Protein 1VP2 (pdb70)

Nearest PDB structures (foldseek):
  1vp2-assembly1_A  TM=1.005E+00  e=8.867E-43  Thermotoga maritima
  2dvn-assembly1_A  TM=9.072E-01  e=4.853E-18  Pyrococcus horikoshii
  2j4e-assembly4_H  TM=8.806E-01  e=6.185E-16  Homo sapiens
  2j4e-assembly1_A  TM=8.785E-01  e=2.378E-15  Homo sapiens
  4f95-assembly1_A-2  TM=8.253E-01  e=1.943E-15  Homo sapiens

Sequence (378 aa):
KLTVYLATTNPHKVEEIKMIAPEWMEILPSPEKIEVVEDGETFLENSVKKAVVYGKKLKHPVMADDSGLVIYSLGGFPGVMSARFMEEHSYKEKMRTILKMLEGKDRRAAFVCSATFFDPVENTLISVEDRVEGRIANEIRGTGGFGYDPFFIPDGYDKTFGEIPHLKEKISHRSKAFRKLFSVLEKILKLTVYLATTNPHKVEEIKMIAPEWMEILPSPEKIEVVEDGETFLENSVKKAVVYGKKLKHPVMADDSGLVIYSLGGFPGVMSARFMEEHSYKEKMRTILKMLEGKDRRAAFVCSATFFDPVENTLISVEDRVEGRIANEIRGTGGFGYDPFFIPDGYDKTFGEIPHLKEKISHRSKAFRKLFSVLEKIL

Organism: Thermotoga maritima (strain ATCC 43589 / DSM 3109 / JCM 10099 / NBRC 100826 / MSB8) (NCBI:txid243274)

Radius of gyration: 23.72 Å; Cα contacts (8 Å, |Δi|>4): 795; chains: 2; bounding box: 66×65×45 Å

Secondary structure (DSSP, 8-state):
-EEEEES---HHHHHHHHTT--TTEEEEE-SS--------SSHHHHHHHHHHHHHHHH-S-EEEEEEEEEEGGGTTEEGGGTTTTTTTS-HHHHHHHHHHHTTTS--EEEEEEEEEEEETTTTEEEEEEEEEEEEE-SS---S-SSTTGGGEEETT-SS-TTT-GGGHHHHSHHHHHHHHHHHHHHHH-/-EEEEES---HHHHHHHHTT--TTEEEEE-SS--------SSHHHHHHHHHHHHHHHH-S-EEEEEEEEEEGGGTTEEGGGTTTTTTTS-HHHHHHHHHHHTTTS--EEEEEEEEEEEETTTTEEEEEEEEEEEEE-SS-----SSTTGGGEEETT-SS-TTT-GGGHHHHSHHHHHHHHHHHHHHHH-

InterPro domains:
  IPR002637 RdgB/HAM1 [PF01725] (6-184)
  IPR002637 RdgB/HAM1 [PTHR11067] (5-188)
  IPR002637 RdgB/HAM1 [TIGR00042] (5-187)
  IPR002637 RdgB/HAM1 [cd00515] (6-185)
  IPR020922 dITP/XTP pyrophosphatase [MF_01405] (4-189)
  IPR029001 Inosine triphosphate pyrophosphatase-like [G3DSA:3.90.950.10] (1-196)
  IPR029001 Inosine triphosphate pyrophosphatase-like [SSF52972] (5-189)

B-factor: mean 23.87, std 8.42, range [10.35, 65.93]

CATH classification: 3.90.950.10

Solvent-accessible surface area: 17190 Å² total; per-residue (Å²): 183,34,46,0,41,1,1,17,120,51,94,86,26,20,54,21,1,110,106,13,29,24,120,57,12,97,14,61,71,23,102,32,74,45,100,27,96,91,54,16,136,62,19,81,84,5,0,40,69,18,0,43,46,12,0,147,57,45,160,58,19,0,1,2,1,12,23,5,0,19,0,72,23,1,54,19,20,7,9,54,67,11,67,72,10,3,112,165,64,63,77,55,63,3,2,120,0,0,27,35,0,0,92,90,49,102,53,135,0,0,14,1,0,0,0,0,3,14,22,26,108,125,115,45,65,35,32,24,65,37,88,7,55,2,84,2,2,109,86,50,62,37,139,20,38,49,16,10,3,13,0,0,11,0,87,79,80,112,112,0,0,5,65,20,52,130,31,7,56,139,42,1,7,6,3,78,0,0,93,95,0,9,44,44,0,102,157,96,98,225,43,44,0,47,2,6,22,90,51,93,79,25,17,57,14,1,105,88,26,27,28,119,50,14,103,8,64,59,8,104,98,86,27,100,26,90,80,51,13,135,54,18,83,80,4,0,36,63,19,0,39,44,16,0,142,53,38,162,60,17,0,1,2,4,14,23,4,0,20,0,92,21,0,52,21,21,6,8,44,51,11,68,64,9,5,116,158,71,64,73,55,60,3,3,120,3,0,26,64,0,0,99,92,41,97,60,89,0,0,15,2,0,0,0,0,6,15,24,24,109,124,118,51,72,24,32,26,67,40,81,8,64,0,101,1,2,123,94,48,66,34,139,18,25,47,15,6,2,12,0,0,2,0,73,81,88,103,98,0,0,5,59,17,45,127,45,5,77,162,36,0,5,4,2,63,0,0,100,95,0,6,44,46,1,94,158,96,131

Foldseek 3Di:
DAEAEELDPPPLLQVLLCVQDDPPYHYHYDPDNDDFDQPDPAFQSSQVRSQVRSCVVVLGKYKYKRKAKAFVQVVGPPHSCLCVVVVVDALLVVLVVVLVVCVVHFFKMKMKMKMWIANPVVGDIDIFMDIFIFGFANHFAAQPRGRNQRGTDTPPGDHGCRGVVVCCCPGGRSNVRVVVVVVVVVVPD/DEEAEELDPPVLLQVLLVVQDDPPYHYHYQPDNFDFDQPDPAFQVSQVRSQVRSCVVVLAKYKYKQKAKAFVQVVGPPHSCLCVVPVVDALQVVLVVVLVVCVPHFFKMKMKMWMWMANVVVGDIDIFMFIFIFGFANHFAAQPRGRNQRGTDTPPDDGGCRVVVVCCCPGGRSNVRSVVVVVVVVVVD

Structure (mmCIF, N/CA/C/O backbone):
data_1VP2
#
_entry.id   1VP2
#
_cell.length_a   142.851
_cell.length_b   142.851
_cell.length_c   45.082
_cell.angle_alpha   90.00
_cell.angle_beta   90.00
_cell.angle_gamma   90.00
#
_symmetry.space_group_name_H-M   'P 41 21 2'
#
loop_
_entity.id
_entity.type
_entity.pdbx_description
1 polymer 'Putative Xanthosine triphosphate pyrophosphatase/HAM1 protein homolog'
2 non-polymer 'SULFATE ION'
3 water water
#
loop_
_atom_site.group_PDB
_atom_site.id
_atom_site.type_symbol
_atom_site.label_atom_id
_atom_site.label_alt_id
_atom_site.label_comp_id
_atom_site.label_asym_id
_atom_site.label_entity_id
_atom_site.label_seq_id
_atom_site.pdbx_PDB_ins_code
_atom_site.Cartn_x
_atom_site.Cartn_y
_atom_site.Cartn_z
_atom_site.occupancy
_atom_site.B_iso_or_equiv
_atom_site.auth_seq_id
_atom_site.auth_comp_id
_atom_site.auth_asym_id
_atom_site.auth_atom_id
_atom_site.pdbx_PDB_model_num
ATOM 1 N N . LYS A 1 15 ? 53.402 53.481 18.955 1.00 39.75 3 LYS A N 1
ATOM 2 C CA . LYS A 1 15 ? 52.658 54.473 18.129 1.00 38.64 3 LYS A CA 1
ATOM 3 C C . LYS A 1 15 ? 51.487 53.790 17.405 1.00 37.68 3 LYS A C 1
ATOM 4 O O . LYS A 1 15 ? 50.387 54.335 17.380 1.00 38.72 3 LYS A O 1
ATOM 10 N N . LEU A 1 16 ? 51.725 52.612 16.822 1.00 33.84 4 LEU A N 1
ATOM 11 C CA . LEU A 1 16 ? 50.653 51.789 16.289 1.00 33.01 4 LEU A CA 1
ATOM 12 C C . LEU A 1 16 ? 50.601 50.452 17.036 1.00 29.26 4 LEU A C 1
ATOM 13 O O . LEU A 1 16 ? 51.564 49.697 17.044 1.00 29.13 4 LEU A O 1
ATOM 18 N N . THR A 1 17 ? 49.461 50.189 17.663 1.00 26.31 5 THR A N 1
ATOM 19 C CA . THR A 1 17 ? 49.163 48.890 18.227 1.00 23.74 5 THR A CA 1
ATOM 20 C C . THR A 1 17 ? 48.382 48.114 17.189 1.00 22.52 5 THR A C 1
ATOM 21 O O . THR A 1 17 ? 47.436 48.650 16.593 1.00 18.33 5 THR A O 1
ATOM 25 N N . VAL A 1 18 ? 48.811 46.872 16.927 1.00 20.60 6 VAL A N 1
ATOM 26 C CA . VAL A 1 18 ? 48.212 46.039 15.877 1.00 20.42 6 VAL A CA 1
ATOM 27 C C . VAL A 1 18 ? 48.019 44.628 16.444 1.00 22.08 6 VAL A C 1
ATOM 28 O O . VAL A 1 18 ? 48.901 44.091 17.147 1.00 19.55 6 VAL A O 1
ATOM 32 N N . TYR A 1 19 ? 46.850 44.055 16.207 1.00 18.00 7 TYR A N 1
ATOM 33 C CA . TYR A 1 19 ? 46.592 42.671 16.599 1.00 16.74 7 TYR A CA 1
ATOM 34 C C . TYR A 1 19 ? 47.072 41.701 15.528 1.00 20.77 7 TYR A C 1
ATOM 35 O O . TYR A 1 19 ? 46.952 41.989 14.345 1.00 23.98 7 TYR A O 1
ATOM 44 N N . LEU A 1 20 ? 47.577 40.540 15.924 1.00 21.68 8 LEU A N 1
ATOM 45 C CA . LEU A 1 20 ? 47.793 39.466 14.965 1.00 22.39 8 LEU A CA 1
ATOM 46 C C . LEU A 1 20 ? 46.614 38.526 14.924 1.00 22.40 8 LEU A C 1
ATOM 47 O O . LEU A 1 20 ? 46.117 38.152 15.961 1.00 24.92 8 LEU A O 1
ATOM 52 N N . ALA A 1 21 ? 46.264 38.070 13.731 1.00 18.39 9 ALA A N 1
ATOM 53 C CA . ALA A 1 21 ? 45.041 37.282 13.445 1.00 22.53 9 ALA A CA 1
ATOM 54 C C . ALA A 1 21 ? 45.406 35.790 13.371 1.00 26.00 9 ALA A C 1
ATOM 55 O O . ALA A 1 21 ? 45.164 35.128 12.362 1.00 26.63 9 ALA A O 1
ATOM 57 N N . THR A 1 22 ? 46.064 35.328 14.411 1.00 30.35 10 THR A N 1
ATOM 58 C CA . THR A 1 22 ? 46.583 33.961 14.497 1.00 34.59 10 THR A CA 1
ATOM 59 C C . THR A 1 22 ? 46.863 33.732 15.938 1.00 38.39 10 THR A C 1
ATOM 60 O O . THR A 1 22 ? 47.414 34.600 16.608 1.00 41.80 10 THR A O 1
ATOM 64 N N . THR A 1 23 ? 46.520 32.544 16.401 1.00 39.67 11 THR A N 1
ATOM 65 C CA . THR A 1 23 ? 46.837 32.146 17.741 1.00 41.87 11 THR A CA 1
ATOM 66 C C . THR A 1 23 ? 48.032 31.139 17.700 1.00 43.16 11 THR A C 1
ATOM 67 O O . THR A 1 23 ? 48.482 30.636 18.739 1.00 44.09 11 THR A O 1
ATOM 71 N N . ASN A 1 24 ? 48.575 30.898 16.497 1.00 40.55 12 ASN A N 1
ATOM 72 C CA . ASN A 1 24 ? 49.757 30.035 16.340 1.00 38.20 12 ASN A CA 1
ATOM 73 C C . ASN A 1 24 ? 50.968 30.674 17.059 1.00 33.79 12 ASN A C 1
ATOM 74 O O . ASN A 1 24 ? 51.458 31.705 16.615 1.00 30.46 12 ASN A O 1
ATOM 79 N N . PRO A 1 25 ? 51.441 30.080 18.152 1.00 33.17 13 PRO A N 1
ATOM 80 C CA . PRO A 1 25 ? 52.518 30.708 18.963 1.00 34.00 13 PRO A CA 1
ATOM 81 C C . PRO A 1 25 ? 53.834 30.957 18.197 1.00 32.53 13 PRO A C 1
ATOM 82 O O . PRO A 1 25 ? 54.536 31.956 18.443 1.00 28.53 13 PRO A O 1
ATOM 86 N N . HIS A 1 26 ? 54.140 30.065 17.252 1.00 31.77 14 HIS A N 1
ATOM 87 C CA . HIS A 1 26 ? 55.392 30.163 16.490 1.00 31.00 14 HIS A CA 1
ATOM 88 C C . HIS A 1 26 ? 55.359 31.364 15.560 1.00 27.70 14 HIS A C 1
ATOM 89 O O . HIS A 1 26 ? 56.342 32.094 15.469 1.00 25.84 14 HIS A O 1
ATOM 96 N N . LYS A 1 27 ? 54.205 31.568 14.900 1.00 30.54 15 LYS A N 1
ATOM 97 C CA . LYS A 1 27 ? 53.971 32.733 14.060 1.00 27.62 15 LYS A CA 1
ATOM 98 C C . LYS A 1 27 ? 54.007 34.030 14.884 1.00 30.25 15 LYS A C 1
ATOM 99 O O . LYS A 1 27 ? 54.614 35.010 14.471 1.00 29.46 15 LYS A O 1
ATOM 105 N N . VAL A 1 28 ? 53.390 34.045 16.066 1.00 27.63 16 VAL A N 1
ATOM 106 C CA . VAL A 1 28 ? 53.427 35.282 16.881 1.00 25.35 16 VAL A CA 1
ATOM 107 C C . VAL A 1 28 ? 54.847 35.620 17.286 1.00 27.60 16 VAL A C 1
ATOM 108 O O . VAL A 1 28 ? 55.253 36.818 17.280 1.00 27.07 16 VAL A O 1
ATOM 112 N N . GLU A 1 29 ? 55.599 34.584 17.689 1.00 28.84 17 GLU A N 1
ATOM 113 C CA . GLU A 1 29 ? 56.987 34.824 18.111 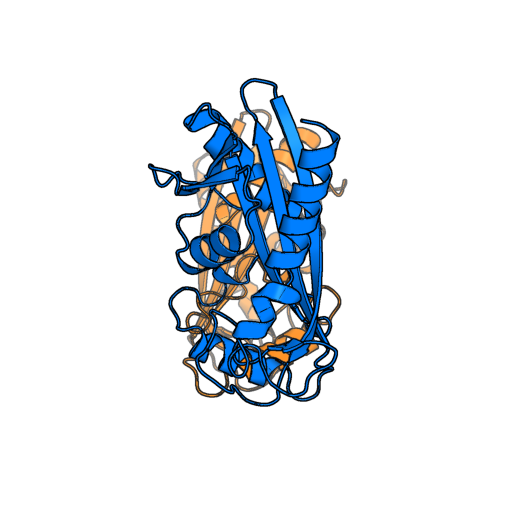1.00 28.80 17 GLU A CA 1
ATOM 114 C C . GLU A 1 29 ? 57.750 35.433 16.963 1.00 26.14 17 GLU A C 1
ATOM 115 O O . GLU A 1 29 ? 58.393 36.474 17.134 1.00 29.30 17 GLU A O 1
ATOM 117 N N . GLU A 1 30 ? 57.658 34.780 15.796 1.00 26.35 18 GLU A N 1
ATOM 118 C CA . GLU A 1 30 ? 58.460 35.134 14.644 1.00 26.90 18 GLU A CA 1
ATOM 119 C C . GLU A 1 30 ? 58.165 36.542 14.170 1.00 26.23 18 GLU A C 1
ATOM 120 O O . GLU A 1 30 ? 59.078 37.232 13.766 1.00 22.34 18 GLU A O 1
ATOM 126 N N . ILE A 1 31 ? 56.897 36.969 14.238 1.00 25.63 19 ILE A N 1
ATOM 127 C CA . ILE A 1 31 ? 56.536 38.315 13.789 1.00 24.10 19 ILE A CA 1
ATOM 128 C C . ILE A 1 31 ? 56.938 39.379 14.809 1.00 25.66 19 ILE A C 1
ATOM 129 O O . ILE A 1 31 ? 57.473 40.435 14.449 1.00 27.03 19 ILE A O 1
ATOM 134 N N . LYS A 1 32 ? 56.656 39.117 16.091 1.00 30.49 20 LYS A N 1
ATOM 135 C CA . LYS A 1 32 ? 57.080 40.027 17.165 1.00 31.22 20 LYS A CA 1
ATOM 136 C C . LYS A 1 32 ? 58.570 40.344 17.077 1.00 30.72 20 LYS A C 1
ATOM 137 O O . LYS A 1 32 ? 58.962 41.493 17.181 1.00 25.91 20 LYS A O 1
ATOM 143 N N . MET A 1 33 ? 59.404 39.339 16.828 1.00 32.23 21 MET A N 1
ATOM 144 C CA . MET A 1 33 ? 60.862 39.590 16.817 1.00 33.00 21 MET A CA 1
ATOM 145 C C . MET A 1 33 ? 61.393 40.424 15.649 1.00 29.66 21 MET A C 1
ATOM 146 O O . MET A 1 33 ? 62.516 40.852 15.699 1.00 28.68 21 MET A O 1
ATOM 151 N N . ILE A 1 34 ? 60.591 40.670 14.615 1.00 26.85 22 ILE A N 1
ATOM 152 C CA . ILE A 1 34 ? 61.017 41.526 13.498 1.00 27.24 22 ILE A CA 1
ATOM 153 C C . ILE A 1 34 ? 60.203 42.820 13.359 1.00 28.78 22 ILE A C 1
ATOM 154 O O . ILE A 1 34 ? 60.427 43.583 12.423 1.00 30.31 22 ILE A O 1
ATOM 159 N N . ALA A 1 35 ? 59.217 43.030 14.234 1.00 31.08 23 ALA A N 1
ATOM 160 C CA . ALA A 1 35 ? 58.368 44.230 14.198 1.00 30.02 23 ALA A CA 1
ATOM 161 C C . ALA A 1 35 ? 59.242 45.469 14.299 1.00 28.92 23 ALA A C 1
ATOM 162 O O . ALA A 1 35 ? 60.240 45.428 15.010 1.00 25.89 23 ALA A O 1
ATOM 164 N N . PRO A 1 36 ? 58.859 46.563 13.640 1.00 25.52 24 PRO A N 1
ATOM 165 C CA . PRO A 1 36 ? 59.558 47.851 13.791 1.00 27.67 24 PRO A CA 1
ATOM 166 C C . PRO A 1 36 ? 59.311 48.491 15.156 1.00 27.37 24 PRO A C 1
ATOM 167 O O . PRO A 1 36 ? 58.318 48.182 15.804 1.00 25.54 24 PRO A O 1
ATOM 171 N N . GLU A 1 37 ? 60.207 49.385 15.572 1.00 27.91 25 GLU A N 1
ATOM 172 C CA . GLU A 1 37 ? 60.155 49.969 16.910 1.00 28.58 25 GLU A CA 1
ATOM 173 C C . GLU A 1 37 ? 58.847 50.728 17.124 1.00 28.59 25 GLU A C 1
ATOM 174 O O . GLU A 1 37 ? 58.392 50.851 18.263 1.00 28.80 25 GLU A O 1
ATOM 176 N N . TRP A 1 38 ? 58.231 51.197 16.036 1.00 27.58 26 TRP A N 1
ATOM 177 C CA . TRP A 1 38 ? 56.982 51.968 16.114 1.00 26.89 26 TRP A CA 1
ATOM 178 C C . TRP A 1 38 ? 55.691 51.140 16.192 1.00 27.31 26 TRP A C 1
ATOM 179 O O . TRP A 1 38 ? 54.598 51.703 16.315 1.00 27.65 26 TRP A O 1
ATOM 190 N N . MET A 1 39 ? 55.812 49.819 16.094 1.00 25.21 27 MET A N 1
ATOM 191 C CA . MET A 1 39 ? 54.651 48.941 16.111 1.00 25.61 27 MET A CA 1
ATOM 192 C C . MET A 1 39 ? 54.609 48.113 17.365 1.00 23.49 27 MET A C 1
ATOM 193 O O . MET A 1 39 ? 55.585 47.466 17.688 1.00 23.12 27 MET A O 1
ATOM 198 N N . GLU A 1 40 ? 53.496 48.162 18.099 1.00 22.81 28 GLU A N 1
ATOM 199 C CA . GLU A 1 40 ? 53.298 47.250 19.210 1.00 23.91 28 GLU A CA 1
ATOM 200 C C . GLU A 1 40 ? 52.393 46.170 18.685 1.00 23.15 28 GLU A C 1
ATOM 201 O O . GLU A 1 40 ? 51.240 46.436 18.335 1.00 24.49 28 GLU A O 1
ATOM 207 N N . ILE A 1 41 ? 52.909 44.950 18.621 1.00 25.30 29 ILE A N 1
ATOM 208 C CA . ILE A 1 41 ? 52.160 43.823 18.085 1.00 24.60 29 ILE A CA 1
ATOM 209 C C . ILE A 1 41 ? 51.618 43.042 19.258 1.00 27.25 29 ILE A C 1
ATOM 210 O O . ILE A 1 41 ? 52.387 42.641 20.126 1.00 31.13 29 ILE A O 1
ATOM 215 N N . LEU A 1 42 ? 50.287 42.921 19.353 1.00 23.40 30 LEU A N 1
ATOM 216 C CA . LEU A 1 42 ? 49.641 42.073 20.369 1.00 24.60 30 LEU A CA 1
ATOM 217 C C . LEU A 1 42 ? 48.929 40.886 19.732 1.00 23.69 30 LEU A C 1
ATOM 218 O O . LEU A 1 42 ? 48.449 40.997 18.621 1.00 24.64 30 LEU A O 1
ATOM 223 N N . PRO A 1 43 ? 48.830 39.766 20.436 1.00 26.91 31 PRO A N 1
ATOM 224 C CA . PRO A 1 43 ? 48.004 38.652 19.972 1.00 28.51 31 PRO A CA 1
ATOM 225 C C . PRO A 1 43 ? 46.549 39.007 20.150 1.00 30.33 31 PRO A C 1
ATOM 226 O O . PRO A 1 43 ? 46.196 39.739 21.121 1.00 23.67 31 PRO A O 1
ATOM 230 N N . SER A 1 44 ? 45.715 38.487 19.247 1.00 30.92 32 SER A N 1
ATOM 231 C CA . SER A 1 44 ? 44.281 38.706 19.344 1.00 34.87 32 SER A CA 1
ATOM 232 C C . SER A 1 44 ? 43.773 38.172 20.680 1.00 36.65 32 SER A C 1
ATOM 233 O O . SER A 1 44 ? 44.073 37.062 21.065 1.00 34.80 32 SER A O 1
ATOM 236 N N . PRO A 1 45 ? 43.035 38.988 21.416 1.00 43.98 33 PRO A N 1
ATOM 237 C CA . PRO A 1 45 ? 42.449 38.546 22.678 1.00 45.50 33 PRO A CA 1
ATOM 238 C C . PRO A 1 45 ? 41.196 37.691 22.550 1.00 46.61 33 PRO A C 1
ATOM 239 O O . PRO A 1 45 ? 40.558 37.426 23.572 1.00 47.04 33 PRO A O 1
ATOM 243 N N . GLU A 1 46 ? 40.844 37.286 21.327 1.00 45.32 34 GLU A N 1
ATOM 244 C CA . GLU A 1 46 ? 39.821 36.266 21.100 1.00 44.62 34 GLU A CA 1
ATOM 245 C C . GLU A 1 46 ? 40.218 35.399 19.893 1.00 44.17 34 GLU A C 1
ATOM 246 O O . GLU A 1 46 ? 40.662 35.929 18.871 1.00 43.49 34 GLU A O 1
ATOM 247 N N . LYS A 1 47 ? 40.074 34.077 20.034 1.00 43.96 35 LYS A N 1
ATOM 248 C CA . LYS A 1 47 ? 40.245 33.133 18.928 1.00 41.92 35 LYS A CA 1
ATOM 249 C C . LYS A 1 47 ? 38.980 33.195 18.072 1.00 40.89 35 LYS A C 1
ATOM 250 O O . LYS A 1 47 ? 37.887 32.872 18.528 1.00 43.33 35 LYS A O 1
ATOM 251 N N . ILE A 1 48 ? 39.121 33.646 16.835 1.00 36.59 36 ILE A N 1
ATOM 252 C CA . ILE A 1 48 ? 37.971 33.877 15.994 1.00 30.60 36 ILE A CA 1
ATOM 253 C C . ILE A 1 48 ? 37.996 32.781 14.957 1.00 28.93 36 ILE A C 1
ATOM 254 O O . ILE A 1 48 ? 39.034 32.491 14.425 1.00 28.03 36 ILE A O 1
ATOM 259 N N . GLU A 1 49 ? 36.847 32.159 14.702 1.00 27.74 37 GLU A N 1
ATOM 260 C CA . GLU A 1 49 ? 36.708 31.115 13.657 1.00 31.18 37 GLU A CA 1
ATOM 261 C C . GLU A 1 49 ? 36.743 31.731 12.239 1.00 28.31 37 GLU A C 1
ATOM 262 O O . GLU A 1 49 ? 36.024 32.710 11.945 1.00 30.35 37 GLU A O 1
ATOM 264 N N . VAL A 1 50 ? 37.624 31.188 11.399 1.00 27.94 38 VAL A N 1
ATOM 265 C CA . VAL A 1 50 ? 37.709 31.572 10.009 1.00 25.90 38 VAL A CA 1
ATOM 266 C C . VAL A 1 50 ? 37.726 30.297 9.179 1.00 25.38 38 VAL A C 1
ATOM 267 O O . VAL A 1 50 ? 38.618 29.492 9.311 1.00 28.78 38 VAL A O 1
ATOM 271 N N . VAL A 1 51 ? 36.745 30.151 8.294 1.00 28.82 39 VAL A N 1
ATOM 272 C CA . VAL A 1 51 ? 36.811 29.130 7.223 1.00 29.66 39 VAL A CA 1
ATOM 273 C C . VAL A 1 51 ? 37.892 29.542 6.214 1.00 24.40 39 VAL A C 1
ATOM 274 O O . VAL A 1 51 ? 37.694 30.480 5.449 1.00 27.24 39 VAL A O 1
ATOM 278 N N . GLU A 1 52 ? 39.036 28.859 6.226 1.00 27.73 40 GLU A N 1
ATOM 279 C CA . GLU A 1 52 ? 40.107 29.178 5.281 1.00 28.88 40 GLU A CA 1
ATOM 280 C C . GLU A 1 52 ? 39.949 28.373 3.980 1.00 24.20 40 GLU A C 1
ATOM 281 O O . GLU A 1 52 ? 40.667 27.430 3.725 1.00 25.15 40 GLU A O 1
ATOM 287 N N . ASP A 1 53 ? 39.046 28.829 3.136 1.00 23.08 41 ASP A N 1
ATOM 288 C CA . ASP A 1 53 ? 38.674 28.099 1.930 1.00 19.30 41 ASP A CA 1
ATOM 289 C C . ASP A 1 53 ? 39.190 28.791 0.646 1.00 23.93 41 ASP A C 1
ATOM 290 O O . ASP A 1 53 ? 38.656 28.551 -0.458 1.00 22.49 41 ASP A O 1
ATOM 295 N N . GLY A 1 54 ? 40.243 29.607 0.783 1.00 20.42 42 GLY A N 1
ATOM 296 C CA . GLY A 1 54 ? 40.865 30.243 -0.376 1.00 23.90 42 GLY A CA 1
ATOM 297 C C . GLY A 1 54 ? 41.702 29.263 -1.152 1.00 25.14 42 GLY A C 1
ATOM 298 O O . GLY A 1 54 ? 42.265 28.310 -0.576 1.00 25.05 42 GLY A O 1
ATOM 299 N N . GLU A 1 55 ? 41.770 29.461 -2.464 1.00 18.24 43 GLU A N 1
ATOM 300 C CA . GLU A 1 55 ? 42.583 28.662 -3.301 1.00 25.29 43 GLU A CA 1
ATOM 301 C C . GLU A 1 55 ? 44.043 29.037 -3.155 1.00 22.83 43 GLU A C 1
ATOM 302 O O . GLU A 1 55 ? 44.905 28.291 -3.564 1.00 24.10 43 GLU A O 1
ATOM 308 N N . THR A 1 56 ? 44.341 30.230 -2.610 1.00 19.88 44 THR A N 1
ATOM 309 C CA . THR A 1 56 ? 45.717 30.724 -2.567 1.00 20.44 44 THR A CA 1
ATOM 310 C C . THR A 1 56 ? 45.986 31.317 -1.169 1.00 17.22 44 THR A C 1
ATOM 311 O O . THR A 1 56 ? 45.060 31.604 -0.414 1.00 16.78 44 THR A O 1
ATOM 315 N N . PHE A 1 57 ? 47.266 31.517 -0.875 1.00 17.24 45 PHE A N 1
ATOM 316 C CA . PHE A 1 57 ? 47.682 32.074 0.389 1.00 13.19 45 PHE A CA 1
ATOM 317 C C . PHE A 1 57 ? 47.110 33.449 0.526 1.00 16.46 45 PHE A C 1
ATOM 318 O O . PHE A 1 57 ? 46.620 33.805 1.593 1.00 16.50 45 PHE A O 1
ATOM 326 N N . LEU A 1 58 ? 47.168 34.238 -0.566 1.00 19.01 46 LEU A N 1
ATOM 327 C CA . LEU A 1 58 ? 46.645 35.611 -0.534 1.00 16.93 46 LEU A CA 1
ATOM 328 C C . LEU A 1 58 ? 45.170 35.632 -0.111 1.00 17.34 46 LEU A C 1
ATOM 329 O O . LEU A 1 58 ? 44.772 36.414 0.737 1.00 19.14 46 LEU A O 1
ATOM 334 N N . GLU A 1 59 ? 44.355 34.757 -0.671 1.00 19.04 47 GLU A N 1
ATOM 335 C CA . GLU A 1 59 ? 42.946 34.748 -0.367 1.00 19.04 47 GLU A CA 1
ATOM 336 C C . GLU A 1 59 ? 42.689 34.422 1.097 1.00 17.13 47 GLU A C 1
ATOM 337 O O . GLU A 1 59 ? 41.821 35.003 1.727 1.00 14.80 47 GLU A O 1
ATOM 343 N N . ASN A 1 60 ? 43.463 33.486 1.646 1.00 14.51 48 ASN A N 1
ATOM 344 C CA . ASN A 1 60 ? 43.291 33.119 3.060 1.00 15.02 48 ASN A CA 1
ATOM 345 C C . ASN A 1 60 ? 43.804 34.200 3.999 1.00 15.37 48 ASN A C 1
ATOM 346 O O . ASN A 1 60 ? 43.206 34.453 5.039 1.00 14.19 48 ASN A O 1
ATOM 351 N N . SER A 1 61 ? 44.909 34.861 3.626 1.00 15.29 49 SER A N 1
ATOM 352 C CA . SER A 1 61 ? 45.467 35.927 4.436 1.00 17.59 49 SER A CA 1
ATOM 353 C C . SER A 1 61 ? 44.488 37.098 4.499 1.00 16.91 49 SER A C 1
ATOM 354 O O . SER A 1 61 ? 44.213 37.640 5.573 1.00 14.47 49 SER A O 1
ATOM 357 N N . VAL A 1 62 ? 43.915 37.450 3.341 1.00 14.82 50 VAL A N 1
ATOM 358 C CA . VAL A 1 62 ? 42.903 38.496 3.297 1.00 16.00 50 VAL A CA 1
ATOM 359 C C . VAL A 1 62 ? 41.654 38.133 4.095 1.00 15.38 50 VAL A C 1
ATOM 360 O O . VAL A 1 62 ? 41.188 38.922 4.901 1.00 14.49 50 VAL A O 1
ATOM 364 N N . LYS A 1 63 ? 41.162 36.904 3.958 1.00 18.10 51 LYS A N 1
ATOM 365 C CA . LYS A 1 63 ? 39.966 36.519 4.675 1.00 16.82 51 LYS A CA 1
ATOM 366 C C . LYS A 1 63 ? 40.143 36.624 6.177 1.00 17.36 51 LYS A C 1
ATOM 367 O O . LYS A 1 63 ? 39.299 37.192 6.855 1.00 18.23 51 LYS A O 1
ATOM 373 N N . LYS A 1 64 ? 41.252 36.081 6.685 1.00 13.97 52 LYS A N 1
ATOM 374 C CA . LYS A 1 64 ? 41.515 36.135 8.105 1.00 17.29 52 LYS A CA 1
ATOM 375 C C . LYS A 1 64 ? 41.620 37.575 8.559 1.00 13.49 52 LYS A C 1
ATOM 376 O O . LYS A 1 64 ? 41.087 37.925 9.612 1.00 14.39 52 LYS A O 1
ATOM 382 N N . ALA A 1 65 ? 42.345 38.403 7.809 1.00 16.49 53 ALA A N 1
ATOM 383 C CA . ALA A 1 65 ? 42.529 39.809 8.209 1.00 16.17 53 ALA A CA 1
ATOM 384 C C . ALA A 1 65 ? 41.181 40.520 8.315 1.00 16.60 53 ALA A C 1
ATOM 385 O O . ALA A 1 65 ? 40.909 41.189 9.302 1.00 15.61 53 ALA A O 1
ATOM 387 N N . VAL A 1 66 ? 40.307 40.275 7.336 1.00 15.54 54 VAL A N 1
ATOM 388 C CA . VAL A 1 66 ? 39.011 40.923 7.293 1.00 15.08 54 VAL A CA 1
ATOM 389 C C . VAL A 1 66 ? 38.073 40.446 8.417 1.00 14.82 54 VAL A C 1
ATOM 390 O O . VAL A 1 66 ? 37.440 41.219 9.096 1.00 15.18 54 VAL A O 1
ATOM 394 N N . VAL A 1 67 ? 38.023 39.147 8.630 1.00 14.10 55 VAL A N 1
ATOM 395 C CA . VAL A 1 67 ? 37.186 38.601 9.673 1.00 15.68 55 VAL A CA 1
ATOM 396 C C . VAL A 1 67 ? 37.624 39.128 11.057 1.00 15.19 55 VAL A C 1
ATOM 397 O O . VAL A 1 67 ? 36.800 39.587 11.829 1.00 14.41 55 VAL A O 1
ATOM 401 N N . TYR A 1 68 ? 38.919 39.088 11.366 1.00 13.72 56 TYR A N 1
ATOM 402 C CA . TYR A 1 68 ? 39.369 39.569 12.664 1.00 13.64 56 TYR A CA 1
ATOM 403 C C . TYR A 1 68 ? 39.163 41.086 12.805 1.00 12.88 56 TYR A C 1
ATOM 404 O O . TYR A 1 68 ? 38.797 41.585 13.868 1.00 16.76 56 TYR A O 1
ATOM 413 N N . GLY A 1 69 ? 39.488 41.819 11.743 1.00 15.32 57 GLY A N 1
ATOM 414 C CA . GLY A 1 69 ? 39.356 43.272 11.770 1.00 14.64 57 GLY A CA 1
ATOM 415 C C . GLY A 1 69 ? 37.932 43.703 12.004 1.00 13.82 57 GLY A C 1
ATOM 416 O O . GLY A 1 69 ? 37.679 44.614 12.785 1.00 14.12 57 GLY A O 1
ATOM 417 N N . LYS A 1 70 ? 36.976 43.074 11.322 1.00 17.25 58 LYS A N 1
ATOM 418 C CA . LYS A 1 70 ? 35.561 43.426 11.531 1.00 18.51 58 LYS A CA 1
ATOM 419 C C . LYS A 1 70 ? 35.125 43.115 12.973 1.00 19.54 58 LYS A C 1
ATOM 420 O O . LYS A 1 70 ? 34.385 43.892 13.567 1.00 20.34 58 LYS A O 1
ATOM 426 N N . LYS A 1 71 ? 35.645 42.038 13.565 1.00 15.55 59 LYS A N 1
ATOM 427 C CA . LYS A 1 71 ? 35.305 41.690 14.947 1.00 17.46 59 LYS A CA 1
ATOM 428 C C . LYS A 1 71 ? 35.950 42.595 15.985 1.00 18.25 59 LYS A C 1
ATOM 429 O O . LYS A 1 71 ? 35.304 42.970 16.964 1.00 17.91 59 LYS A O 1
ATOM 431 N N . LEU A 1 72 ? 37.243 42.871 15.823 1.00 15.98 60 LEU A N 1
ATOM 432 C CA . LEU A 1 72 ? 38.027 43.600 16.844 1.00 16.30 60 LEU A CA 1
ATOM 433 C C . LEU A 1 72 ? 37.863 45.118 16.716 1.00 17.63 60 LEU A C 1
ATOM 434 O O . LEU A 1 72 ? 38.099 45.857 17.672 1.00 14.02 60 LEU A O 1
ATOM 439 N N . LYS A 1 73 ? 37.455 45.579 15.525 1.00 17.34 61 LYS A N 1
ATOM 440 C CA . LYS A 1 73 ? 37.303 47.002 15.217 1.00 20.16 61 LYS A CA 1
ATOM 441 C C . LYS A 1 73 ? 38.601 47.744 15.521 1.00 19.41 61 LYS A C 1
ATOM 442 O O . LYS A 1 73 ? 38.598 48.818 16.108 1.00 18.36 61 LYS A O 1
ATOM 448 N N . HIS A 1 74 ? 39.724 47.135 15.150 1.00 15.60 62 HIS A N 1
ATOM 449 C CA . HIS A 1 74 ? 41.040 47.681 15.453 1.00 17.33 62 HIS A CA 1
ATOM 450 C C . HIS A 1 74 ? 41.988 47.123 14.373 1.00 13.54 62 HIS A C 1
ATOM 451 O O . HIS A 1 74 ? 41.697 46.027 13.858 1.00 15.57 62 HIS A O 1
ATOM 458 N N . PRO A 1 75 ? 43.054 47.857 13.962 1.00 12.76 63 PRO A N 1
ATOM 459 C CA . PRO A 1 75 ? 44.018 47.310 12.970 1.00 14.85 63 PRO A CA 1
ATOM 460 C C . PRO A 1 75 ? 44.585 45.930 13.332 1.00 15.07 63 PRO A C 1
ATOM 461 O O . PRO A 1 75 ? 44.911 45.652 14.495 1.00 15.39 63 PRO A O 1
ATOM 465 N N . VAL A 1 76 ? 44.650 45.093 12.322 1.00 14.94 64 VAL A N 1
ATOM 466 C CA . VAL A 1 76 ? 45.094 43.708 12.472 1.00 17.19 64 VAL A CA 1
ATOM 467 C C . VAL A 1 76 ? 46.034 43.367 11.340 1.00 16.67 64 VAL A C 1
ATOM 468 O O . VAL A 1 76 ? 45.971 43.972 10.262 1.00 18.40 64 VAL A O 1
ATOM 472 N N . MET A 1 77 ? 46.887 42.385 11.565 1.00 15.96 65 MET A N 1
ATOM 473 C CA . MET A 1 77 ? 47.623 41.731 10.460 1.00 14.51 65 MET A CA 1
ATOM 474 C C . MET A 1 77 ? 47.400 40.232 10.500 1.00 14.81 65 MET A C 1
ATOM 475 O O . MET A 1 77 ? 47.261 39.620 11.570 1.00 16.49 65 MET A O 1
ATOM 480 N N . ALA A 1 78 ? 47.377 39.619 9.323 1.00 11.74 66 ALA A N 1
ATOM 481 C CA . ALA A 1 78 ? 47.250 38.165 9.185 1.00 15.25 66 ALA A CA 1
ATOM 482 C C . ALA A 1 78 ? 48.378 37.609 8.312 1.00 14.07 66 ALA A C 1
ATOM 483 O O . ALA A 1 78 ? 49.029 38.320 7.540 1.00 15.46 66 ALA A O 1
ATOM 485 N N . ASP A 1 79 ? 48.550 36.295 8.430 1.00 14.37 67 ASP A N 1
ATOM 486 C CA . ASP A 1 79 ? 49.571 35.520 7.727 1.00 18.86 67 ASP A CA 1
ATOM 487 C C . ASP A 1 79 ? 48.913 34.263 7.214 1.00 18.67 67 ASP A C 1
ATOM 488 O O . ASP A 1 79 ? 48.296 33.553 8.015 1.00 18.91 67 ASP A O 1
ATOM 493 N N . ASP A 1 80 ? 49.012 33.983 5.898 1.00 17.09 68 ASP A N 1
ATOM 494 C CA . ASP A 1 80 ? 48.768 32.633 5.438 1.00 18.32 68 ASP A CA 1
ATOM 495 C C . ASP A 1 80 ? 49.999 32.175 4.674 1.00 18.25 68 ASP A C 1
ATOM 496 O O . ASP A 1 80 ? 50.549 32.922 3.852 1.00 16.78 68 ASP A O 1
ATOM 501 N N . SER A 1 81 ? 50.483 30.999 5.026 1.00 18.23 69 SER A N 1
ATOM 502 C CA . SER A 1 81 ? 51.799 30.572 4.567 1.00 18.86 69 SER A CA 1
ATOM 503 C C . SER A 1 81 ? 51.826 29.074 4.346 1.00 17.60 69 SER A C 1
ATOM 504 O O . SER A 1 81 ? 50.943 28.329 4.839 1.00 19.22 69 SER A O 1
ATOM 509 N N . GLY A 1 82 ? 52.837 28.629 3.595 1.00 18.66 70 GLY A N 1
ATOM 510 C CA . GLY A 1 82 ? 52.899 27.221 3.220 1.00 17.68 70 GLY A CA 1
ATOM 511 C C . GLY A 1 82 ? 54.171 26.807 2.483 1.00 18.38 70 GLY A C 1
ATOM 512 O O . GLY A 1 82 ? 54.905 27.632 2.004 1.00 17.82 70 GLY A O 1
ATOM 513 N N . LEU A 1 83 ? 54.361 25.499 2.406 1.00 16.13 71 LEU A N 1
ATOM 514 C CA . LEU A 1 83 ? 55.448 24.831 1.724 1.00 18.99 71 LEU A CA 1
ATOM 515 C C . LEU A 1 83 ? 54.921 24.412 0.374 1.00 18.18 71 LEU A C 1
ATOM 516 O O . LEU A 1 83 ? 53.871 23.765 0.267 1.00 18.23 71 LEU A O 1
ATOM 521 N N . VAL A 1 84 ? 55.663 24.778 -0.656 1.00 18.30 72 VAL A N 1
ATOM 522 C CA . VAL A 1 84 ? 55.325 24.494 -2.058 1.00 18.40 72 VAL A CA 1
ATOM 523 C C . VAL A 1 84 ? 56.451 23.674 -2.717 1.00 18.56 72 VAL A C 1
ATOM 524 O O . VAL A 1 84 ? 57.541 24.193 -2.920 1.00 17.05 72 VAL A O 1
ATOM 528 N N . ILE A 1 85 ? 56.181 22.418 -3.057 1.00 18.42 73 ILE A N 1
ATOM 529 C CA . ILE A 1 85 ? 57.151 21.531 -3.687 1.00 16.93 73 ILE A CA 1
ATOM 530 C C . ILE A 1 85 ? 56.785 21.404 -5.171 1.00 16.61 73 ILE A C 1
ATOM 531 O O . ILE A 1 85 ? 55.717 20.833 -5.547 1.00 15.71 73 ILE A O 1
ATOM 536 N N . TYR A 1 86 ? 57.694 21.897 -6.022 1.00 18.10 74 TYR A N 1
ATOM 537 C CA . TYR A 1 86 ? 57.381 22.110 -7.440 1.00 17.69 74 TYR A CA 1
ATOM 538 C C . TYR A 1 86 ? 57.072 20.814 -8.173 1.00 16.77 74 TYR A C 1
ATOM 539 O O . TYR A 1 86 ? 56.152 20.768 -9.025 1.00 17.96 74 TYR A O 1
ATOM 548 N N . SER A 1 87 ? 57.824 19.758 -7.856 1.00 16.88 75 SER A N 1
ATOM 549 C CA . SER A 1 87 ? 57.664 18.464 -8.515 1.00 19.29 75 SER A CA 1
ATOM 550 C C . SER A 1 87 ? 56.366 17.701 -8.163 1.00 19.87 75 SER A C 1
ATOM 551 O O . SER A 1 87 ? 56.030 16.691 -8.842 1.00 17.27 75 SER A O 1
ATOM 554 N N . LEU A 1 88 ? 55.695 18.157 -7.101 1.00 18.94 76 LEU A N 1
ATOM 555 C CA . LEU A 1 88 ? 54.437 17.600 -6.552 1.00 18.01 76 LEU A CA 1
ATOM 556 C C . LEU A 1 88 ? 53.261 18.541 -6.813 1.00 17.21 76 LEU A C 1
ATOM 557 O O . LEU A 1 88 ? 52.241 18.593 -6.110 1.00 16.48 76 LEU A O 1
ATOM 562 N N . GLY A 1 89 ? 53.381 19.259 -7.904 1.00 17.13 77 GLY A N 1
ATOM 563 C CA . GLY A 1 89 ? 52.368 20.229 -8.283 1.00 18.80 77 GLY A CA 1
ATOM 564 C C . GLY A 1 89 ? 52.133 21.346 -7.307 1.00 18.14 77 GLY A C 1
ATOM 565 O O . GLY A 1 89 ? 51.023 21.927 -7.291 1.00 18.63 77 GLY A O 1
ATOM 566 N N . GLY A 1 90 ? 53.118 21.656 -6.477 1.00 18.33 78 GLY A N 1
ATOM 567 C CA . GLY A 1 90 ? 52.953 22.712 -5.480 1.00 20.84 78 GLY A CA 1
ATOM 568 C C . GLY A 1 90 ? 52.429 22.288 -4.113 1.00 21.47 78 GLY A C 1
ATOM 569 O O . GLY A 1 90 ? 52.235 23.111 -3.240 1.00 19.58 78 GLY A O 1
ATOM 570 N N . PHE A 1 91 ? 52.216 20.984 -3.942 1.00 19.40 79 PHE A N 1
ATOM 571 C CA . PHE A 1 91 ? 51.820 20.359 -2.687 1.00 17.67 79 PHE A CA 1
ATOM 572 C C . PHE A 1 91 ? 52.913 20.547 -1.640 1.00 15.87 79 PHE A C 1
ATOM 573 O O . PHE A 1 91 ? 54.106 20.609 -1.966 1.00 17.25 79 PHE A O 1
ATOM 581 N N . PRO A 1 92 ? 52.549 20.673 -0.358 1.00 17.92 80 PRO A N 1
ATOM 582 C CA . PRO A 1 92 ? 51.148 20.735 0.121 1.00 18.21 80 PRO A CA 1
ATOM 583 C C . PRO A 1 92 ? 50.445 22.124 -0.026 1.00 17.87 80 PRO A C 1
ATOM 584 O O . PRO A 1 92 ? 49.183 22.173 -0.005 1.00 17.75 80 PRO A O 1
ATOM 588 N N . GLY A 1 93 ? 51.209 23.212 -0.146 1.00 16.79 81 GLY A N 1
ATOM 589 C CA . GLY A 1 93 ? 50.617 24.529 -0.491 1.00 18.30 81 GLY A CA 1
ATOM 590 C C . GLY A 1 93 ? 49.677 25.002 0.600 1.00 16.87 81 GLY A C 1
ATOM 591 O O . GLY A 1 93 ? 50.025 24.934 1.771 1.00 17.81 81 GLY A O 1
ATOM 592 N N . VAL A 1 94 ? 48.462 25.410 0.225 1.00 20.44 82 VAL A N 1
ATOM 593 C CA . VAL A 1 94 ? 47.447 25.847 1.217 1.00 21.21 82 VAL A CA 1
ATOM 594 C C . VAL A 1 94 ? 46.939 24.736 2.149 1.00 20.55 82 VAL A C 1
ATOM 595 O O . VAL A 1 94 ? 46.293 25.000 3.156 1.00 20.13 82 VAL A O 1
ATOM 599 N N . MET A 1 95 ? 47.230 23.478 1.818 1.00 19.23 83 MET A N 1
ATOM 600 C CA . MET A 1 95 ? 47.003 22.358 2.737 1.00 19.39 83 MET A CA 1
ATOM 601 C C . MET A 1 95 ? 48.189 22.013 3.619 1.00 19.35 83 MET A C 1
ATOM 602 O O . MET A 1 95 ? 48.239 20.912 4.185 1.00 17.52 83 MET A O 1
ATOM 607 N N . SER A 1 96 ? 49.146 22.932 3.791 1.00 17.96 84 SER A N 1
ATOM 608 C CA . SER A 1 96 ? 50.346 22.681 4.586 1.00 20.18 84 SER A CA 1
ATOM 609 C C . SER A 1 96 ? 50.032 22.219 6.011 1.00 22.74 84 SER A C 1
ATOM 610 O O . SER A 1 96 ? 50.574 21.222 6.481 1.00 22.49 84 SER A O 1
ATOM 613 N N . ALA A 1 97 ? 49.111 22.912 6.676 1.00 22.97 85 ALA A N 1
ATOM 614 C CA . ALA A 1 97 ? 48.697 22.509 8.028 1.00 23.29 85 ALA A CA 1
ATOM 615 C C . ALA A 1 97 ? 47.650 21.397 8.017 1.00 22.69 85 ALA A C 1
ATOM 616 O O . ALA A 1 97 ? 47.732 20.470 8.844 1.00 24.27 85 ALA A O 1
ATOM 618 N N . ARG A 1 98 ? 46.675 21.489 7.108 1.00 20.05 86 ARG A N 1
ATOM 619 C CA . ARG A 1 98 ? 45.533 20.574 7.087 1.00 22.42 86 ARG A CA 1
ATOM 620 C C . ARG A 1 98 ? 45.994 19.133 6.687 1.00 21.81 86 ARG A C 1
ATOM 621 O O . ARG A 1 98 ? 45.433 18.146 7.174 1.00 19.80 86 ARG A O 1
ATOM 624 N N . PHE A 1 99 ? 47.049 19.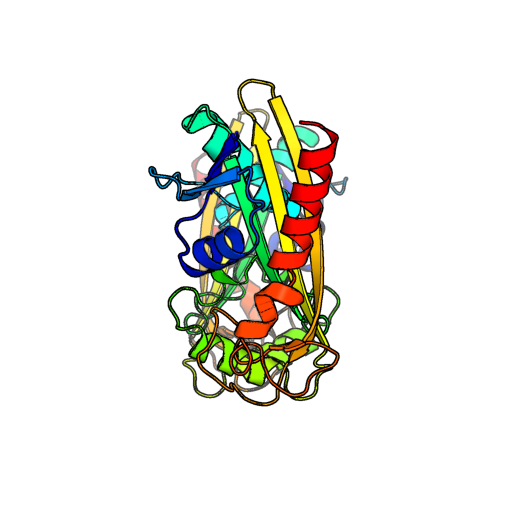025 5.896 1.00 19.05 87 PHE A N 1
ATOM 625 C CA . PHE A 1 99 ? 47.570 17.701 5.513 1.00 17.94 87 PHE A CA 1
ATOM 626 C C . PHE A 1 99 ? 47.969 16.907 6.744 1.00 16.78 87 PHE A C 1
ATOM 627 O O . PHE A 1 99 ? 48.856 17.323 7.514 1.00 15.46 87 PHE A O 1
ATOM 635 N N . MET A 1 100 ? 47.355 15.735 6.935 1.00 13.32 88 MET A N 1
ATOM 636 C CA . MET A 1 100 ? 47.702 14.830 8.039 1.00 14.12 88 MET A CA 1
ATOM 637 C C . MET A 1 100 ? 47.710 15.603 9.387 1.00 20.17 88 MET A C 1
ATOM 638 O O . MET A 1 100 ? 48.603 15.440 10.224 1.00 19.45 88 MET A O 1
ATOM 643 N N . GLU A 1 101 ? 46.728 16.468 9.568 1.00 20.83 89 GLU A N 1
ATOM 644 C CA . GLU A 1 101 ? 46.802 17.464 10.670 1.00 24.62 89 GLU A CA 1
ATOM 645 C C . GLU A 1 101 ? 46.823 16.834 12.078 1.00 22.59 89 GLU A C 1
ATOM 646 O O . GLU A 1 101 ? 47.322 17.430 13.019 1.00 24.60 89 GLU A O 1
ATOM 652 N N . GLU A 1 102 ? 46.349 15.607 12.212 1.00 18.90 90 GLU A N 1
ATOM 653 C CA . GLU A 1 102 ? 46.374 14.934 13.505 1.00 19.90 90 GLU A CA 1
ATOM 654 C C . GLU A 1 102 ? 47.687 14.198 13.773 1.00 20.64 90 GLU A C 1
ATOM 655 O O . GLU A 1 102 ? 47.831 13.521 14.809 1.00 23.44 90 GLU A O 1
ATOM 661 N N . HIS A 1 103 ? 48.601 14.245 12.815 1.00 19.09 91 HIS A N 1
ATOM 662 C CA . HIS A 1 103 ? 49.894 13.607 12.921 1.00 18.89 91 HIS A CA 1
ATOM 663 C C . HIS A 1 103 ? 50.955 14.631 13.281 1.00 17.38 91 HIS A C 1
ATOM 664 O O . HIS A 1 103 ? 50.763 15.798 13.101 1.00 21.93 91 HIS A O 1
ATOM 671 N N . SER A 1 104 ? 52.098 14.171 13.752 1.00 19.84 92 SER A N 1
ATOM 672 C CA . SER A 1 104 ? 53.195 15.087 13.995 1.00 20.92 92 SER A CA 1
ATOM 673 C C . SER A 1 104 ? 53.838 15.538 12.689 1.00 22.37 92 SER A C 1
ATOM 674 O O . SER A 1 104 ? 53.756 14.856 11.686 1.00 19.97 92 SER A O 1
ATOM 677 N N . TYR A 1 105 ? 54.465 16.699 12.711 1.00 21.10 93 TYR A N 1
ATOM 678 C CA . TYR A 1 105 ? 55.267 17.136 11.564 1.00 21.62 93 TYR A CA 1
ATOM 679 C C . TYR A 1 105 ? 56.358 16.143 11.196 1.00 21.56 93 TYR A C 1
ATOM 680 O O . TYR A 1 105 ? 56.695 16.021 9.997 1.00 19.86 93 TYR A O 1
ATOM 689 N N . LYS A 1 106 ? 56.903 15.418 12.168 1.00 20.74 94 LYS A N 1
ATOM 690 C CA . LYS A 1 106 ? 57.890 14.404 11.853 1.00 19.60 94 LYS A CA 1
ATOM 691 C C . LYS A 1 106 ? 57.249 13.356 10.941 1.00 19.69 94 LYS A C 1
ATOM 692 O O . LYS A 1 106 ? 57.851 12.934 9.941 1.00 20.45 94 LYS A O 1
ATOM 695 N N . GLU A 1 107 ? 56.018 12.935 11.270 1.00 19.64 95 GLU A N 1
ATOM 696 C CA . GLU A 1 107 ? 55.314 11.953 10.439 1.00 18.43 95 GLU A CA 1
ATOM 697 C C . GLU A 1 107 ? 54.996 12.508 9.034 1.00 16.40 95 GLU A C 1
ATOM 698 O O . GLU A 1 107 ? 55.157 11.801 8.033 1.00 18.29 95 GLU A O 1
ATOM 704 N N . LYS A 1 108 ? 54.561 13.760 8.974 1.00 17.53 96 LYS A N 1
ATOM 705 C CA . LYS A 1 108 ? 54.309 14.465 7.682 1.00 16.86 96 LYS A CA 1
ATOM 706 C C . LYS A 1 108 ? 55.556 14.521 6.793 1.00 16.95 96 LYS A C 1
ATOM 707 O O . LYS A 1 108 ? 55.496 14.220 5.601 1.00 16.57 96 LYS A O 1
ATOM 713 N N . MET A 1 109 ? 56.696 14.909 7.384 1.00 16.62 97 MET A N 1
ATOM 714 C CA . MET A 1 109 ? 57.964 14.945 6.657 1.00 16.54 97 MET A CA 1
ATOM 715 C C . MET A 1 109 ? 58.427 13.559 6.185 1.00 16.55 97 MET A C 1
ATOM 716 O O . MET A 1 109 ? 58.881 13.437 5.042 1.00 19.28 97 MET A O 1
ATOM 721 N N . ARG A 1 110 ? 58.329 12.533 7.039 1.00 17.03 98 ARG A N 1
ATOM 722 C CA . ARG A 1 110 ? 58.689 11.197 6.605 1.00 19.43 98 ARG A CA 1
ATOM 723 C C . ARG A 1 110 ? 57.836 10.758 5.407 1.00 15.90 98 ARG A C 1
ATOM 724 O O . ARG A 1 110 ? 58.351 10.172 4.486 1.00 16.67 98 ARG A O 1
ATOM 732 N N . THR A 1 111 ? 56.538 11.062 5.438 1.00 16.48 99 THR A N 1
ATOM 733 C CA . THR A 1 111 ? 55.642 10.747 4.321 1.00 16.02 99 THR A CA 1
ATOM 734 C C . THR A 1 111 ? 55.986 11.502 3.008 1.00 15.71 99 THR A C 1
ATOM 735 O O . THR A 1 111 ? 56.037 10.914 1.933 1.00 15.75 99 THR A O 1
ATOM 739 N N . ILE A 1 112 ? 56.277 12.795 3.125 1.00 15.33 100 ILE A N 1
ATOM 740 C CA . ILE A 1 112 ? 56.624 13.605 1.997 1.00 15.82 100 ILE A CA 1
ATOM 741 C C . ILE A 1 112 ? 57.990 13.196 1.438 1.00 16.90 100 ILE A C 1
ATOM 742 O O . ILE A 1 112 ? 58.176 13.187 0.224 1.00 20.24 100 ILE A O 1
ATOM 747 N N . LEU A 1 113 ? 58.934 12.799 2.297 1.00 19.31 101 LEU A N 1
ATOM 748 C CA . LEU A 1 113 ? 60.205 12.280 1.802 1.00 17.55 101 LEU A CA 1
ATOM 749 C C . LEU A 1 113 ? 60.000 11.034 0.872 1.00 18.97 101 LEU A C 1
ATOM 750 O O . LEU A 1 113 ? 60.641 10.882 -0.184 1.00 17.61 101 LEU A O 1
ATOM 755 N N . LYS A 1 114 ? 59.065 10.166 1.241 1.00 18.66 102 LYS A N 1
ATOM 756 C CA . LYS A 1 114 ? 58.757 9.013 0.387 1.00 19.55 102 LYS A CA 1
ATOM 757 C C . LYS A 1 114 ? 58.202 9.476 -0.985 1.00 19.46 102 LYS A C 1
ATOM 758 O O . LYS A 1 114 ? 58.532 8.905 -2.018 1.00 17.15 102 LYS A O 1
ATOM 764 N N . MET A 1 115 ? 57.368 10.517 -0.986 1.00 16.62 103 MET A N 1
ATOM 765 C CA . MET A 1 115 ? 56.764 11.082 -2.230 1.00 18.15 103 MET A CA 1
ATOM 766 C C . MET A 1 115 ? 57.800 11.558 -3.205 1.00 18.86 103 MET A C 1
ATOM 767 O O . MET A 1 115 ? 57.589 11.530 -4.427 1.00 19.16 103 MET A O 1
ATOM 772 N N . LEU A 1 116 ? 58.912 12.049 -2.671 1.00 18.51 104 LEU A N 1
ATOM 773 C CA . LEU A 1 116 ? 59.923 12.691 -3.465 1.00 20.68 104 LEU A CA 1
ATOM 774 C C . LEU A 1 116 ? 61.017 11.769 -3.968 1.00 22.35 104 LEU A C 1
ATOM 775 O O . LEU A 1 116 ? 61.965 12.249 -4.587 1.00 20.86 104 LEU A O 1
ATOM 780 N N . GLU A 1 117 ? 60.926 10.465 -3.702 1.00 23.32 105 GLU A N 1
ATOM 781 C CA . GLU A 1 117 ? 61.966 9.572 -4.159 1.00 24.04 105 GLU A CA 1
ATOM 782 C C . GLU A 1 117 ? 61.942 9.636 -5.670 1.00 23.57 105 GLU A C 1
ATOM 783 O O . GLU A 1 117 ? 60.916 9.446 -6.290 1.00 18.75 105 GLU A O 1
ATOM 789 N N . GLY A 1 118 ? 63.082 9.965 -6.278 1.00 24.31 106 GLY A N 1
ATOM 790 C CA . GLY A 1 118 ? 63.159 10.044 -7.719 1.00 20.72 106 GLY A CA 1
ATOM 791 C C . GLY A 1 118 ? 62.617 11.307 -8.334 1.00 24.13 106 GLY A C 1
ATOM 792 O O . GLY A 1 118 ? 62.394 11.362 -9.553 1.00 21.59 106 GLY A O 1
ATOM 793 N N . LYS A 1 119 ? 62.369 12.323 -7.506 1.00 20.13 107 LYS A N 1
ATOM 794 C CA . LYS A 1 119 ? 61.842 13.557 -8.027 1.00 20.34 107 LYS A CA 1
ATOM 795 C C . LYS A 1 119 ? 62.765 14.731 -7.728 1.00 17.09 107 LYS A C 1
ATOM 796 O O . LYS A 1 119 ? 63.499 14.728 -6.764 1.00 19.45 107 LYS A O 1
ATOM 802 N N . ASP A 1 120 ? 62.613 15.794 -8.519 1.00 18.51 108 ASP A N 1
ATOM 803 C CA . ASP A 1 120 ? 63.286 17.052 -8.266 1.00 18.16 108 ASP A CA 1
ATOM 804 C C . ASP A 1 120 ? 62.875 17.586 -6.899 1.00 18.38 108 ASP A C 1
ATOM 805 O O . ASP A 1 120 ? 61.684 17.608 -6.594 1.00 18.64 108 ASP A O 1
ATOM 810 N N . ARG A 1 121 ? 63.839 18.028 -6.106 1.00 16.15 109 ARG A N 1
ATOM 811 C CA . ARG A 1 121 ? 63.609 18.412 -4.691 1.00 17.52 109 ARG A CA 1
ATOM 812 C C . ARG A 1 121 ? 63.392 19.929 -4.481 1.00 16.94 109 ARG A C 1
ATOM 813 O O . ARG A 1 121 ? 63.200 20.371 -3.354 1.00 17.52 109 ARG A O 1
ATOM 821 N N . ARG A 1 122 ? 63.401 20.723 -5.542 1.00 16.06 110 ARG A N 1
ATOM 822 C CA . ARG A 1 122 ? 63.223 22.178 -5.413 1.00 17.85 110 ARG A CA 1
ATOM 823 C C . ARG A 1 122 ? 61.859 22.531 -4.777 1.00 18.16 110 ARG A C 1
ATOM 824 O O . ARG A 1 122 ? 60.825 21.914 -5.056 1.00 17.96 110 ARG A O 1
ATOM 832 N N . ALA A 1 123 ? 61.895 23.514 -3.876 1.00 19.08 111 ALA A N 1
ATOM 833 C CA . ALA A 1 123 ? 60.705 23.910 -3.128 1.00 15.77 111 ALA A CA 1
ATOM 834 C C . ALA A 1 123 ? 60.819 25.355 -2.657 1.00 17.62 111 ALA A C 1
ATOM 835 O O . ALA A 1 123 ? 61.858 25.987 -2.796 1.00 15.94 111 ALA A O 1
ATOM 837 N N . ALA A 1 124 ? 59.748 25.887 -2.076 1.00 18.77 112 ALA A N 1
ATOM 838 C CA . ALA A 1 124 ? 59.758 27.203 -1.463 1.00 16.04 112 ALA A CA 1
ATOM 839 C C . ALA A 1 124 ? 58.785 27.203 -0.291 1.00 19.51 112 ALA A C 1
ATOM 840 O O . ALA A 1 124 ? 57.755 26.509 -0.361 1.00 18.1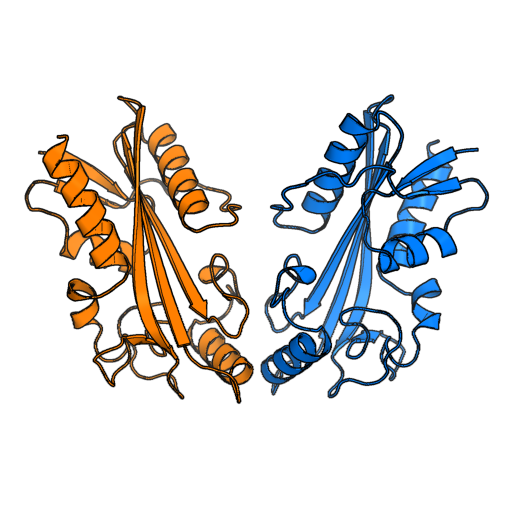9 112 ALA A O 1
ATOM 842 N N . PHE A 1 125 ? 59.068 28.032 0.724 1.00 17.65 113 PHE A N 1
ATOM 843 C CA . PHE A 1 125 ? 58.059 28.482 1.653 1.00 18.27 113 PHE A CA 1
ATOM 844 C C . PHE A 1 125 ? 57.558 29.840 1.157 1.00 17.46 113 PHE A C 1
ATOM 845 O O . PHE A 1 125 ? 58.339 30.634 0.701 1.00 16.91 113 PHE A O 1
ATOM 853 N N . VAL A 1 126 ? 56.246 30.052 1.215 1.00 17.95 114 VAL A N 1
ATOM 854 C CA . VAL A 1 126 ? 55.570 31.256 0.708 1.00 17.73 114 VAL A CA 1
ATOM 855 C C . VAL A 1 126 ? 54.712 31.838 1.837 1.00 17.82 114 VAL A C 1
ATOM 856 O O . VAL A 1 126 ? 54.074 31.088 2.599 1.00 15.78 114 VAL A O 1
ATOM 860 N N . CYS A 1 127 ? 54.790 33.177 2.012 1.00 18.27 115 CYS A N 1
ATOM 861 C CA . CYS A 1 127 ? 53.984 33.895 2.994 1.00 17.79 115 CYS A CA 1
ATOM 862 C C . CYS A 1 127 ? 53.267 35.083 2.360 1.00 18.88 115 CYS A C 1
ATOM 863 O O . CYS A 1 127 ? 53.921 35.909 1.705 1.00 15.55 115 CYS A O 1
ATOM 866 N N . SER A 1 128 ? 51.936 35.153 2.566 1.00 17.93 116 SER A N 1
ATOM 867 C CA . SER A 1 128 ? 51.143 36.345 2.276 1.00 16.75 116 SER A CA 1
ATOM 868 C C . SER A 1 128 ? 50.783 37.046 3.607 1.00 15.39 116 SER A C 1
ATOM 869 O O . SER A 1 128 ? 50.061 36.488 4.465 1.00 16.13 116 SER A O 1
ATOM 874 N N . ALA A 1 129 ? 51.285 38.253 3.729 1.00 17.03 117 ALA A N 1
ATOM 875 C CA . ALA A 1 129 ? 51.148 39.103 4.959 1.00 16.90 117 ALA A CA 1
ATOM 876 C C . ALA A 1 129 ? 50.176 40.213 4.643 1.00 16.98 117 ALA A C 1
ATOM 877 O O . ALA A 1 129 ? 50.357 40.934 3.660 1.00 16.31 117 ALA A O 1
ATOM 879 N N . THR A 1 130 ? 49.162 40.359 5.473 1.00 15.90 118 THR A N 1
ATOM 880 C CA . THR A 1 130 ? 48.073 41.292 5.201 1.00 14.39 118 THR A CA 1
ATOM 881 C C . THR A 1 130 ? 47.836 42.197 6.422 1.00 18.20 118 THR A C 1
ATOM 882 O O . THR A 1 130 ? 47.754 41.723 7.562 1.00 18.46 118 THR A O 1
ATOM 886 N N . PHE A 1 131 ? 47.782 43.511 6.183 1.00 15.67 119 PHE A N 1
ATOM 887 C CA . PHE A 1 131 ? 47.324 44.541 7.129 1.00 14.17 119 PHE A CA 1
ATOM 888 C C . PHE A 1 131 ? 45.928 45.049 6.754 1.00 16.83 119 PHE A C 1
ATOM 889 O O . PHE A 1 131 ? 45.688 45.363 5.594 1.00 15.26 119 PHE A O 1
ATOM 897 N N . PHE A 1 132 ? 45.030 45.103 7.737 1.00 15.09 120 PHE A N 1
ATOM 898 C CA . PHE A 1 132 ? 43.678 45.690 7.561 1.00 14.97 120 PHE A CA 1
ATOM 899 C C . PHE A 1 132 ? 43.397 46.644 8.709 1.00 16.91 120 PHE A C 1
ATOM 900 O O . PHE A 1 132 ? 43.460 46.267 9.897 1.00 16.24 120 PHE A O 1
ATOM 908 N N . ASP A 1 133 ? 43.104 47.890 8.366 1.00 15.29 121 ASP A N 1
ATOM 909 C CA . ASP A 1 133 ? 42.515 48.844 9.267 1.00 14.49 121 ASP A CA 1
ATOM 910 C C . ASP A 1 133 ? 40.996 48.967 8.962 1.00 17.65 121 ASP A C 1
ATOM 911 O O . ASP A 1 133 ? 40.602 49.599 7.957 1.00 18.26 121 ASP A O 1
ATOM 916 N N . PRO A 1 134 ? 40.156 48.405 9.836 1.00 12.92 122 PRO A N 1
ATOM 917 C CA . PRO A 1 134 ? 38.712 48.341 9.590 1.00 13.66 122 PRO A CA 1
ATOM 918 C C . PRO A 1 134 ? 38.009 49.674 9.864 1.00 15.81 122 PRO A C 1
ATOM 919 O O . PRO A 1 134 ? 36.816 49.795 9.644 1.00 21.64 122 PRO A O 1
ATOM 923 N N . VAL A 1 135 ? 38.720 50.658 10.374 1.00 17.90 123 VAL A N 1
ATOM 924 C CA . VAL A 1 135 ? 38.114 51.977 10.620 1.00 18.69 123 VAL A CA 1
ATOM 925 C C . VAL A 1 135 ? 38.200 52.801 9.321 1.00 19.10 123 VAL A C 1
ATOM 926 O O . VAL A 1 135 ? 37.188 53.293 8.831 1.00 19.03 123 VAL A O 1
ATOM 930 N N . GLU A 1 136 ? 39.401 52.858 8.751 1.00 15.78 124 GLU A N 1
ATOM 931 C CA . GLU A 1 136 ? 39.656 53.514 7.480 1.00 17.15 124 GLU A CA 1
ATOM 932 C C . GLU A 1 136 ? 39.266 52.667 6.260 1.00 15.34 124 GLU A C 1
ATOM 933 O O . GLU A 1 136 ? 39.103 53.226 5.170 1.00 14.30 124 GLU A O 1
ATOM 939 N N . ASN A 1 137 ? 39.135 51.335 6.446 1.00 12.98 125 ASN A N 1
ATOM 940 C CA . ASN A 1 137 ? 38.963 50.355 5.349 1.00 12.95 125 ASN A CA 1
ATOM 941 C C . ASN A 1 137 ? 40.119 50.410 4.386 1.00 14.90 125 ASN A C 1
ATOM 942 O O . ASN A 1 137 ? 39.937 50.528 3.182 1.00 10.67 125 ASN A O 1
ATOM 947 N N . THR A 1 138 ? 41.338 50.318 4.941 1.00 15.31 126 THR A N 1
ATOM 948 C CA . THR A 1 138 ? 42.549 50.192 4.161 1.00 14.10 126 THR A CA 1
ATOM 949 C C . THR A 1 138 ? 43.015 48.767 4.315 1.00 16.47 126 THR A C 1
ATOM 950 O O . THR A 1 138 ? 43.142 48.287 5.454 1.00 15.42 126 THR A O 1
ATOM 954 N N . LEU A 1 139 ? 43.224 48.101 3.197 1.00 14.54 127 LEU A N 1
ATOM 955 C CA . LEU A 1 139 ? 43.825 46.747 3.196 1.00 15.23 127 LEU A CA 1
ATOM 956 C C . LEU A 1 139 ? 45.055 46.662 2.296 1.00 16.85 127 LEU A C 1
ATOM 957 O O . LEU A 1 139 ? 45.049 47.099 1.157 1.00 14.94 127 LEU A O 1
ATOM 962 N N . ILE A 1 140 ? 46.128 46.098 2.822 1.00 16.81 128 ILE A N 1
ATOM 963 C CA . ILE A 1 140 ? 47.402 45.967 2.123 1.00 14.03 128 ILE A CA 1
ATOM 964 C C . ILE A 1 140 ? 47.843 44.526 2.292 1.00 16.57 128 ILE A C 1
ATOM 965 O O . ILE A 1 140 ? 47.991 44.050 3.436 1.00 16.81 128 ILE A O 1
ATOM 970 N N . SER A 1 141 ? 48.025 43.856 1.172 1.00 15.30 129 SER A N 1
ATOM 971 C CA . SER A 1 141 ? 48.557 42.489 1.188 1.00 16.79 129 SER A CA 1
ATOM 972 C C . SER A 1 141 ? 49.735 42.336 0.250 1.00 17.42 129 SER A C 1
ATOM 973 O O . SER A 1 141 ? 49.683 42.742 -0.920 1.00 16.39 129 SER A O 1
ATOM 976 N N . VAL A 1 142 ? 50.790 41.720 0.763 1.00 16.79 130 VAL A N 1
ATOM 977 C CA . VAL A 1 142 ? 52.003 41.469 0.008 1.00 13.96 130 VAL A CA 1
ATOM 978 C C . VAL A 1 142 ? 52.560 40.044 0.284 1.00 16.13 130 VAL A C 1
ATOM 979 O O . VAL A 1 142 ? 52.320 39.502 1.355 1.00 15.51 130 VAL A O 1
ATOM 983 N N . GLU A 1 143 ? 53.216 39.472 -0.709 1.00 18.05 131 GLU A N 1
ATOM 984 C CA . GLU A 1 143 ? 53.735 38.133 -0.644 1.00 18.45 131 GLU A CA 1
ATOM 985 C C . GLU A 1 143 ? 55.268 38.103 -0.781 1.00 19.82 131 GLU A C 1
ATOM 986 O O . GLU A 1 143 ? 55.904 38.898 -1.505 1.00 16.20 131 GLU A O 1
ATOM 992 N N . ASP A 1 144 ? 55.883 37.138 -0.136 1.00 18.16 132 ASP A N 1
ATOM 993 C CA . ASP A 1 144 ? 57.286 36.882 -0.427 1.00 18.30 132 ASP A CA 1
ATOM 994 C C . ASP A 1 144 ? 57.540 35.416 -0.130 1.00 19.88 132 ASP A C 1
ATOM 995 O O . ASP A 1 144 ? 56.628 34.689 0.315 1.00 16.86 132 ASP A O 1
ATOM 1000 N N . ARG A 1 145 ? 58.761 34.988 -0.446 1.00 20.65 133 ARG A N 1
ATOM 1001 C CA . ARG A 1 145 ? 59.121 33.576 -0.417 1.00 23.55 133 ARG A CA 1
ATOM 1002 C C . ARG A 1 145 ? 60.595 33.351 -0.136 1.00 20.17 133 ARG A C 1
ATOM 1003 O O . ARG A 1 145 ? 61.432 34.234 -0.310 1.00 19.99 133 ARG A O 1
ATOM 1011 N N . VAL A 1 146 ? 60.889 32.142 0.339 1.00 17.64 134 VAL A N 1
ATOM 1012 C CA . VAL A 1 146 ? 62.238 31.681 0.503 1.00 15.47 134 VAL A CA 1
ATOM 1013 C C . VAL A 1 146 ? 62.338 30.399 -0.341 1.00 17.47 134 VAL A C 1
ATOM 1014 O O . VAL A 1 146 ? 61.624 29.429 -0.126 1.00 16.13 134 VAL A O 1
ATOM 1018 N N . GLU A 1 147 ? 63.170 30.472 -1.368 1.00 15.60 135 GLU A N 1
ATOM 1019 C CA . GLU A 1 147 ? 63.363 29.343 -2.268 1.00 17.54 135 GLU A CA 1
ATOM 1020 C C . GLU A 1 147 ? 64.396 28.450 -1.622 1.00 16.62 135 GLU A C 1
ATOM 1021 O O . GLU A 1 147 ? 65.289 28.941 -0.930 1.00 17.68 135 GLU A O 1
ATOM 1027 N N . GLY A 1 148 ? 64.264 27.153 -1.868 1.00 15.57 136 GLY A N 1
ATOM 1028 C CA . GLY A 1 148 ? 65.187 26.159 -1.403 1.00 16.49 136 GLY A CA 1
ATOM 1029 C C . GLY A 1 148 ? 65.016 24.786 -2.002 1.00 17.07 136 GLY A C 1
ATOM 1030 O O . GLY A 1 148 ? 64.653 24.639 -3.176 1.00 18.45 136 GLY A O 1
ATOM 1031 N N . ARG A 1 149 ? 65.303 23.778 -1.197 1.00 16.21 137 ARG A N 1
ATOM 1032 C CA . ARG A 1 149 ? 65.163 22.389 -1.612 1.00 17.08 137 ARG A CA 1
ATOM 1033 C C . ARG A 1 149 ? 64.845 21.500 -0.402 1.00 18.02 137 ARG A C 1
ATOM 1034 O O . ARG A 1 149 ? 65.158 21.851 0.737 1.00 21.67 137 ARG A O 1
ATOM 1042 N N . ILE A 1 150 ? 64.202 20.363 -0.636 1.00 16.77 138 ILE A N 1
ATOM 1043 C CA . ILE A 1 150 ? 63.933 19.402 0.428 1.00 16.78 138 ILE A CA 1
ATOM 1044 C C . ILE A 1 150 ? 65.154 18.525 0.646 1.00 16.45 138 ILE A C 1
ATOM 1045 O O . ILE A 1 150 ? 65.773 18.006 -0.308 1.00 17.68 138 ILE A O 1
ATOM 1050 N N . ALA A 1 151 ? 65.532 18.427 1.911 1.00 16.35 139 ALA A N 1
ATOM 1051 C CA . ALA A 1 151 ? 66.663 17.617 2.339 1.00 16.28 139 ALA A CA 1
ATOM 1052 C C . ALA A 1 151 ? 66.329 16.157 2.116 1.00 17.72 139 ALA A C 1
ATOM 1053 O O . ALA A 1 151 ? 65.174 15.783 1.896 1.00 17.54 139 ALA A O 1
ATOM 1055 N N . ASN A 1 152 ? 67.332 15.302 2.185 1.00 20.66 140 ASN A N 1
ATOM 1056 C CA . ASN A 1 152 ? 67.120 13.882 1.938 1.00 21.62 140 ASN A CA 1
ATOM 1057 C C . ASN A 1 152 ? 66.710 13.111 3.186 1.00 22.78 140 ASN A C 1
ATOM 1058 O O . ASN A 1 152 ? 66.227 11.994 3.088 1.00 21.42 140 ASN A O 1
ATOM 1063 N N . GLU A 1 153 ? 66.874 13.744 4.343 1.00 20.76 141 GLU A N 1
ATOM 1064 C CA . GLU A 1 153 ? 66.429 13.227 5.633 1.00 21.84 141 GLU A CA 1
ATOM 1065 C C . GLU A 1 153 ? 66.059 14.421 6.536 1.00 21.91 141 GLU A C 1
ATOM 1066 O O . GLU A 1 153 ? 66.397 15.578 6.215 1.00 21.29 141 GLU A O 1
ATOM 1072 N N . ILE A 1 154 ? 65.281 14.173 7.588 1.00 20.42 142 ILE A N 1
ATOM 1073 C CA . ILE A 1 154 ? 64.974 15.191 8.613 1.00 22.50 142 ILE A CA 1
ATOM 1074 C C . ILE A 1 154 ? 66.234 15.469 9.443 1.00 24.34 142 ILE A C 1
ATOM 1075 O O . ILE A 1 154 ? 66.915 14.529 9.858 1.00 20.17 142 ILE A O 1
ATOM 1080 N N . ARG A 1 155 ? 66.554 16.745 9.655 1.00 20.99 143 ARG A N 1
ATOM 1081 C CA . ARG A 1 155 ? 67.744 17.162 10.415 1.00 21.50 143 ARG A CA 1
ATOM 1082 C C . ARG A 1 155 ? 67.380 18.328 11.310 1.00 20.40 143 ARG A C 1
ATOM 1083 O O . ARG A 1 155 ? 66.828 19.345 10.851 1.00 20.31 143 ARG A O 1
ATOM 1091 N N . GLY A 1 156 ? 67.691 18.177 12.593 1.00 21.48 144 GLY A N 1
ATOM 1092 C CA . GLY A 1 156 ? 67.430 19.197 13.594 1.00 22.31 144 GLY A CA 1
ATOM 1093 C C . GLY A 1 156 ? 66.029 19.206 14.152 1.00 24.60 144 GLY A C 1
ATOM 1094 O O . GLY A 1 156 ? 65.103 18.615 13.566 1.00 23.55 144 GLY A O 1
ATOM 1095 N N . THR A 1 157 ? 65.863 19.894 15.279 1.00 22.38 145 THR A N 1
ATOM 1096 C CA . THR A 1 157 ? 64.562 20.083 15.904 1.00 26.60 145 THR A CA 1
ATOM 1097 C C . THR A 1 157 ? 64.250 21.547 16.088 1.00 27.81 145 THR A C 1
ATOM 1098 O O . THR A 1 157 ? 63.268 21.883 16.743 1.00 28.84 145 THR A O 1
ATOM 1102 N N . GLY A 1 158 ? 65.035 22.440 15.491 1.00 25.60 146 GLY A N 1
ATOM 1103 C CA . GLY A 1 158 ? 64.684 23.860 15.555 1.00 24.01 146 GLY A CA 1
ATOM 1104 C C . GLY A 1 158 ? 63.507 24.272 14.690 1.00 23.72 146 GLY A C 1
ATOM 1105 O O . GLY A 1 158 ? 63.049 23.521 13.841 1.00 22.86 146 GLY A O 1
ATOM 1106 N N . GLY A 1 159 ? 63.019 25.488 14.904 1.00 21.24 147 GLY A N 1
ATOM 1107 C CA . GLY A 1 159 ? 61.949 26.032 14.102 1.00 23.67 147 GLY A CA 1
ATOM 1108 C C . GLY A 1 159 ? 60.597 25.411 14.426 1.00 23.55 147 GLY A C 1
ATOM 1109 O O . GLY A 1 159 ? 60.308 25.043 15.578 1.00 20.70 147 GLY A O 1
ATOM 1110 N N . PHE A 1 160 ? 59.761 25.276 13.400 1.00 23.39 148 PHE A N 1
ATOM 1111 C CA . PHE A 1 160 ? 58.548 24.509 13.537 1.00 23.97 148 PHE A CA 1
ATOM 1112 C C . PHE A 1 160 ? 58.079 23.926 12.212 1.00 24.31 148 PHE A C 1
ATOM 1113 O O . PHE A 1 160 ? 58.648 24.226 11.160 1.00 24.19 148 PHE A O 1
ATOM 1121 N N . GLY A 1 161 ? 57.048 23.076 12.269 1.00 22.54 149 GLY A N 1
ATOM 1122 C CA . GLY A 1 161 ? 56.487 22.499 11.065 1.00 23.34 149 GLY A CA 1
ATOM 1123 C C . GLY A 1 161 ? 57.503 21.787 10.196 1.00 20.24 149 GLY A C 1
ATOM 1124 O O . GLY A 1 161 ? 58.193 20.878 10.659 1.00 20.38 149 GLY A O 1
ATOM 1125 N N . TYR A 1 162 ? 57.578 22.190 8.921 1.00 21.20 150 TYR A N 1
ATOM 1126 C CA . TYR A 1 162 ? 58.433 21.516 7.943 1.00 20.02 150 TYR A CA 1
ATOM 1127 C C . TYR A 1 162 ? 59.873 21.993 7.979 1.00 18.08 150 TYR A C 1
ATOM 1128 O O . TYR A 1 162 ? 60.735 21.521 7.202 1.00 19.81 150 TYR A O 1
ATOM 1137 N N . ASP A 1 163 ? 60.159 22.963 8.835 1.00 19.12 151 ASP A N 1
ATOM 1138 C CA . ASP A 1 163 ? 61.569 23.430 8.964 1.00 18.69 151 ASP A CA 1
ATOM 1139 C C . ASP A 1 163 ? 62.681 22.358 8.936 1.00 19.48 151 ASP A C 1
ATOM 1140 O O . ASP A 1 163 ? 63.729 22.563 8.231 1.00 18.47 151 ASP A O 1
ATOM 1145 N N . PRO A 1 164 ? 62.540 21.259 9.698 1.00 15.96 152 PRO A N 1
ATOM 1146 C CA . PRO A 1 164 ? 63.601 20.267 9.736 1.00 19.07 152 PRO A CA 1
ATOM 1147 C C . PRO A 1 164 ? 63.930 19.523 8.426 1.00 19.16 152 PRO A C 1
ATOM 1148 O O . PRO A 1 164 ? 64.886 18.757 8.388 1.00 20.43 152 PRO A O 1
ATOM 1152 N N . PHE A 1 165 ? 63.130 19.680 7.365 1.00 16.63 153 PHE A N 1
ATOM 1153 C CA . PHE A 1 165 ? 63.576 19.151 6.081 1.00 15.93 153 PHE A CA 1
ATOM 1154 C C . PHE A 1 165 ? 63.660 20.165 4.957 1.00 19.77 153 PHE A C 1
ATOM 1155 O O . PHE A 1 165 ? 63.781 19.785 3.818 1.00 17.89 153 PHE A O 1
ATOM 1163 N N . PHE A 1 166 ? 63.666 21.460 5.288 1.00 18.42 154 PHE A N 1
ATOM 1164 C CA . PHE A 1 166 ? 63.787 22.511 4.268 1.00 18.70 154 PHE A CA 1
ATOM 1165 C C . PHE A 1 166 ? 65.145 23.186 4.336 1.00 19.13 154 PHE A C 1
ATOM 1166 O O . PHE A 1 166 ? 65.521 23.709 5.401 1.00 18.61 154 PHE A O 1
ATOM 1174 N N . ILE A 1 167 ? 65.882 23.125 3.220 1.00 20.83 155 ILE A N 1
ATOM 1175 C CA . ILE A 1 167 ? 67.181 23.782 3.104 1.00 17.31 155 ILE A CA 1
ATOM 1176 C C . ILE A 1 167 ? 67.016 25.027 2.242 1.00 17.89 155 ILE A C 1
ATOM 1177 O O . ILE A 1 167 ? 66.738 24.913 1.048 1.00 16.79 155 ILE A O 1
ATOM 1182 N N . PRO A 1 168 ? 67.257 26.225 2.792 1.00 17.75 156 PRO A N 1
ATOM 1183 C CA . PRO A 1 168 ? 67.165 27.429 1.982 1.00 17.23 156 PRO A CA 1
ATOM 1184 C C . PRO A 1 168 ? 68.301 27.572 0.972 1.00 17.23 156 PRO A C 1
ATOM 1185 O O . PRO A 1 168 ? 69.418 27.105 1.207 1.00 18.47 156 PRO A O 1
ATOM 1189 N N . ASP A 1 169 ? 67.994 28.267 -0.135 1.00 20.87 157 ASP A N 1
ATOM 1190 C CA . ASP A 1 169 ? 68.992 28.649 -1.134 1.00 15.45 157 ASP A CA 1
ATOM 1191 C C . ASP A 1 169 ? 70.130 29.310 -0.404 1.00 17.22 157 ASP A C 1
ATOM 1192 O O . ASP A 1 169 ? 69.878 30.134 0.475 1.00 17.59 157 ASP A O 1
ATOM 1197 N N . GLY A 1 170 ? 71.364 28.921 -0.748 1.00 17.50 158 GLY A N 1
ATOM 1198 C CA . GLY A 1 170 ? 72.574 29.477 -0.162 1.00 17.49 158 GLY A CA 1
ATOM 1199 C C . GLY A 1 170 ? 73.176 28.683 0.983 1.00 17.21 158 GLY A C 1
ATOM 1200 O O . GLY A 1 170 ? 74.277 29.014 1.455 1.00 19.20 158 GLY A O 1
ATOM 1201 N N . TYR A 1 171 ? 72.493 27.618 1.414 1.00 16.26 159 TYR A N 1
ATOM 1202 C CA . TYR A 1 171 ? 72.862 26.859 2.647 1.00 16.47 159 TYR A CA 1
ATOM 1203 C C . TYR A 1 171 ? 72.783 25.381 2.364 1.00 18.53 159 TYR A C 1
ATOM 1204 O O . TYR A 1 171 ? 72.190 24.996 1.370 1.00 17.91 159 TYR A O 1
ATOM 1213 N N . ASP A 1 172 ? 73.449 24.577 3.197 1.00 17.77 160 ASP A N 1
ATOM 1214 C CA . ASP A 1 172 ? 73.364 23.123 3.147 1.00 22.58 160 ASP A CA 1
ATOM 1215 C C . ASP A 1 172 ? 72.697 22.539 4.390 1.00 22.57 160 ASP A C 1
ATOM 1216 O O . ASP A 1 172 ? 72.572 21.309 4.498 1.00 24.98 160 ASP A O 1
ATOM 1221 N N . LYS A 1 173 ? 72.293 23.400 5.323 1.00 20.19 161 LYS A N 1
ATOM 1222 C CA . LYS A 1 173 ? 71.611 22.944 6.533 1.00 20.37 161 LYS A CA 1
ATOM 1223 C C . LYS A 1 173 ? 70.138 23.293 6.455 1.00 18.14 161 LYS A C 1
ATOM 1224 O O . LYS A 1 173 ? 69.750 24.293 5.838 1.00 20.25 161 LYS A O 1
ATOM 1230 N N . THR A 1 174 ? 69.319 22.480 7.103 1.00 18.16 162 THR A N 1
ATOM 1231 C CA . THR A 1 174 ? 67.905 22.791 7.209 1.00 17.26 162 THR A CA 1
ATOM 1232 C C . THR A 1 174 ? 67.587 23.934 8.188 1.00 15.78 162 THR A C 1
ATOM 1233 O O . THR A 1 174 ? 68.386 24.247 9.091 1.00 17.46 162 THR A O 1
ATOM 1237 N N . PHE A 1 175 ? 66.382 24.491 8.063 1.00 18.03 163 PHE A N 1
ATOM 1238 C CA . PHE A 1 175 ? 65.916 25.414 9.071 1.00 18.15 163 PHE A CA 1
ATOM 1239 C C . PHE A 1 175 ? 65.793 24.742 10.473 1.00 18.37 163 PHE A C 1
ATOM 1240 O O . PHE A 1 175 ? 65.896 25.445 11.482 1.00 20.46 163 PHE A O 1
ATOM 1248 N N . GLY A 1 176 ? 65.658 23.409 10.541 1.00 16.60 164 GLY A N 1
ATOM 1249 C CA . GLY A 1 176 ? 65.720 22.718 11.831 1.00 19.06 164 GLY A CA 1
ATOM 1250 C C . GLY A 1 176 ? 67.115 22.759 12.453 1.00 17.86 164 GLY A C 1
ATOM 1251 O O . GLY A 1 176 ? 67.269 22.749 13.689 1.00 20.70 164 GLY A O 1
ATOM 1252 N N . GLU A 1 177 ? 68.138 22.764 11.585 1.00 19.11 165 GLU A N 1
ATOM 1253 C CA . GLU A 1 177 ? 69.544 22.881 11.978 1.00 20.31 165 GLU A CA 1
ATOM 1254 C C . GLU A 1 177 ? 70.015 24.294 12.275 1.00 21.92 165 GLU A C 1
ATOM 1255 O O . GLU A 1 177 ? 70.853 24.476 13.191 1.00 23.34 165 GLU A O 1
ATOM 1261 N N . ILE A 1 178 ? 69.538 25.265 11.497 1.00 19.59 166 ILE A N 1
ATOM 1262 C CA . ILE A 1 178 ? 69.908 26.698 11.665 1.00 23.75 166 ILE A CA 1
ATOM 1263 C C . ILE A 1 178 ? 68.703 27.613 11.750 1.00 20.08 166 ILE A C 1
ATOM 1264 O O . ILE A 1 178 ? 68.495 28.513 10.888 1.00 18.20 166 ILE A O 1
ATOM 1269 N N . PRO A 1 179 ? 67.873 27.410 12.765 1.00 18.20 167 PRO A N 1
ATOM 1270 C CA . PRO A 1 179 ? 66.644 28.165 12.850 1.00 18.03 167 PRO A CA 1
ATOM 1271 C C . PRO A 1 179 ? 66.869 29.671 12.999 1.00 17.42 167 PRO A C 1
ATOM 1272 O O . PRO A 1 179 ? 65.960 30.427 12.667 1.00 21.18 167 PRO A O 1
ATOM 1276 N N . HIS A 1 180 ? 68.029 30.096 13.531 1.00 16.45 168 HIS A N 1
ATOM 1277 C CA . HIS A 1 180 ? 68.313 31.520 13.714 1.00 16.83 168 HIS A CA 1
ATOM 1278 C C . HIS A 1 180 ? 68.270 32.265 12.362 1.00 18.31 168 HIS A C 1
ATOM 1279 O O . HIS A 1 180 ? 68.042 33.457 12.340 1.00 17.91 168 HIS A O 1
ATOM 1286 N N . LEU A 1 181 ? 68.498 31.572 11.247 1.00 17.84 169 LEU A N 1
ATOM 1287 C CA . LEU A 1 181 ? 68.527 32.299 9.956 1.00 20.17 169 LEU A CA 1
ATOM 1288 C C . LEU A 1 181 ? 67.111 32.701 9.470 1.00 19.08 169 LEU A C 1
ATOM 1289 O O . LEU A 1 181 ? 66.969 33.602 8.634 1.00 16.80 169 LEU A O 1
ATOM 1294 N N . LYS A 1 182 ? 66.067 32.157 10.091 1.00 16.53 170 LYS A N 1
ATOM 1295 C CA . LYS A 1 182 ? 64.705 32.500 9.648 1.00 16.50 170 LYS A CA 1
ATOM 1296 C C . LYS A 1 182 ? 64.451 33.988 9.803 1.00 17.48 170 LYS A C 1
ATOM 1297 O O . LYS A 1 182 ? 63.759 34.607 8.992 1.00 18.30 170 LYS A O 1
ATOM 1303 N N . GLU A 1 183 ? 65.051 34.573 10.839 1.00 18.19 171 GLU A N 1
ATOM 1304 C CA . GLU A 1 183 ? 64.884 35.991 11.142 1.00 19.98 171 GLU A CA 1
ATOM 1305 C C . GLU A 1 183 ? 65.335 36.874 9.978 1.00 22.13 171 GLU A C 1
ATOM 1306 O O . GLU A 1 183 ? 64.751 37.948 9.759 1.00 24.37 171 GLU A O 1
ATOM 1312 N N . LYS A 1 184 ? 66.372 36.430 9.249 1.00 22.13 172 LYS A N 1
ATOM 1313 C CA . LYS A 1 184 ? 66.897 37.190 8.110 1.00 22.44 172 LYS A CA 1
ATOM 1314 C C . LYS A 1 184 ? 66.241 36.795 6.797 1.00 19.42 172 LYS A C 1
ATOM 1315 O O . LYS A 1 184 ? 65.885 37.675 6.000 1.00 21.10 172 LYS A O 1
ATOM 1321 N N . ILE A 1 185 ? 66.105 35.491 6.541 1.00 17.37 173 ILE A N 1
ATOM 1322 C CA . ILE A 1 185 ? 65.741 35.059 5.177 1.00 21.63 173 ILE A CA 1
ATOM 1323 C C . ILE A 1 185 ? 64.422 34.327 4.972 1.00 21.82 173 ILE A C 1
ATOM 1324 O O . ILE A 1 185 ? 64.123 33.954 3.818 1.00 18.81 173 ILE A O 1
ATOM 1329 N N . SER A 1 186 ? 63.635 34.070 6.033 1.00 19.15 174 SER A N 1
ATOM 1330 C CA . SER A 1 186 ? 62.415 33.313 5.812 1.00 18.20 174 SER A CA 1
ATOM 1331 C C . SER A 1 186 ? 61.380 34.095 4.979 1.00 17.95 174 SER A C 1
ATOM 1332 O O . SER A 1 186 ? 61.406 35.312 4.869 1.00 18.66 174 SER A O 1
ATOM 1335 N N . HIS A 1 187 ? 60.480 33.338 4.364 1.00 21.77 175 HIS A N 1
ATOM 1336 C CA . HIS A 1 187 ? 59.272 33.871 3.751 1.00 17.79 175 HIS A CA 1
ATOM 1337 C C . HIS A 1 187 ? 58.518 34.883 4.646 1.00 17.80 175 HIS A C 1
ATOM 1338 O O . HIS A 1 187 ? 58.088 35.942 4.192 1.00 19.52 175 HIS A O 1
ATOM 1345 N N . ARG A 1 188 ? 58.389 34.548 5.903 1.00 18.63 176 ARG A N 1
ATOM 1346 C CA . ARG A 1 188 ? 57.644 35.363 6.844 1.00 20.82 176 ARG A CA 1
ATOM 1347 C C . ARG A 1 188 ? 58.354 36.638 7.167 1.00 17.75 176 ARG A C 1
ATOM 1348 O O . ARG A 1 188 ? 57.725 37.688 7.199 1.00 18.07 176 ARG A O 1
ATOM 1356 N N . SER A 1 189 ? 59.671 36.575 7.411 1.00 18.81 177 SER A N 1
ATOM 1357 C CA . SER A 1 189 ? 60.425 37.771 7.705 1.00 18.57 177 SER A CA 1
ATOM 1358 C C . SER A 1 189 ? 60.435 38.682 6.517 1.00 19.78 177 SER A C 1
ATOM 1359 O O . SER A 1 189 ? 60.257 39.894 6.623 1.00 18.68 177 SER A O 1
ATOM 1362 N N . LYS A 1 190 ? 60.614 38.100 5.338 1.00 19.35 178 LYS A N 1
ATOM 1363 C CA . LYS A 1 190 ? 60.643 38.918 4.135 1.00 18.15 178 LYS A CA 1
ATOM 1364 C C . LYS A 1 190 ? 59.274 39.524 3.803 1.00 15.59 178 LYS A C 1
ATOM 1365 O O . LYS A 1 190 ? 59.192 40.699 3.465 1.00 17.35 178 LYS A O 1
ATOM 1371 N N . ALA A 1 191 ? 58.213 38.735 3.899 1.00 17.91 179 ALA A N 1
ATOM 1372 C CA . ALA A 1 191 ? 56.864 39.257 3.579 1.00 15.11 179 ALA A CA 1
ATOM 1373 C C . ALA A 1 191 ? 56.441 40.352 4.554 1.00 18.92 179 ALA A C 1
ATOM 1374 O O . ALA A 1 191 ? 55.894 41.392 4.156 1.00 16.90 179 ALA A O 1
ATOM 1376 N N . PHE A 1 192 ? 56.678 40.115 5.844 1.00 15.83 180 PHE A N 1
ATOM 1377 C CA . PHE A 1 192 ? 56.294 41.127 6.836 1.00 18.61 180 PHE A CA 1
ATOM 1378 C C . PHE A 1 192 ? 57.162 42.402 6.744 1.00 17.50 180 PHE A C 1
ATOM 1379 O O . PHE A 1 192 ? 56.652 43.513 6.870 1.00 15.93 180 PHE A O 1
ATOM 1387 N N . ARG A 1 193 ? 58.465 42.260 6.494 1.00 18.52 181 ARG A N 1
ATOM 1388 C CA . ARG A 1 193 ? 59.280 43.451 6.237 1.00 19.82 181 ARG A CA 1
ATOM 1389 C C . ARG A 1 193 ? 58.809 44.219 5.016 1.00 18.33 181 ARG A C 1
ATOM 1390 O O . ARG A 1 193 ? 58.812 45.453 5.022 1.00 16.01 181 ARG A O 1
ATOM 1398 N N . LYS A 1 194 ? 58.415 43.507 3.971 1.00 18.21 182 LYS A N 1
ATOM 1399 C CA . LYS A 1 194 ? 57.825 44.128 2.773 1.00 17.07 182 LYS A CA 1
ATOM 1400 C C . LYS A 1 194 ? 56.537 44.878 3.145 1.00 18.48 182 LYS A C 1
ATOM 1401 O O . LYS A 1 194 ? 56.347 46.017 2.730 1.00 18.76 182 LYS A O 1
ATOM 1407 N N . LEU A 1 195 ? 55.691 44.255 3.973 1.00 19.07 183 LEU A N 1
ATOM 1408 C CA . LEU A 1 195 ? 54.491 44.943 4.492 1.00 18.79 183 LEU A CA 1
ATOM 1409 C C . LEU A 1 195 ? 54.860 46.173 5.320 1.00 18.28 183 LEU A C 1
ATOM 1410 O O . LEU A 1 195 ? 54.288 47.266 5.109 1.00 16.88 183 LEU A O 1
ATOM 1415 N N . PHE A 1 196 ? 55.822 46.031 6.240 1.00 19.14 184 PHE A N 1
ATOM 1416 C CA . PHE A 1 196 ? 56.179 47.147 7.111 1.00 18.17 184 PHE A CA 1
ATOM 1417 C C . PHE A 1 196 ? 56.698 48.325 6.281 1.00 20.55 184 PHE A C 1
ATOM 1418 O O . PHE A 1 196 ? 56.426 49.476 6.585 1.00 19.18 184 PHE A O 1
ATOM 1426 N N . SER A 1 197 ? 57.467 48.018 5.244 1.00 21.55 185 SER A N 1
ATOM 1427 C CA . SER A 1 197 ? 57.991 49.045 4.356 1.00 22.80 185 SER A CA 1
ATOM 1428 C C . SER A 1 197 ? 56.868 49.837 3.723 1.00 21.06 185 SER A C 1
ATOM 1429 O O . SER A 1 197 ? 56.902 51.076 3.723 1.00 22.94 185 SER A O 1
ATOM 1432 N N . VAL A 1 198 ? 55.844 49.148 3.224 1.00 20.34 186 VAL A N 1
ATOM 1433 C CA . VAL A 1 198 ? 54.708 49.852 2.668 1.00 18.29 186 VAL A CA 1
ATOM 1434 C C . VAL A 1 198 ? 54.042 50.735 3.753 1.00 20.54 186 VAL A C 1
ATOM 1435 O O . VAL A 1 198 ? 53.755 51.924 3.552 1.00 21.08 186 VAL A O 1
ATOM 1439 N N . LEU A 1 199 ? 53.793 50.160 4.915 1.00 20.25 187 LEU A N 1
ATOM 1440 C CA . LEU A 1 199 ? 53.111 50.903 5.974 1.00 19.81 187 LEU A CA 1
ATOM 1441 C C . LEU A 1 199 ? 53.879 52.161 6.379 1.00 23.07 187 LEU A C 1
ATOM 1442 O O . LEU A 1 199 ? 53.277 53.175 6.661 1.00 19.64 187 LEU A O 1
ATOM 1447 N N . GLU A 1 200 ? 55.215 52.090 6.388 1.00 23.29 188 GLU A N 1
ATOM 1448 C CA . GLU A 1 200 ? 56.041 53.267 6.667 1.00 23.24 188 GLU A CA 1
ATOM 1449 C C . GLU A 1 200 ? 55.863 54.373 5.650 1.00 25.18 188 GLU A C 1
ATOM 1450 O O . GLU A 1 200 ? 55.947 55.558 5.978 1.00 22.25 188 GLU A O 1
ATOM 1456 N N . LYS A 1 201 ? 55.621 53.999 4.407 1.00 28.68 189 LYS A N 1
ATOM 1457 C CA . LYS A 1 201 ? 55.401 54.991 3.377 1.00 30.61 189 LYS A CA 1
ATOM 1458 C C . LYS A 1 201 ? 54.034 55.657 3.534 1.00 32.39 189 LYS A C 1
ATOM 1459 O O . LYS A 1 201 ? 53.952 56.885 3.541 1.00 34.03 189 LYS A O 1
ATOM 1465 N N . ILE A 1 202 ? 52.972 54.869 3.716 1.00 33.23 190 ILE A N 1
ATOM 1466 C CA . ILE A 1 202 ? 51.593 55.390 3.581 1.00 35.09 190 ILE A CA 1
ATOM 1467 C C . ILE A 1 202 ? 50.869 55.837 4.844 1.00 36.97 190 ILE A C 1
ATOM 1468 O O . ILE A 1 202 ? 49.890 56.563 4.733 1.00 36.52 190 ILE A O 1
ATOM 1473 N N . LEU A 1 203 ? 51.318 55.397 6.023 1.00 38.37 191 LEU A N 1
ATOM 1474 C CA . LEU A 1 203 ? 50.673 55.774 7.293 1.00 38.12 191 LEU A CA 1
ATOM 1475 C C . LEU A 1 203 ? 51.291 57.043 7.893 1.00 38.00 191 LEU A C 1
ATOM 1476 O O . LEU A 1 203 ? 52.382 57.468 7.496 1.00 38.26 191 LEU A O 1
ATOM 1481 N N . LYS B 1 15 ? 9.622 10.733 -18.368 1.00 45.90 3 LYS B N 1
ATOM 1482 C CA . LYS B 1 15 ? 8.856 11.567 -17.388 1.00 45.85 3 LYS B CA 1
ATOM 1483 C C . LYS B 1 15 ? 9.699 12.753 -16.906 1.00 43.69 3 LYS B C 1
ATOM 1484 O O . LYS B 1 15 ? 9.225 13.885 -16.917 1.00 43.86 3 LYS B O 1
ATOM 1490 N N . LEU B 1 16 ? 10.943 12.499 -16.492 1.00 40.91 4 LEU B N 1
ATOM 1491 C CA . LEU B 1 16 ? 11.832 13.586 -16.053 1.00 38.97 4 LEU B CA 1
ATOM 1492 C C . LEU B 1 16 ? 13.217 13.599 -16.731 1.00 36.17 4 LEU B C 1
ATOM 1493 O O . LEU B 1 16 ? 14.014 12.674 -16.578 1.00 36.20 4 LEU B O 1
ATOM 1498 N N . THR B 1 17 ? 13.485 14.675 -17.464 1.00 32.83 5 THR B N 1
ATOM 1499 C CA . THR B 1 17 ? 14.797 14.928 -18.030 1.00 30.00 5 THR B CA 1
ATOM 1500 C C . THR B 1 17 ? 15.621 15.767 -17.049 1.00 26.48 5 THR B C 1
ATOM 1501 O O . THR B 1 17 ? 15.174 16.814 -16.613 1.00 21.80 5 THR B O 1
ATOM 1505 N N . VAL B 1 18 ? 16.845 15.323 -16.768 1.00 23.14 6 VAL B N 1
ATOM 1506 C CA . VAL B 1 18 ? 17.711 15.953 -15.806 1.00 23.58 6 VAL B CA 1
ATOM 1507 C C . VAL B 1 18 ? 19.098 16.163 -16.420 1.00 20.47 6 VAL B C 1
ATOM 1508 O O . VAL B 1 18 ? 19.654 15.255 -17.050 1.00 20.92 6 VAL B O 1
ATOM 1512 N N . TYR B 1 19 ? 19.654 17.352 -16.250 1.00 15.31 7 TYR B N 1
ATOM 1513 C CA . TYR B 1 19 ? 21.034 17.602 -16.676 1.00 16.33 7 TYR B CA 1
ATOM 1514 C C . TYR B 1 19 ? 22.002 17.165 -15.614 1.00 19.75 7 TYR B C 1
ATOM 1515 O O . TYR B 1 19 ? 21.710 17.312 -14.430 1.00 22.57 7 TYR B O 1
ATOM 1524 N N . LEU B 1 20 ? 23.187 16.701 -16.014 1.00 17.44 8 LEU B N 1
ATOM 1525 C CA . LEU B 1 20 ? 24.239 16.410 -15.078 1.00 19.54 8 LEU B CA 1
ATOM 1526 C C . LEU B 1 20 ? 25.279 17.485 -15.126 1.00 21.14 8 LEU B C 1
ATOM 1527 O O . LEU B 1 20 ? 25.779 17.835 -16.183 1.00 21.87 8 LEU B O 1
ATOM 1532 N N . ALA B 1 21 ? 25.680 17.915 -13.945 1.00 20.01 9 ALA B N 1
ATOM 1533 C CA . ALA B 1 21 ? 26.598 19.016 -13.779 1.00 25.69 9 ALA B CA 1
ATOM 1534 C C . ALA B 1 21 ? 28.067 18.538 -13.879 1.00 24.97 9 ALA B C 1
ATOM 1535 O O . ALA B 1 21 ? 28.871 18.872 -13.035 1.00 26.52 9 ALA B O 1
ATOM 1537 N N . THR B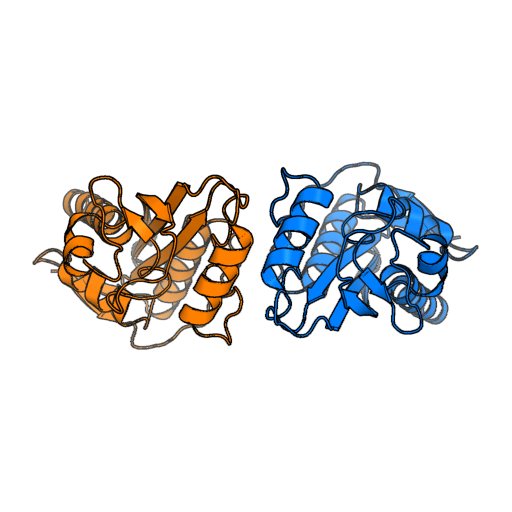 1 22 ? 28.385 17.790 -14.932 1.00 28.69 10 THR B N 1
ATOM 1538 C CA . THR B 1 22 ? 29.747 17.317 -15.200 1.00 30.64 10 THR B CA 1
ATOM 1539 C C . THR B 1 22 ? 29.862 16.949 -16.685 1.00 34.22 10 THR B C 1
ATOM 1540 O O . THR B 1 22 ? 28.881 16.480 -17.302 1.00 36.01 10 THR B O 1
ATOM 1544 N N . THR B 1 23 ? 31.045 17.141 -17.256 1.00 35.80 11 THR B N 1
ATOM 1545 C CA . THR B 1 23 ? 31.353 16.554 -18.575 1.00 37.90 11 THR B CA 1
ATOM 1546 C C . THR B 1 23 ? 32.292 15.369 -18.458 1.00 37.83 11 THR B C 1
ATOM 1547 O O . THR B 1 23 ? 32.646 14.780 -19.486 1.00 36.93 11 THR B O 1
ATOM 1551 N N . ASN B 1 24 ? 32.651 14.994 -17.218 1.00 34.20 12 ASN B N 1
ATOM 1552 C CA . ASN B 1 24 ? 33.422 13.770 -16.985 1.00 32.22 12 ASN B CA 1
ATOM 1553 C C . ASN B 1 24 ? 32.657 12.600 -17.589 1.00 31.38 12 ASN B C 1
ATOM 1554 O O . ASN B 1 24 ? 31.590 12.218 -17.100 1.00 26.64 12 ASN B O 1
ATOM 1559 N N . PRO B 1 25 ? 33.177 12.038 -18.676 1.00 29.83 13 PRO B N 1
ATOM 1560 C CA . PRO B 1 25 ? 32.467 11.002 -19.379 1.00 29.75 13 PRO B CA 1
ATOM 1561 C C . PRO B 1 25 ? 32.263 9.725 -18.599 1.00 28.62 13 PRO B C 1
ATOM 1562 O O . PRO B 1 25 ? 31.269 9.011 -18.826 1.00 27.11 13 PRO B O 1
ATOM 1566 N N . HIS B 1 26 ? 33.204 9.409 -17.713 1.00 27.97 14 HIS B N 1
ATOM 1567 C CA . HIS B 1 26 ? 33.054 8.221 -16.853 1.00 27.07 14 HIS B CA 1
ATOM 1568 C C . HIS B 1 26 ? 31.907 8.396 -15.855 1.00 23.08 14 HIS B C 1
ATOM 1569 O O . HIS B 1 26 ? 31.094 7.481 -15.699 1.00 26.21 14 HIS B O 1
ATOM 1576 N N . LYS B 1 27 ? 31.806 9.579 -15.229 1.00 25.45 15 LYS B N 1
ATOM 1577 C CA . LYS B 1 27 ? 30.689 9.867 -14.318 1.00 23.05 15 LYS B CA 1
ATOM 1578 C C . LYS B 1 27 ? 29.378 9.807 -15.111 1.00 23.35 15 LYS B C 1
ATOM 1579 O O . LYS B 1 27 ? 28.415 9.233 -14.651 1.00 24.14 15 LYS B O 1
ATOM 1585 N N . VAL B 1 28 ? 29.354 10.383 -16.314 1.00 24.77 16 VAL B N 1
ATOM 1586 C CA . VAL B 1 28 ? 28.154 10.384 -17.127 1.00 24.32 16 VAL B CA 1
ATOM 1587 C C . VAL B 1 28 ? 27.701 8.960 -17.427 1.00 25.25 16 VAL B C 1
ATOM 1588 O O . VAL B 1 28 ? 26.520 8.594 -17.195 1.00 22.67 16 VAL B O 1
ATOM 1592 N N . GLU B 1 29 ? 28.633 8.158 -17.948 1.00 25.76 17 GLU B N 1
ATOM 1593 C CA . GLU B 1 29 ? 28.336 6.763 -18.262 1.00 27.69 17 GLU B CA 1
ATOM 1594 C C . GLU B 1 29 ? 27.855 6.018 -17.019 1.00 25.86 17 GLU B C 1
ATOM 1595 O O . GLU B 1 29 ? 26.864 5.271 -17.104 1.00 23.32 17 GLU B O 1
ATOM 1597 N N . GLU B 1 30 ? 28.577 6.210 -15.896 1.00 24.68 18 GLU B N 1
ATOM 1598 C CA . GLU B 1 30 ? 28.318 5.456 -14.661 1.00 22.48 18 GLU B CA 1
ATOM 1599 C C . GLU B 1 30 ? 26.953 5.779 -14.115 1.00 21.93 18 GLU B C 1
ATOM 1600 O O . GLU B 1 30 ? 26.233 4.892 -13.641 1.00 20.77 18 GLU B O 1
ATOM 1606 N N . ILE B 1 31 ? 26.569 7.054 -14.218 1.00 19.85 19 ILE B N 1
ATOM 1607 C CA . ILE B 1 31 ? 25.272 7.479 -13.732 1.00 20.02 19 ILE B CA 1
ATOM 1608 C C . ILE B 1 31 ? 24.146 7.043 -14.684 1.00 23.14 19 ILE B C 1
ATOM 1609 O O . ILE B 1 31 ? 23.108 6.542 -14.247 1.00 24.08 19 ILE B O 1
ATOM 1614 N N . LYS B 1 32 ? 24.349 7.242 -15.982 1.00 23.88 20 LYS B N 1
ATOM 1615 C CA . LYS B 1 32 ? 23.363 6.793 -16.967 1.00 27.94 20 LYS B CA 1
ATOM 1616 C C . LYS B 1 32 ? 23.083 5.305 -16.839 1.00 28.20 20 LYS B C 1
ATOM 1617 O O . LYS B 1 32 ? 21.940 4.890 -16.955 1.00 23.04 20 LYS B O 1
ATOM 1623 N N . MET B 1 33 ? 24.102 4.501 -16.525 1.00 26.82 21 MET B N 1
ATOM 1624 C CA . MET B 1 33 ? 23.887 3.049 -16.482 1.00 32.24 21 MET B CA 1
ATOM 1625 C C . MET B 1 33 ? 23.044 2.539 -15.308 1.00 31.24 21 MET B C 1
ATOM 1626 O O . MET B 1 33 ? 22.544 1.423 -15.351 1.00 31.09 21 MET B O 1
ATOM 1631 N N . ILE B 1 34 ? 22.820 3.371 -14.300 1.00 29.49 22 ILE B N 1
ATOM 1632 C CA . ILE B 1 34 ? 21.921 3.001 -13.199 1.00 30.56 22 ILE B CA 1
ATOM 1633 C C . ILE B 1 34 ? 20.687 3.886 -13.063 1.00 28.70 22 ILE B C 1
ATOM 1634 O O . ILE B 1 34 ? 19.886 3.728 -12.143 1.00 31.81 22 ILE B O 1
ATOM 1639 N N . ALA B 1 35 ? 20.506 4.806 -13.990 1.00 29.18 23 ALA B N 1
ATOM 1640 C CA . ALA B 1 35 ? 19.349 5.682 -13.945 1.00 28.33 23 ALA B CA 1
ATOM 1641 C C . ALA B 1 35 ? 18.055 4.861 -14.132 1.00 26.64 23 ALA B C 1
ATOM 1642 O O . ALA B 1 35 ? 18.054 3.890 -14.883 1.00 26.73 23 ALA B O 1
ATOM 1644 N N . PRO B 1 36 ? 16.974 5.235 -13.452 1.00 24.79 24 PRO B N 1
ATOM 1645 C CA . PRO B 1 36 ? 15.705 4.530 -13.605 1.00 27.80 24 PRO B CA 1
ATOM 1646 C C . PRO B 1 36 ? 15.066 4.854 -14.961 1.00 27.02 24 PRO B C 1
ATOM 1647 O O . PRO B 1 36 ? 15.409 5.882 -15.570 1.00 24.20 24 PRO B O 1
ATOM 1651 N N . GLU B 1 37 ? 14.142 3.986 -15.408 1.00 26.78 25 GLU B N 1
ATOM 1652 C CA . GLU B 1 37 ? 13.568 4.044 -16.762 1.00 27.20 25 GLU B CA 1
ATOM 1653 C C . GLU B 1 37 ? 12.802 5.326 -16.982 1.00 26.89 25 GLU B C 1
ATOM 1654 O O . GLU B 1 37 ? 12.676 5.750 -18.121 1.00 27.33 25 GLU B O 1
ATOM 1656 N N . TRP B 1 38 ? 12.339 5.946 -15.890 1.00 28.22 26 TRP B N 1
ATOM 1657 C CA . TRP B 1 38 ? 11.575 7.201 -15.922 1.00 28.77 26 TRP B CA 1
ATOM 1658 C C . TRP B 1 38 ? 12.400 8.491 -16.000 1.00 30.34 26 TRP B C 1
ATOM 1659 O O . TRP B 1 38 ? 11.827 9.582 -16.000 1.00 28.64 26 TRP B O 1
ATOM 1670 N N . MET B 1 39 ? 13.720 8.378 -16.047 1.00 29.79 27 MET B N 1
ATOM 1671 C CA . MET B 1 39 ? 14.570 9.560 -16.029 1.00 31.34 27 MET B CA 1
ATOM 1672 C C . MET B 1 39 ? 15.501 9.562 -17.217 1.00 29.70 27 MET B C 1
ATOM 1673 O O . MET B 1 39 ? 16.191 8.574 -17.467 1.00 29.47 27 MET B O 1
ATOM 1678 N N . GLU B 1 40 ? 15.503 10.679 -17.951 1.00 29.16 28 GLU B N 1
ATOM 1679 C CA . GLU B 1 40 ? 16.469 10.907 -19.027 1.00 28.84 28 GLU B CA 1
ATOM 1680 C C . GLU B 1 40 ? 17.575 11.818 -18.507 1.00 23.60 28 GLU B C 1
ATOM 1681 O O . GLU B 1 40 ? 17.324 12.954 -18.142 1.00 27.58 28 GLU B O 1
ATOM 1687 N N . ILE B 1 41 ? 18.793 11.322 -18.540 1.00 24.92 29 ILE B N 1
ATOM 1688 C CA . ILE B 1 41 ? 19.976 12.055 -18.110 1.00 27.91 29 ILE B CA 1
ATOM 1689 C C . ILE B 1 41 ? 20.755 12.619 -19.306 1.00 29.83 29 ILE B C 1
ATOM 1690 O O . ILE B 1 41 ? 21.035 11.910 -20.263 1.00 28.00 29 ILE B O 1
ATOM 1695 N N . LEU B 1 42 ? 21.079 13.913 -19.246 1.00 27.63 30 LEU B N 1
ATOM 1696 C CA . LEU B 1 42 ? 21.804 14.615 -20.311 1.00 27.33 30 LEU B CA 1
ATOM 1697 C C . LEU B 1 42 ? 23.016 15.287 -19.711 1.00 24.91 30 LEU B C 1
ATOM 1698 O O . LEU B 1 42 ? 22.865 15.972 -18.730 1.00 25.91 30 LEU B O 1
ATOM 1703 N N . PRO B 1 43 ? 24.210 15.158 -20.284 1.00 23.96 31 PRO B N 1
ATOM 1704 C CA . PRO B 1 43 ? 25.337 15.950 -19.772 1.00 24.88 31 PRO B CA 1
ATOM 1705 C C . PRO B 1 43 ? 25.040 17.431 -20.034 1.00 22.64 31 PRO B C 1
ATOM 1706 O O . PRO B 1 43 ? 24.261 17.753 -20.940 1.00 21.98 31 PRO B O 1
ATOM 1710 N N . SER B 1 44 ? 25.575 18.307 -19.192 1.00 28.93 32 SER B N 1
ATOM 1711 C CA . SER B 1 44 ? 25.239 19.707 -19.283 1.00 32.12 32 SER B CA 1
ATOM 1712 C C . SER B 1 44 ? 25.813 20.201 -20.583 1.00 35.16 32 SER B C 1
ATOM 1713 O O . SER B 1 44 ? 26.973 19.960 -20.866 1.00 35.97 32 SER B O 1
ATOM 1716 N N . PRO B 1 45 ? 24.992 20.856 -21.392 1.00 42.84 33 PRO B N 1
ATOM 1717 C CA . PRO B 1 45 ? 25.448 21.407 -22.660 1.00 45.62 33 PRO B CA 1
ATOM 1718 C C . PRO B 1 45 ? 26.266 22.674 -22.510 1.00 46.52 33 PRO B C 1
ATOM 1719 O O . PRO B 1 45 ? 26.873 23.106 -23.487 1.00 46.17 33 PRO B O 1
ATOM 1723 N N . GLU B 1 46 ? 26.257 23.269 -21.318 1.00 45.88 34 GLU B N 1
ATOM 1724 C CA . GLU B 1 46 ? 27.128 24.399 -21.015 1.00 46.09 34 GLU B CA 1
ATOM 1725 C C . GLU B 1 46 ? 28.036 24.004 -19.851 1.00 44.87 34 GLU B C 1
ATOM 1726 O O . GLU B 1 46 ? 27.519 23.593 -18.804 1.00 44.20 34 GLU B O 1
ATOM 1732 N N . LYS B 1 47 ? 29.363 24.104 -20.041 1.00 44.25 35 LYS B N 1
ATOM 1733 C CA . LYS B 1 47 ? 30.340 23.915 -18.950 1.00 44.06 35 LYS B CA 1
ATOM 1734 C C . LYS B 1 47 ? 30.431 25.189 -18.088 1.00 43.55 35 LYS B C 1
ATOM 1735 O O . LYS B 1 47 ? 30.980 26.212 -18.499 1.00 44.16 35 LYS B O 1
ATOM 1737 N N . ILE B 1 48 ? 29.901 25.102 -16.880 1.00 39.03 36 ILE B N 1
ATOM 1738 C CA . ILE B 1 48 ? 29.694 26.267 -16.043 1.00 36.11 36 ILE B CA 1
ATOM 1739 C C . ILE B 1 48 ? 30.806 26.260 -15.019 1.00 35.53 36 ILE B C 1
ATOM 1740 O O . ILE B 1 48 ? 31.139 25.197 -14.468 1.00 36.18 36 ILE B O 1
ATOM 1745 N N . GLU B 1 49 ? 31.414 27.421 -14.796 1.00 33.21 37 GLU B N 1
ATOM 1746 C CA . GLU B 1 49 ? 32.539 27.536 -13.852 1.00 36.04 37 GLU B CA 1
ATOM 1747 C C . GLU B 1 49 ? 31.990 27.547 -12.420 1.00 33.69 37 GLU B C 1
ATOM 1748 O O . GLU B 1 49 ? 31.039 28.291 -12.098 1.00 34.58 37 GLU B O 1
ATOM 1750 N N . VAL B 1 50 ? 32.549 26.674 -11.593 1.00 34.43 38 VAL B N 1
ATOM 1751 C CA . VAL B 1 50 ? 32.215 26.645 -10.172 1.00 31.46 38 VAL B CA 1
ATOM 1752 C C . VAL B 1 50 ? 33.517 26.611 -9.402 1.00 28.90 38 VAL B C 1
ATOM 1753 O O . VAL B 1 50 ? 34.350 25.757 -9.624 1.00 31.04 38 VAL B O 1
ATOM 1757 N N . VAL B 1 51 ? 33.671 27.531 -8.469 1.00 33.57 39 VAL B N 1
ATOM 1758 C CA . VAL B 1 51 ? 34.786 27.440 -7.513 1.00 32.06 39 VAL B CA 1
ATOM 1759 C C . VAL B 1 51 ? 34.394 26.416 -6.415 1.00 29.04 39 VAL B C 1
ATOM 1760 O O . VAL B 1 51 ? 33.518 26.643 -5.569 1.00 30.27 39 VAL B O 1
ATOM 1764 N N . GLU B 1 52 ? 35.034 25.278 -6.493 1.00 27.61 40 GLU B N 1
ATOM 1765 C CA . GLU B 1 52 ? 34.736 24.158 -5.617 1.00 30.47 40 GLU B CA 1
ATOM 1766 C C . GLU B 1 52 ? 35.604 24.224 -4.351 1.00 28.92 40 GLU B C 1
ATOM 1767 O O . GLU B 1 52 ? 36.545 23.431 -4.159 1.00 28.04 40 GLU B O 1
ATOM 1773 N N . ASP B 1 53 ? 35.236 25.172 -3.493 1.00 26.34 41 ASP B N 1
ATOM 1774 C CA . ASP B 1 53 ? 35.960 25.472 -2.266 1.00 26.06 41 ASP B CA 1
ATOM 1775 C C . ASP B 1 53 ? 35.300 24.889 -0.987 1.00 25.77 41 ASP B C 1
ATOM 1776 O O . ASP B 1 53 ? 35.534 25.387 0.131 1.00 24.52 41 ASP B O 1
ATOM 1781 N N . GLY B 1 54 ? 34.449 23.877 -1.140 1.00 21.09 42 GLY B N 1
ATOM 1782 C CA . GLY B 1 54 ? 33.836 23.245 0.013 1.00 24.05 42 GLY B CA 1
ATOM 1783 C C . GLY B 1 54 ? 34.856 22.414 0.749 1.00 24.77 42 GLY B C 1
ATOM 1784 O O . GLY B 1 54 ? 35.757 21.824 0.146 1.00 24.52 42 GLY B O 1
ATOM 1785 N N . GLU B 1 55 ? 34.707 22.321 2.058 1.00 24.20 43 GLU B N 1
ATOM 1786 C CA . GLU B 1 55 ? 35.590 21.488 2.847 1.00 25.36 43 GLU B CA 1
ATOM 1787 C C . GLU B 1 55 ? 35.158 20.031 2.771 1.00 21.97 43 GLU B C 1
ATOM 1788 O O . GLU B 1 55 ? 35.920 19.183 3.121 1.00 20.82 43 GLU B O 1
ATOM 1794 N N . THR B 1 56 ? 33.927 19.745 2.338 1.00 20.67 44 THR B N 1
ATOM 1795 C CA . THR B 1 56 ? 33.369 18.387 2.246 1.00 19.73 44 THR B CA 1
ATOM 1796 C C . THR B 1 56 ? 32.833 18.109 0.811 1.00 18.18 44 THR B C 1
ATOM 1797 O O . THR B 1 56 ? 32.527 19.026 0.068 1.00 17.87 44 THR B O 1
ATOM 1801 N N . PHE B 1 57 ? 32.672 16.844 0.491 1.00 19.07 45 PHE B N 1
ATOM 1802 C CA . PHE B 1 57 ? 32.034 16.402 -0.755 1.00 15.52 45 PHE B CA 1
ATOM 1803 C C . PHE B 1 57 ? 30.593 16.992 -0.861 1.00 20.17 45 PHE B C 1
ATOM 1804 O O . PHE B 1 57 ? 30.231 17.555 -1.894 1.00 18.23 45 PHE B O 1
ATOM 1812 N N . LEU B 1 58 ? 29.831 16.951 0.238 1.00 18.48 46 LEU B N 1
ATOM 1813 C CA . LEU B 1 58 ? 28.424 17.457 0.237 1.00 15.43 46 LEU B CA 1
ATOM 1814 C C . LEU B 1 58 ? 28.433 18.928 -0.148 1.00 17.29 46 LEU B C 1
ATOM 1815 O O . LEU B 1 58 ? 27.612 19.359 -0.971 1.00 15.96 46 LEU B O 1
ATOM 1820 N N . GLU B 1 59 ? 29.337 19.728 0.410 1.00 17.92 47 GLU B N 1
ATOM 1821 C CA . GLU B 1 59 ? 29.305 21.167 0.122 1.00 18.04 47 GLU B CA 1
ATOM 1822 C C . GLU B 1 59 ? 29.632 21.455 -1.361 1.00 19.42 47 GLU B C 1
ATOM 1823 O O . GLU B 1 59 ? 29.021 22.296 -1.993 1.00 17.68 47 GLU B O 1
ATOM 1829 N N . ASN B 1 60 ? 30.590 20.698 -1.914 1.00 16.44 48 ASN B N 1
ATOM 1830 C CA . ASN B 1 60 ? 30.959 20.856 -3.325 1.00 14.46 48 ASN B CA 1
ATOM 1831 C C . ASN B 1 60 ? 29.864 20.368 -4.283 1.00 16.90 48 ASN B C 1
ATOM 1832 O O . ASN B 1 60 ? 29.576 21.008 -5.297 1.00 15.08 48 ASN B O 1
ATOM 1837 N N . SER B 1 61 ? 29.240 19.256 -3.925 1.00 17.77 49 SER B N 1
ATOM 1838 C CA . SER B 1 61 ? 28.098 18.717 -4.680 1.00 16.58 49 SER B CA 1
ATOM 1839 C C . SER B 1 61 ? 26.926 19.679 -4.696 1.00 18.00 49 SER B C 1
ATOM 1840 O O . SER B 1 61 ? 26.355 19.958 -5.756 1.00 17.11 49 SER B O 1
ATOM 1843 N N . VAL B 1 62 ? 26.595 20.231 -3.539 1.00 17.64 50 VAL B N 1
ATOM 1844 C CA . VAL B 1 62 ? 25.511 21.235 -3.455 1.00 17.16 50 VAL B CA 1
ATOM 1845 C C . VAL B 1 62 ? 25.827 22.484 -4.243 1.00 17.19 50 VAL B C 1
ATOM 1846 O O . VAL B 1 62 ? 24.976 22.998 -4.977 1.00 17.16 50 VAL B O 1
ATOM 1850 N N . LYS B 1 63 ? 27.034 22.996 -4.069 1.00 17.22 51 LYS B N 1
ATOM 1851 C CA . LYS B 1 63 ? 27.457 24.196 -4.793 1.00 20.41 51 LYS B CA 1
ATOM 1852 C C . LYS B 1 63 ? 27.319 24.016 -6.332 1.00 16.48 51 LYS B C 1
ATOM 1853 O O . LYS B 1 63 ? 26.746 24.831 -7.019 1.00 15.93 51 LYS B O 1
ATOM 1859 N N . LYS B 1 64 ? 27.820 22.916 -6.846 1.00 14.60 52 LYS B N 1
ATOM 1860 C CA . LYS B 1 64 ? 27.716 22.634 -8.259 1.00 17.45 52 LYS B CA 1
ATOM 1861 C C . LYS B 1 64 ? 26.257 22.540 -8.726 1.00 18.19 52 LYS B C 1
ATOM 1862 O O . LYS B 1 64 ? 25.897 23.119 -9.740 1.00 17.36 52 LYS B O 1
ATOM 1868 N N . ALA B 1 65 ? 25.429 21.792 -7.978 1.00 16.37 53 ALA B N 1
ATOM 1869 C CA . ALA B 1 65 ? 24.019 21.650 -8.310 1.00 17.81 53 ALA B CA 1
ATOM 1870 C C . ALA B 1 65 ? 23.344 23.035 -8.385 1.00 18.78 53 ALA B C 1
ATOM 1871 O O . ALA B 1 65 ? 22.594 23.317 -9.324 1.00 15.47 53 ALA B O 1
ATOM 1873 N N . VAL B 1 66 ? 23.634 23.908 -7.413 1.00 17.86 54 VAL B N 1
ATOM 1874 C CA . VAL B 1 66 ? 22.955 25.186 -7.332 1.00 16.00 54 VAL B CA 1
ATOM 1875 C C . VAL B 1 66 ? 23.372 26.171 -8.435 1.00 13.73 54 VAL B C 1
ATOM 1876 O O . VAL B 1 66 ? 22.540 26.826 -9.035 1.00 18.48 54 VAL B O 1
ATOM 1880 N N . VAL B 1 67 ? 24.661 26.230 -8.707 1.00 16.89 55 VAL B N 1
ATOM 1881 C CA . VAL B 1 67 ? 25.177 27.083 -9.737 1.00 17.74 55 VAL B CA 1
ATOM 1882 C C . VAL B 1 67 ? 24.691 26.661 -11.120 1.00 16.21 55 VAL B C 1
ATOM 1883 O O . VAL B 1 67 ? 24.272 27.509 -11.983 1.00 16.55 55 VAL B O 1
ATOM 1887 N N . TYR B 1 68 ? 24.785 25.362 -11.380 1.00 17.12 56 TYR B N 1
ATOM 1888 C CA . TYR B 1 68 ? 24.326 24.837 -12.669 1.00 14.21 56 TYR B CA 1
ATOM 1889 C C . TYR B 1 68 ? 22.808 24.992 -12.860 1.00 15.32 56 TYR B C 1
ATOM 1890 O O . TYR B 1 68 ? 22.345 25.405 -13.926 1.00 20.01 56 TYR B O 1
ATOM 1899 N N . GLY B 1 69 ? 22.040 24.662 -11.828 1.00 17.87 57 GLY B N 1
ATOM 1900 C CA . GLY B 1 69 ? 20.600 24.806 -11.891 1.00 17.84 57 GLY B CA 1
ATOM 1901 C C . GLY B 1 69 ? 20.168 26.249 -12.077 1.00 16.04 57 GLY B C 1
ATOM 1902 O O . GLY B 1 69 ? 19.235 26.535 -12.855 1.00 16.09 57 GLY B O 1
ATOM 1903 N N . LYS B 1 70 ? 20.795 27.176 -11.349 1.00 17.90 58 LYS B N 1
ATOM 1904 C CA . LYS B 1 70 ? 20.459 28.597 -11.520 1.00 22.07 58 LYS B CA 1
ATOM 1905 C C . LYS B 1 70 ? 20.681 29.063 -12.965 1.00 22.02 58 LYS B C 1
ATOM 1906 O O . LYS B 1 70 ? 19.915 29.892 -13.504 1.00 21.95 58 LYS B O 1
ATOM 1912 N N . LYS B 1 71 ? 21.710 28.527 -13.611 1.00 19.53 59 LYS B N 1
ATOM 1913 C CA . LYS B 1 71 ? 22.042 28.943 -14.969 1.00 20.76 59 LYS B CA 1
ATOM 1914 C C . LYS B 1 71 ? 21.157 28.269 -15.999 1.00 19.81 59 LYS B C 1
ATOM 1915 O O . LYS B 1 71 ? 20.633 28.938 -16.933 1.00 19.65 59 LYS B O 1
ATOM 1917 N N . LEU B 1 72 ? 20.979 26.960 -15.829 1.00 16.59 60 LEU B N 1
ATOM 1918 C CA . LEU B 1 72 ? 20.200 26.152 -16.785 1.00 19.60 60 LEU B CA 1
ATOM 1919 C C . LEU B 1 72 ? 18.661 26.304 -16.657 1.00 19.42 60 LEU B C 1
ATOM 1920 O O . LEU B 1 72 ? 17.924 26.032 -17.614 1.00 14.55 60 LEU B O 1
ATOM 1925 N N . LYS B 1 73 ? 18.194 26.720 -15.475 1.00 17.55 61 LYS B N 1
ATOM 1926 C CA . LYS B 1 73 ? 16.787 26.923 -15.189 1.00 19.15 61 LYS B CA 1
A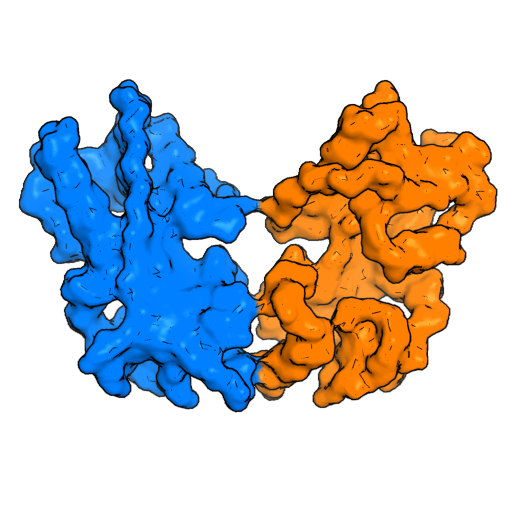TOM 1927 C C . LYS B 1 73 ? 15.976 25.648 -15.488 1.00 21.87 61 LYS B C 1
ATOM 1928 O O . LYS B 1 73 ? 14.836 25.699 -15.973 1.00 21.59 61 LYS B O 1
ATOM 1934 N N . HIS B 1 74 ? 16.584 24.521 -15.143 1.00 18.11 62 HIS B N 1
ATOM 1935 C CA . HIS B 1 74 ? 16.056 23.171 -15.387 1.00 19.14 62 HIS B CA 1
ATOM 1936 C C . HIS B 1 74 ? 16.636 22.250 -14.297 1.00 15.59 62 HIS B C 1
ATOM 1937 O O . HIS B 1 74 ? 17.750 22.487 -13.812 1.00 14.06 62 HIS B O 1
ATOM 1944 N N . PRO B 1 75 ? 15.936 21.183 -13.876 1.00 16.27 63 PRO B N 1
ATOM 1945 C CA . PRO B 1 75 ? 16.556 20.248 -12.925 1.00 17.81 63 PRO B CA 1
ATOM 1946 C C . PRO B 1 75 ? 17.906 19.666 -13.348 1.00 18.38 63 PRO B C 1
ATOM 1947 O O . PRO B 1 75 ? 18.110 19.298 -14.497 1.00 17.84 63 PRO B O 1
ATOM 1951 N N . VAL B 1 76 ? 18.798 19.596 -12.374 1.00 16.75 64 VAL B N 1
ATOM 1952 C CA . VAL B 1 76 ? 20.156 19.118 -12.540 1.00 17.72 64 VAL B CA 1
ATOM 1953 C C . VAL B 1 76 ? 20.483 18.149 -11.411 1.00 17.41 64 VAL B C 1
ATOM 1954 O O . VAL B 1 76 ? 19.907 18.197 -10.310 1.00 16.75 64 VAL B O 1
ATOM 1961 N N . MET B 1 77 ? 21.442 17.281 -11.654 1.00 15.23 65 MET B N 1
ATOM 1962 C CA . MET B 1 77 ? 22.133 16.574 -10.555 1.00 16.69 65 MET B CA 1
ATOM 1963 C C . MET B 1 77 ? 23.631 16.821 -10.606 1.00 16.07 65 MET B C 1
ATOM 1964 O O . MET B 1 77 ? 24.203 17.057 -11.681 1.00 20.27 65 MET B O 1
ATOM 1969 N N . ALA B 1 78 ? 24.267 16.790 -9.443 1.00 14.89 66 ALA B N 1
ATOM 1970 C CA . ALA B 1 78 ? 25.700 16.982 -9.308 1.00 17.13 66 ALA B CA 1
ATOM 1971 C C . ALA B 1 78 ? 26.307 15.827 -8.506 1.00 18.75 66 ALA B C 1
ATOM 1972 O O . ALA B 1 78 ? 25.605 15.123 -7.790 1.00 18.26 66 ALA B O 1
ATOM 1974 N N . ASP B 1 79 ? 27.612 15.601 -8.719 1.00 16.98 67 ASP B N 1
ATOM 1975 C CA . ASP B 1 79 ? 28.376 14.526 -8.067 1.00 17.20 67 ASP B CA 1
ATOM 1976 C C . ASP B 1 79 ? 29.657 15.177 -7.578 1.00 18.72 67 ASP B C 1
ATOM 1977 O O . ASP B 1 79 ? 30.336 15.806 -8.381 1.00 19.59 67 ASP B O 1
ATOM 1982 N N . ASP B 1 80 ? 29.961 15.095 -6.280 1.00 17.89 68 ASP B N 1
ATOM 1983 C CA . ASP B 1 80 ? 31.333 15.367 -5.843 1.00 17.44 68 ASP B CA 1
ATOM 1984 C C . ASP B 1 80 ? 31.798 14.141 -5.096 1.00 15.82 68 ASP B C 1
ATOM 1985 O O . ASP B 1 80 ? 31.084 13.565 -4.195 1.00 17.92 68 ASP B O 1
ATOM 1990 N N . SER B 1 81 ? 32.924 13.620 -5.566 1.00 17.45 69 SER B N 1
ATOM 1991 C CA . SER B 1 81 ? 33.410 12.316 -5.094 1.00 16.60 69 SER B CA 1
ATOM 1992 C C . SER B 1 81 ? 34.912 12.347 -4.868 1.00 19.95 69 SER B C 1
ATOM 1993 O O . SER B 1 81 ? 35.614 13.183 -5.469 1.00 17.80 69 SER B O 1
ATOM 1996 N N . GLY B 1 82 ? 35.413 11.357 -4.116 1.00 18.62 70 GLY B N 1
ATOM 1997 C CA . GLY B 1 82 ? 36.842 11.285 -3.848 1.00 18.14 70 GLY B CA 1
ATOM 1998 C C . GLY B 1 82 ? 37.291 10.044 -3.134 1.00 17.64 70 GLY B C 1
ATOM 1999 O O . GLY B 1 82 ? 36.484 9.315 -2.628 1.00 16.63 70 GLY B O 1
ATOM 2000 N N . LEU B 1 83 ? 38.603 9.857 -3.118 1.00 18.14 71 LEU B N 1
ATOM 2001 C CA . LEU B 1 83 ? 39.271 8.805 -2.383 1.00 17.82 71 LEU B CA 1
ATOM 2002 C C . LEU B 1 83 ? 39.769 9.332 -1.045 1.00 18.45 71 LEU B C 1
ATOM 2003 O O . LEU B 1 83 ? 40.468 10.351 -0.982 1.00 19.22 71 LEU B O 1
ATOM 2008 N N . VAL B 1 84 ? 39.419 8.609 0.009 1.00 16.52 72 VAL B N 1
ATOM 2009 C CA . VAL B 1 84 ? 39.766 8.950 1.379 1.00 18.84 72 VAL B CA 1
ATOM 2010 C C . VAL B 1 84 ? 40.622 7.827 1.974 1.00 18.46 72 VAL B C 1
ATOM 2011 O O . VAL B 1 84 ? 40.116 6.737 2.228 1.00 18.27 72 VAL B O 1
ATOM 2015 N N . ILE B 1 85 ? 41.898 8.111 2.235 1.00 19.04 73 ILE B N 1
ATOM 2016 C CA . ILE B 1 85 ? 42.814 7.144 2.791 1.00 15.26 73 ILE B CA 1
ATOM 2017 C C . ILE B 1 85 ? 43.026 7.538 4.238 1.00 14.23 73 ILE B C 1
ATOM 2018 O O . ILE B 1 85 ? 43.598 8.598 4.563 1.00 16.21 73 ILE B O 1
ATOM 2023 N N . TYR B 1 86 ? 42.568 6.684 5.133 1.00 17.06 74 TYR B N 1
ATOM 2024 C CA . TYR B 1 86 ? 42.426 7.060 6.552 1.00 18.14 74 TYR B CA 1
ATOM 2025 C C . TYR B 1 86 ? 43.769 7.359 7.225 1.00 16.73 74 TYR B C 1
ATOM 2026 O O . TYR B 1 86 ? 43.890 8.307 8.019 1.00 21.16 74 TYR B O 1
ATOM 2035 N N . SER B 1 87 ? 44.776 6.571 6.888 1.00 18.84 75 SER B N 1
ATOM 2036 C CA . SER B 1 87 ? 46.106 6.728 7.517 1.00 17.57 75 SER B CA 1
ATOM 2037 C C . SER B 1 87 ? 46.843 7.979 7.042 1.00 16.71 75 SER B C 1
ATOM 2038 O O . SER B 1 87 ? 47.905 8.341 7.634 1.00 17.93 75 SER B O 1
ATOM 2041 N N . LEU B 1 88 ? 46.327 8.590 5.961 1.00 18.21 76 LEU B N 1
ATOM 2042 C CA . LEU B 1 88 ? 46.847 9.874 5.436 1.00 16.45 76 LEU B CA 1
ATOM 2043 C C . LEU B 1 88 ? 45.924 11.046 5.797 1.00 16.08 76 LEU B C 1
ATOM 2044 O O . LEU B 1 88 ? 45.885 12.073 5.096 1.00 15.70 76 LEU B O 1
ATOM 2049 N N . GLY B 1 89 ? 45.224 10.915 6.936 1.00 19.07 77 GLY B N 1
ATOM 2050 C CA . GLY B 1 89 ? 44.296 11.921 7.424 1.00 18.93 77 GLY B CA 1
ATOM 2051 C C . GLY B 1 89 ? 43.125 12.171 6.491 1.00 16.29 77 GLY B C 1
ATOM 2052 O O . GLY B 1 89 ? 42.536 13.276 6.471 1.00 19.68 77 GLY B O 1
ATOM 2053 N N . GLY B 1 90 ? 42.775 11.201 5.661 1.00 17.54 78 GLY B N 1
ATOM 2054 C CA . GLY B 1 90 ? 41.638 11.386 4.736 1.00 18.79 78 GLY B CA 1
ATOM 2055 C C . GLY B 1 90 ? 42.019 11.901 3.332 1.00 19.76 78 GLY B C 1
ATOM 2056 O O . GLY B 1 90 ? 41.159 12.137 2.461 1.00 19.09 78 GLY B O 1
ATOM 2057 N N . PHE B 1 91 ? 43.314 12.076 3.111 1.00 20.84 79 PHE B N 1
ATOM 2058 C CA . PHE B 1 91 ? 43.871 12.495 1.824 1.00 18.85 79 PHE B CA 1
ATOM 2059 C C . PHE B 1 91 ? 43.655 11.377 0.789 1.00 17.86 79 PHE B C 1
ATOM 2060 O O . PHE B 1 91 ? 43.663 10.176 1.120 1.00 18.57 79 PHE B O 1
ATOM 2068 N N . PRO B 1 92 ? 43.506 11.725 -0.492 1.00 15.73 80 PRO B N 1
ATOM 2069 C CA . PRO B 1 92 ? 43.406 13.131 -1.005 1.00 16.39 80 PRO B CA 1
ATOM 2070 C C . PRO B 1 92 ? 42.049 13.797 -0.804 1.00 17.70 80 PRO B C 1
ATOM 2071 O O . PRO B 1 92 ? 41.958 15.061 -0.823 1.00 17.12 80 PRO B O 1
ATOM 2075 N N . GLY B 1 93 ? 41.009 13.002 -0.610 1.00 18.20 81 GLY B N 1
ATOM 2076 C CA . GLY B 1 93 ? 39.688 13.582 -0.225 1.00 21.19 81 GLY B CA 1
ATOM 2077 C C . GLY B 1 93 ? 39.117 14.538 -1.272 1.00 18.56 81 GLY B C 1
ATOM 2078 O O . GLY B 1 93 ? 39.055 14.194 -2.467 1.00 18.41 81 GLY B O 1
ATOM 2079 N N . VAL B 1 94 ? 38.740 15.758 -0.863 1.00 19.64 82 VAL B N 1
ATOM 2080 C CA . VAL B 1 94 ? 38.193 16.762 -1.816 1.00 21.17 82 VAL B CA 1
ATOM 2081 C C . VAL B 1 94 ? 39.279 17.283 -2.806 1.00 21.38 82 VAL B C 1
ATOM 2082 O O . VAL B 1 94 ? 38.966 17.977 -3.785 1.00 21.12 82 VAL B O 1
ATOM 2086 N N . MET B 1 95 ? 40.544 17.017 -2.491 1.00 17.94 83 MET B N 1
ATOM 2087 C CA . MET B 1 95 ? 41.642 17.288 -3.400 1.00 18.72 83 MET B CA 1
ATOM 2088 C C . MET B 1 95 ? 41.960 16.106 -4.322 1.00 16.94 83 MET B C 1
ATOM 2089 O O . MET B 1 95 ? 43.070 16.052 -4.885 1.00 20.62 83 MET B O 1
ATOM 2094 N N . SER B 1 96 ? 41.053 15.140 -4.509 1.00 17.40 84 SER B N 1
ATOM 2095 C CA . SER B 1 96 ? 41.369 13.941 -5.294 1.00 19.41 84 SER B CA 1
ATOM 2096 C C . SER B 1 96 ? 41.785 14.272 -6.730 1.00 19.77 84 SER B C 1
ATOM 2097 O O . SER B 1 96 ? 42.716 13.694 -7.255 1.00 20.09 84 SER B O 1
ATOM 2100 N N . ALA B 1 97 ? 41.087 15.211 -7.345 1.00 21.29 85 ALA B N 1
ATOM 2101 C CA . ALA B 1 97 ? 41.436 15.661 -8.712 1.00 19.47 85 ALA B CA 1
ATOM 2102 C C . ALA B 1 97 ? 42.565 16.687 -8.758 1.00 20.60 85 ALA B C 1
ATOM 2103 O O . ALA B 1 97 ? 43.431 16.644 -9.649 1.00 21.84 85 ALA B O 1
ATOM 2105 N N . ARG B 1 98 ? 42.523 17.630 -7.836 1.00 19.99 86 ARG B N 1
ATOM 2106 C CA . ARG B 1 98 ? 43.424 18.785 -7.801 1.00 22.26 86 ARG B CA 1
ATOM 2107 C C . ARG B 1 98 ? 44.850 18.390 -7.440 1.00 20.89 86 ARG B C 1
ATOM 2108 O O . ARG B 1 98 ? 45.791 19.005 -7.905 1.00 16.05 86 ARG B O 1
ATOM 2111 N N . PHE B 1 99 ? 44.985 17.337 -6.645 1.00 20.14 87 PHE B N 1
ATOM 2112 C CA . PHE B 1 99 ? 46.315 16.779 -6.292 1.00 16.75 87 PHE B CA 1
ATOM 2113 C C . PHE B 1 99 ? 47.090 16.407 -7.547 1.00 15.94 87 PHE B C 1
ATOM 2114 O O . PHE B 1 99 ? 46.603 15.652 -8.360 1.00 17.57 87 PHE B O 1
ATOM 2122 N N . MET B 1 100 ? 48.310 16.931 -7.699 1.00 15.98 88 MET B N 1
ATOM 2123 C CA . MET B 1 100 ? 49.129 16.730 -8.900 1.00 12.58 88 MET B CA 1
ATOM 2124 C C . MET B 1 100 ? 48.289 16.710 -10.194 1.00 17.95 88 MET B C 1
ATOM 2125 O O . MET B 1 100 ? 48.426 15.807 -11.043 1.00 17.50 88 MET B O 1
ATOM 2130 N N . GLU B 1 101 ? 47.429 17.717 -10.339 1.00 21.45 89 GLU B N 1
ATOM 2131 C CA . GLU B 1 101 ? 46.427 17.735 -11.427 1.00 20.54 89 GLU B CA 1
ATOM 2132 C C . GLU B 1 101 ? 47.008 17.731 -12.812 1.00 21.75 89 GLU B C 1
ATOM 2133 O O . GLU B 1 101 ? 46.320 17.317 -13.748 1.00 22.71 89 GLU B O 1
ATOM 2139 N N . GLU B 1 102 ? 48.257 18.163 -12.971 1.00 17.83 90 GLU B N 1
ATOM 2140 C CA . GLU B 1 102 ? 48.917 18.127 -14.284 1.00 17.92 90 GLU B CA 1
ATOM 2141 C C . GLU B 1 102 ? 49.573 16.804 -14.593 1.00 21.01 90 GLU B C 1
ATOM 2142 O O . GLU B 1 102 ? 50.211 16.677 -15.652 1.00 19.26 90 GLU B O 1
ATOM 2148 N N . HIS B 1 103 ? 49.478 15.845 -13.670 1.00 16.69 91 HIS B N 1
ATOM 2149 C CA . HIS B 1 103 ? 50.074 14.505 -13.846 1.00 19.57 91 HIS B CA 1
ATOM 2150 C C . HIS B 1 103 ? 48.992 13.482 -14.140 1.00 15.80 91 HIS B C 1
ATOM 2151 O O . HIS B 1 103 ? 47.827 13.711 -13.891 1.00 18.18 91 HIS B O 1
ATOM 2158 N N . SER B 1 104 ? 49.384 12.340 -14.667 1.00 19.52 92 SER B N 1
ATOM 2159 C CA . SER B 1 104 ? 48.431 11.283 -14.905 1.00 21.13 92 SER B CA 1
ATOM 2160 C C . SER B 1 104 ? 48.060 10.639 -13.597 1.00 21.54 92 SER B C 1
ATOM 2161 O O . SER B 1 104 ? 48.794 10.743 -12.611 1.00 17.20 92 SER B O 1
ATOM 2164 N N . TYR B 1 105 ? 46.881 10.031 -13.553 1.00 20.84 93 TYR B N 1
ATOM 2165 C CA . TYR B 1 105 ? 46.519 9.262 -12.366 1.00 20.19 93 TYR B CA 1
ATOM 2166 C C . TYR B 1 105 ? 47.537 8.150 -12.070 1.00 21.47 93 TYR B C 1
ATOM 2167 O O . TYR B 1 105 ? 47.706 7.783 -10.896 1.00 19.69 93 TYR B O 1
ATOM 2176 N N . LYS B 1 106 ? 48.194 7.612 -13.102 1.00 22.88 94 LYS B N 1
ATOM 2177 C CA . LYS B 1 106 ? 49.231 6.612 -12.898 1.00 19.88 94 LYS B CA 1
ATOM 2178 C C . LYS B 1 106 ? 50.350 7.167 -12.029 1.00 17.69 94 LYS B C 1
ATOM 2179 O O . LYS B 1 106 ? 50.760 6.536 -11.064 1.00 17.05 94 LYS B O 1
ATOM 2182 N N . GLU B 1 107 ? 50.822 8.358 -12.342 1.00 17.90 95 GLU B N 1
ATOM 2183 C CA . GLU B 1 107 ? 51.831 9.011 -11.523 1.00 18.54 95 GLU B CA 1
ATOM 2184 C C . GLU B 1 107 ? 51.322 9.370 -10.101 1.00 15.09 95 GLU B C 1
ATOM 2185 O O . GLU B 1 107 ? 52.080 9.260 -9.102 1.00 14.21 95 GLU B O 1
ATOM 2191 N N . LYS B 1 108 ? 50.062 9.795 -10.012 1.00 16.56 96 LYS B N 1
ATOM 2192 C CA . LYS B 1 108 ? 49.445 10.091 -8.711 1.00 18.98 96 LYS B CA 1
ATOM 2193 C C . LYS B 1 108 ? 49.391 8.818 -7.856 1.00 18.59 96 LYS B C 1
ATOM 2194 O O . LYS B 1 108 ? 49.727 8.852 -6.697 1.00 17.85 96 LYS B O 1
ATOM 2200 N N . MET B 1 109 ? 48.984 7.692 -8.445 1.00 17.11 97 MET B N 1
ATOM 2201 C CA . MET B 1 109 ? 48.979 6.408 -7.738 1.00 15.27 97 MET B CA 1
ATOM 2202 C C . MET B 1 109 ? 50.386 5.969 -7.329 1.00 16.20 97 MET B C 1
ATOM 2203 O O . MET B 1 109 ? 50.600 5.559 -6.179 1.00 17.01 97 MET B O 1
ATOM 2208 N N . ARG B 1 110 ? 51.360 6.048 -8.232 1.00 17.51 98 ARG B N 1
ATOM 2209 C CA . ARG B 1 110 ? 52.732 5.705 -7.850 1.00 16.59 98 ARG B CA 1
ATOM 2210 C C . ARG B 1 110 ? 53.199 6.505 -6.625 1.00 16.01 98 ARG B C 1
ATOM 2211 O O . ARG B 1 110 ? 53.836 5.979 -5.736 1.00 19.04 98 ARG B O 1
ATOM 2219 N N . THR B 1 111 ? 52.884 7.791 -6.622 1.00 16.62 99 THR B N 1
ATOM 2220 C CA . THR B 1 111 ? 53.303 8.683 -5.543 1.00 16.70 99 THR B CA 1
ATOM 2221 C C . THR B 1 111 ? 52.599 8.314 -4.225 1.00 14.76 99 THR B C 1
ATOM 2222 O O . THR B 1 111 ? 53.252 8.295 -3.169 1.00 16.27 99 THR B O 1
ATOM 2226 N N . ILE B 1 112 ? 51.281 8.108 -4.294 1.00 15.30 100 ILE B N 1
ATOM 2227 C CA . ILE B 1 112 ? 50.512 7.668 -3.148 1.00 15.17 100 ILE B CA 1
ATOM 2228 C C . ILE B 1 112 ? 50.994 6.325 -2.609 1.00 17.09 100 ILE B C 1
ATOM 2229 O O . ILE B 1 112 ? 51.036 6.124 -1.383 1.00 18.71 100 ILE B O 1
ATOM 2234 N N . LEU B 1 113 ? 51.356 5.392 -3.505 1.00 16.38 101 LEU B N 1
ATOM 2235 C CA . LEU B 1 113 ? 51.889 4.120 -3.042 1.00 18.13 101 LEU B CA 1
ATOM 2236 C C . LEU B 1 113 ? 53.139 4.320 -2.172 1.00 17.66 101 LEU B C 1
ATOM 2237 O O . LEU B 1 113 ? 53.318 3.623 -1.177 1.00 16.02 101 LEU B O 1
ATOM 2242 N N . LYS B 1 114 ? 53.994 5.248 -2.580 1.00 16.50 102 LYS B N 1
ATOM 2243 C CA . LYS B 1 114 ? 55.228 5.551 -1.825 1.00 17.95 102 LYS B CA 1
ATOM 2244 C C . LYS B 1 114 ? 54.839 6.156 -0.436 1.00 18.99 102 LYS B C 1
ATOM 2245 O O . LYS B 1 114 ? 55.389 5.762 0.612 1.00 17.81 102 LYS B O 1
ATOM 2251 N N . MET B 1 115 ? 53.883 7.088 -0.415 1.00 18.01 103 MET B N 1
ATOM 2252 C CA . MET B 1 115 ? 53.374 7.662 0.843 1.00 18.02 103 MET B CA 1
ATOM 2253 C C . MET B 1 115 ? 52.881 6.597 1.812 1.00 18.11 103 MET B C 1
ATOM 2254 O O . MET B 1 115 ? 52.904 6.789 3.027 1.00 17.78 103 MET B O 1
ATOM 2259 N N . LEU B 1 116 ? 52.333 5.517 1.289 1.00 19.21 104 LEU B N 1
ATOM 2260 C CA . LEU B 1 116 ? 51.660 4.531 2.134 1.00 20.79 104 LEU B CA 1
ATOM 2261 C C . LEU B 1 116 ? 52.575 3.449 2.631 1.00 21.78 104 LEU B C 1
ATOM 2262 O O . LEU B 1 116 ? 52.156 2.601 3.418 1.00 21.73 104 LEU B O 1
ATOM 2267 N N . GLU B 1 117 ? 53.823 3.435 2.182 1.00 20.05 105 GLU B N 1
ATOM 2268 C CA . GLU B 1 117 ? 54.723 2.355 2.614 1.00 24.37 105 GLU B CA 1
ATOM 2269 C C . GLU B 1 117 ? 54.753 2.310 4.146 1.00 21.75 105 GLU B C 1
ATOM 2270 O O . GLU B 1 117 ? 54.988 3.314 4.811 1.00 18.82 105 GLU B O 1
ATOM 2276 N N . GLY B 1 118 ? 54.475 1.136 4.702 1.00 24.38 106 GLY B N 1
ATOM 2277 C CA . GLY B 1 118 ? 54.501 0.973 6.143 1.00 23.61 106 GLY B CA 1
ATOM 2278 C C . GLY B 1 118 ? 53.268 1.440 6.905 1.00 23.93 106 GLY B C 1
ATOM 2279 O O . GLY B 1 118 ? 53.258 1.367 8.158 1.00 24.79 106 GLY B O 1
ATOM 2280 N N . LYS B 1 119 ? 52.226 1.915 6.203 1.00 17.15 107 LYS B N 1
ATOM 2281 C CA . LYS B 1 119 ? 51.032 2.447 6.867 1.00 19.88 107 LYS B CA 1
ATOM 2282 C C . LYS B 1 119 ? 49.834 1.507 6.690 1.00 19.84 107 LYS B C 1
ATOM 2283 O O . LYS B 1 119 ? 49.834 0.626 5.860 1.00 14.95 107 LYS B O 1
ATOM 2289 N N . ASP B 1 120 ? 48.827 1.731 7.523 1.00 19.59 108 ASP B N 1
ATOM 2290 C CA . ASP B 1 120 ? 47.518 1.143 7.375 1.00 19.63 108 ASP B CA 1
ATOM 2291 C C . ASP B 1 120 ? 47.037 1.500 5.958 1.00 21.75 108 ASP B C 1
ATOM 2292 O O . ASP B 1 120 ? 47.199 2.632 5.521 1.00 16.86 108 ASP B O 1
ATOM 2301 N N . ARG B 1 121 ? 46.458 0.547 5.241 1.00 16.28 109 ARG B N 1
ATOM 2302 C CA . ARG B 1 121 ? 46.091 0.778 3.829 1.00 18.15 109 ARG B CA 1
ATOM 2303 C C . ARG B 1 121 ? 44.565 0.869 3.590 1.00 18.24 109 ARG B C 1
ATOM 2304 O O . ARG B 1 121 ? 44.098 0.862 2.462 1.00 16.79 109 ARG B O 1
ATOM 2312 N N . ARG B 1 122 ? 43.790 1.030 4.638 1.00 16.82 110 ARG B N 1
ATOM 2313 C CA . ARG B 1 122 ? 42.333 1.169 4.482 1.00 16.63 110 ARG B CA 1
ATOM 2314 C C . ARG B 1 122 ? 41.925 2.450 3.782 1.00 20.68 110 ARG B C 1
ATOM 2315 O O . ARG B 1 122 ? 42.542 3.498 3.983 1.00 16.70 110 ARG B O 1
ATOM 2323 N N . ALA B 1 123 ? 40.839 2.393 3.022 1.00 15.68 111 ALA B N 1
ATOM 2324 C CA . ALA B 1 123 ? 40.366 3.592 2.329 1.00 15.14 111 ALA B CA 1
ATOM 2325 C C . ALA B 1 123 ? 38.899 3.423 1.933 1.00 18.31 111 ALA B C 1
ATOM 2326 O O . ALA B 1 123 ? 38.343 2.330 2.047 1.00 18.16 111 ALA B O 1
ATOM 2328 N N . ALA B 1 124 ? 38.304 4.508 1.444 1.00 16.73 112 ALA B N 1
ATOM 2329 C CA . ALA B 1 124 ? 36.985 4.488 0.906 1.00 18.76 112 ALA B CA 1
ATOM 2330 C C . ALA B 1 124 ? 36.914 5.469 -0.254 1.00 19.86 112 ALA B C 1
ATOM 2331 O O . ALA B 1 124 ? 37.584 6.494 -0.265 1.00 19.82 112 ALA B O 1
ATOM 2333 N N . PHE B 1 125 ? 36.091 5.138 -1.234 1.00 17.06 113 PHE B N 1
ATOM 2334 C CA . PHE B 1 125 ? 35.579 6.104 -2.136 1.00 16.54 113 PHE B CA 1
ATOM 2335 C C . PHE B 1 125 ? 34.268 6.607 -1.571 1.00 18.72 113 PHE B C 1
ATOM 2336 O O . PHE B 1 125 ? 33.460 5.837 -1.072 1.00 16.09 113 PHE B O 1
ATOM 2344 N N . VAL B 1 126 ? 34.084 7.921 -1.653 1.00 18.99 114 VAL B N 1
ATOM 2345 C CA . VAL B 1 126 ? 32.889 8.579 -1.135 1.00 16.82 114 VAL B CA 1
ATOM 2346 C C . VAL B 1 126 ? 32.230 9.412 -2.280 1.00 18.52 114 VAL B C 1
ATOM 2347 O O . VAL B 1 126 ? 32.918 10.094 -3.089 1.00 16.97 114 VAL B O 1
ATOM 2351 N N . CYS B 1 127 ? 30.896 9.319 -2.370 1.00 19.04 115 CYS B N 1
ATOM 2352 C CA . CYS B 1 127 ? 30.133 10.099 -3.360 1.00 18.56 115 CYS B CA 1
ATOM 2353 C C . CYS B 1 127 ? 28.981 10.868 -2.713 1.00 16.81 115 CYS B C 1
ATOM 2354 O O . CYS B 1 127 ? 28.133 10.268 -2.062 1.00 16.68 115 CYS B O 1
ATOM 2357 N N . SER B 1 128 ? 28.938 12.183 -2.905 1.00 16.19 116 SER B N 1
ATOM 2358 C CA . SER B 1 128 ? 27.764 12.972 -2.569 1.00 16.57 116 SER B CA 1
ATOM 2359 C C . SER B 1 128 ? 27.009 13.297 -3.890 1.00 17.24 116 SER B C 1
ATOM 2360 O O . SER B 1 128 ? 27.567 13.907 -4.824 1.00 16.97 116 SER B O 1
ATOM 2363 N N . ALA B 1 129 ? 25.768 12.857 -3.955 1.00 15.67 117 ALA B N 1
ATOM 2364 C CA . ALA B 1 129 ? 24.901 13.001 -5.104 1.00 16.65 117 ALA B CA 1
ATOM 2365 C C . ALA B 1 129 ? 23.781 13.999 -4.744 1.00 15.66 117 ALA B C 1
ATOM 2366 O O . ALA B 1 129 ? 23.041 13.809 -3.741 1.00 16.11 117 ALA B O 1
ATOM 2368 N N . THR B 1 130 ? 23.638 15.026 -5.562 1.00 14.70 118 THR B N 1
ATOM 2369 C CA . THR B 1 130 ? 22.673 16.099 -5.281 1.00 14.96 118 THR B CA 1
ATOM 2370 C C . THR B 1 130 ? 21.736 16.321 -6.471 1.00 18.35 118 THR B C 1
ATOM 2371 O O . THR B 1 130 ? 22.188 16.411 -7.607 1.00 19.44 118 THR B O 1
ATOM 2375 N N . PHE B 1 131 ? 20.440 16.451 -6.193 1.00 16.21 119 PHE B N 1
ATOM 2376 C CA . PHE B 1 131 ? 19.412 16.905 -7.147 1.00 13.71 119 PHE B CA 1
ATOM 2377 C C . PHE B 1 131 ? 18.946 18.280 -6.763 1.00 17.65 119 PHE B C 1
ATOM 2378 O O . PHE B 1 131 ? 18.709 18.552 -5.571 1.00 16.15 119 PHE B O 1
ATOM 2386 N N . PHE B 1 132 ? 18.800 19.146 -7.762 1.00 15.46 120 PHE B N 1
ATOM 2387 C CA . PHE B 1 132 ? 18.248 20.483 -7.566 1.00 12.57 120 PHE B CA 1
ATOM 2388 C C . PHE B 1 132 ? 17.256 20.828 -8.656 1.00 16.80 120 PHE B C 1
ATOM 2389 O O . PHE B 1 132 ? 17.561 20.687 -9.839 1.00 16.59 120 PHE B O 1
ATOM 2397 N N . ASP B 1 133 ? 16.054 21.250 -8.249 1.00 12.01 121 ASP B N 1
A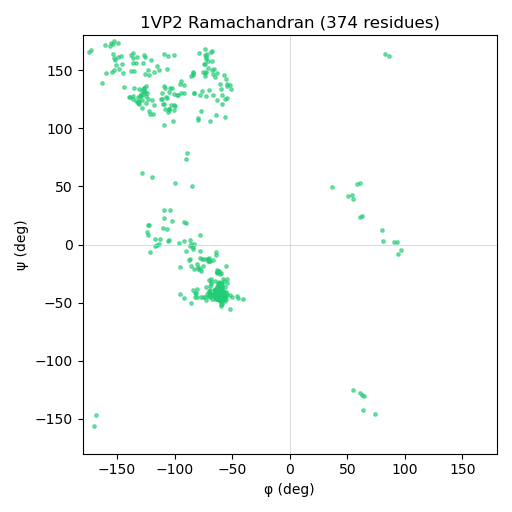TOM 2398 C CA . ASP B 1 133 ? 15.044 21.759 -9.163 1.00 13.02 121 ASP B CA 1
ATOM 2399 C C . ASP B 1 133 ? 14.942 23.251 -8.901 1.00 18.40 121 ASP B C 1
ATOM 2400 O O . ASP B 1 133 ? 14.353 23.660 -7.881 1.00 18.92 121 ASP B O 1
ATOM 2405 N N . PRO B 1 134 ? 15.533 24.071 -9.769 1.00 17.44 122 PRO B N 1
ATOM 2406 C CA . PRO B 1 134 ? 15.564 25.515 -9.530 1.00 16.65 122 PRO B CA 1
ATOM 2407 C C . PRO B 1 134 ? 14.240 26.198 -9.690 1.00 18.14 122 PRO B C 1
ATOM 2408 O O . PRO B 1 134 ? 14.124 27.391 -9.340 1.00 20.90 122 PRO B O 1
ATOM 2412 N N . VAL B 1 135 ? 13.241 25.524 -10.264 1.00 16.66 123 VAL B N 1
ATOM 2413 C CA . VAL B 1 135 ? 11.938 26.166 -10.442 1.00 17.23 123 VAL B CA 1
ATOM 2414 C C . VAL B 1 135 ? 11.167 26.062 -9.135 1.00 15.91 123 VAL B C 1
ATOM 2415 O O . VAL B 1 135 ? 10.582 27.026 -8.688 1.00 16.91 123 VAL B O 1
ATOM 2419 N N . GLU B 1 136 ? 11.178 24.894 -8.522 1.00 17.03 124 GLU B N 1
ATOM 2420 C CA . GLU B 1 136 ? 10.503 24.681 -7.238 1.00 17.75 124 GLU B CA 1
ATOM 2421 C C . GLU B 1 136 ? 11.371 25.058 -6.021 1.00 13.55 124 GLU B C 1
ATOM 2422 O O . GLU B 1 136 ? 10.857 25.149 -4.924 1.00 12.76 124 GLU B O 1
ATOM 2428 N N . ASN B 1 137 ? 12.693 25.158 -6.217 1.00 12.34 125 ASN B N 1
ATOM 2429 C CA . ASN B 1 137 ? 13.672 25.310 -5.151 1.00 12.23 125 ASN B CA 1
ATOM 2430 C C . ASN B 1 137 ? 13.649 24.119 -4.192 1.00 14.72 125 ASN B C 1
ATOM 2431 O O . ASN B 1 137 ? 13.544 24.276 -2.982 1.00 11.15 125 ASN B O 1
ATOM 2436 N N . THR B 1 138 ? 13.765 22.907 -4.753 1.00 12.07 126 THR B N 1
ATOM 2437 C CA . THR B 1 138 ? 13.907 21.674 -3.975 1.00 12.03 126 THR B CA 1
ATOM 2438 C C . THR B 1 138 ? 15.312 21.185 -4.221 1.00 13.56 126 THR B C 1
ATOM 2439 O O . THR B 1 138 ? 15.742 21.060 -5.373 1.00 16.55 126 THR B O 1
ATOM 2443 N N . LEU B 1 139 ? 15.996 20.888 -3.145 1.00 12.37 127 LEU B N 1
ATOM 2444 C CA . LEU B 1 139 ? 17.351 20.378 -3.188 1.00 12.83 127 LEU B CA 1
ATOM 2445 C C . LEU B 1 139 ? 17.431 19.145 -2.310 1.00 13.64 127 LEU B C 1
ATOM 2446 O O . LEU B 1 139 ? 16.998 19.144 -1.144 1.00 12.62 127 LEU B O 1
ATOM 2451 N N . ILE B 1 140 ? 17.948 18.057 -2.877 1.00 13.52 128 ILE B N 1
ATOM 2452 C CA . ILE B 1 140 ? 18.149 16.802 -2.144 1.00 17.32 128 ILE B CA 1
ATOM 2453 C C . ILE B 1 140 ? 19.573 16.292 -2.382 1.00 18.01 128 ILE B C 1
ATOM 2454 O O . ILE B 1 140 ? 19.947 16.060 -3.536 1.00 18.20 128 ILE B O 1
ATOM 2459 N N . SER B 1 141 ? 20.334 16.087 -1.298 1.00 17.54 129 SER B N 1
ATOM 2460 C CA . SER B 1 141 ? 21.719 15.558 -1.340 1.00 16.99 129 SER B CA 1
ATOM 2461 C C . SER B 1 141 ? 21.855 14.359 -0.393 1.00 15.57 129 SER B C 1
ATOM 2462 O O . SER B 1 141 ? 21.441 14.442 0.808 1.00 14.52 129 SER B O 1
ATOM 2465 N N . VAL B 1 142 ? 22.404 13.264 -0.915 1.00 15.23 130 VAL B N 1
ATOM 2466 C CA . VAL B 1 142 ? 22.618 12.045 -0.128 1.00 12.51 130 VAL B CA 1
ATOM 2467 C C . VAL B 1 142 ? 24.036 11.531 -0.447 1.00 18.17 130 VAL B C 1
ATOM 2468 O O . VAL B 1 142 ? 24.565 11.783 -1.546 1.00 17.61 130 VAL B O 1
ATOM 2472 N N . GLU B 1 143 ? 24.656 10.899 0.522 1.00 17.01 131 GLU B N 1
ATOM 2473 C CA . GLU B 1 143 ? 26.032 10.424 0.399 1.00 18.61 131 GLU B CA 1
ATOM 2474 C C . GLU B 1 143 ? 26.103 8.911 0.633 1.00 19.84 131 GLU B C 1
ATOM 2475 O O . GLU B 1 143 ? 25.331 8.343 1.465 1.00 19.03 131 GLU B O 1
ATOM 2481 N N . ASP B 1 144 ? 27.018 8.264 -0.081 1.00 16.55 132 ASP B N 1
ATOM 2482 C CA . ASP B 1 144 ? 27.350 6.899 0.234 1.00 18.47 132 ASP B CA 1
ATOM 2483 C C . ASP B 1 144 ? 28.833 6.638 -0.115 1.00 18.67 132 ASP B C 1
ATOM 2484 O O . ASP B 1 144 ? 29.532 7.505 -0.629 1.00 15.84 132 ASP B O 1
ATOM 2489 N N . ARG B 1 145 ? 29.301 5.445 0.259 1.00 18.11 133 ARG B N 1
ATOM 2490 C CA . ARG B 1 145 ? 30.696 5.123 0.165 1.00 16.94 133 ARG B CA 1
ATOM 2491 C C . ARG B 1 145 ? 30.907 3.630 -0.019 1.00 18.73 133 ARG B C 1
ATOM 2492 O O . ARG B 1 145 ? 30.009 2.833 0.203 1.00 17.67 133 ARG B O 1
ATOM 2500 N N . VAL B 1 146 ? 32.086 3.273 -0.516 1.00 18.32 134 VAL B N 1
ATOM 2501 C CA . VAL B 1 146 ? 32.462 1.852 -0.601 1.00 17.04 134 VAL B CA 1
ATOM 2502 C C . VAL B 1 146 ? 33.794 1.731 0.140 1.00 16.79 134 VAL B C 1
ATOM 2503 O O . VAL B 1 146 ? 34.735 2.438 -0.162 1.00 17.56 134 VAL B O 1
ATOM 2507 N N . GLU B 1 147 ? 33.816 0.879 1.169 1.00 16.49 135 GLU B N 1
ATOM 2508 C CA . GLU B 1 147 ? 35.024 0.659 1.946 1.00 15.92 135 GLU B CA 1
ATOM 2509 C C . GLU B 1 147 ? 35.948 -0.382 1.297 1.00 15.94 135 GLU B C 1
ATOM 2510 O O . GLU B 1 147 ? 35.505 -1.381 0.734 1.00 16.43 135 GLU B O 1
ATOM 2516 N N . GLY B 1 148 ? 37.244 -0.174 1.451 1.00 15.25 136 GLY B N 1
ATOM 2517 C CA . GLY B 1 148 ? 38.217 -1.035 0.818 1.00 17.44 136 GLY B CA 1
ATOM 2518 C C . GLY B 1 148 ? 39.617 -0.775 1.299 1.00 16.45 136 GLY B C 1
ATOM 2519 O O . GLY B 1 148 ? 39.811 -0.308 2.414 1.00 15.36 136 GLY B O 1
ATOM 2520 N N . ARG B 1 149 ? 40.590 -1.127 0.461 1.00 15.68 137 ARG B N 1
ATOM 2521 C CA . ARG B 1 149 ? 41.988 -0.969 0.772 1.00 16.68 137 ARG B CA 1
ATOM 2522 C C . ARG B 1 149 ? 42.738 -0.629 -0.504 1.00 20.27 137 ARG B C 1
ATOM 2523 O O . ARG B 1 149 ? 42.307 -0.987 -1.616 1.00 18.25 137 ARG B O 1
ATOM 2531 N N . ILE B 1 150 ? 43.877 0.032 -0.316 1.00 18.31 138 ILE B N 1
ATOM 2532 C CA . ILE B 1 150 ? 44.789 0.285 -1.395 1.00 17.42 138 ILE B CA 1
ATOM 2533 C C . ILE B 1 150 ? 45.671 -0.915 -1.630 1.00 17.58 138 ILE B C 1
ATOM 2534 O O . ILE B 1 150 ? 46.286 -1.478 -0.695 1.00 18.82 138 ILE B O 1
ATOM 2539 N N . ALA B 1 151 ? 45.733 -1.288 -2.888 1.00 17.29 139 ALA B N 1
ATOM 2540 C CA . ALA B 1 151 ? 46.562 -2.429 -3.378 1.00 14.85 139 ALA B CA 1
ATOM 2541 C C . ALA B 1 151 ? 48.052 -2.092 -3.265 1.00 14.81 139 ALA B C 1
ATOM 2542 O O . ALA B 1 151 ? 48.395 -0.917 -3.070 1.00 17.20 139 ALA B O 1
ATOM 2544 N N . ASN B 1 152 ? 48.927 -3.098 -3.379 1.00 17.80 140 ASN B N 1
ATOM 2545 C CA . ASN B 1 152 ? 50.380 -2.859 -3.392 1.00 20.01 140 ASN B CA 1
ATOM 2546 C C . ASN B 1 152 ? 50.924 -2.354 -4.733 1.00 22.63 140 ASN B C 1
ATOM 2547 O O . ASN B 1 152 ? 52.052 -1.928 -4.789 1.00 23.85 140 ASN B O 1
ATOM 2552 N N . GLU B 1 153 ? 50.126 -2.411 -5.796 1.00 22.92 141 GLU B N 1
ATOM 2553 C CA . GLU B 1 153 ? 50.544 -1.981 -7.126 1.00 23.75 141 GLU B CA 1
ATOM 2554 C C . GLU B 1 153 ? 49.311 -1.557 -7.900 1.00 20.97 141 GLU B C 1
ATOM 2555 O O . GLU B 1 153 ? 48.196 -1.864 -7.517 1.00 19.25 141 GLU B O 1
ATOM 2561 N N . ILE B 1 154 ? 49.522 -0.837 -8.985 1.00 18.21 142 ILE B N 1
ATOM 2562 C CA . ILE B 1 154 ? 48.460 -0.441 -9.876 1.00 18.21 142 ILE B CA 1
ATOM 2563 C C . ILE B 1 154 ? 48.117 -1.681 -10.677 1.00 19.40 142 ILE B C 1
ATOM 2564 O O . ILE B 1 154 ? 49.043 -2.322 -11.188 1.00 18.65 142 ILE B O 1
ATOM 2569 N N . ARG B 1 155 ? 46.820 -2.028 -10.808 1.00 16.90 143 ARG B N 1
ATOM 2570 C CA . ARG B 1 155 ? 46.399 -3.176 -11.625 1.00 18.80 143 ARG B CA 1
ATOM 2571 C C . ARG B 1 155 ? 45.152 -2.838 -12.395 1.00 20.41 143 ARG B C 1
ATOM 2572 O O . ARG B 1 155 ? 44.173 -2.339 -11.825 1.00 19.16 143 ARG B O 1
ATOM 2580 N N . GLY B 1 156 ? 45.224 -3.060 -13.705 1.00 21.22 144 GLY B N 1
ATOM 2581 C CA . GLY B 1 156 ? 44.104 -2.797 -14.615 1.00 20.91 144 GLY B CA 1
ATOM 2582 C C . GLY B 1 156 ? 44.063 -1.364 -15.116 1.00 19.80 144 GLY B C 1
ATOM 2583 O O . GLY B 1 156 ? 44.702 -0.480 -14.558 1.00 18.79 144 GLY B O 1
ATOM 2584 N N . THR B 1 157 ? 43.314 -1.165 -16.198 1.00 19.60 145 THR B N 1
ATOM 2585 C CA . THR B 1 157 ? 43.119 0.145 -16.811 1.00 19.46 145 THR B CA 1
ATOM 2586 C C . THR B 1 157 ? 41.648 0.517 -16.893 1.00 21.68 145 THR B C 1
ATOM 2587 O O . THR B 1 157 ? 41.297 1.519 -17.527 1.00 21.97 145 THR B O 1
ATOM 2591 N N . GLY B 1 158 ? 40.792 -0.291 -16.253 1.00 21.63 146 GLY B N 1
ATOM 2592 C CA . GLY B 1 158 ? 39.365 -0.053 -16.234 1.00 22.06 146 GLY B CA 1
ATOM 2593 C C . GLY B 1 158 ? 38.963 1.131 -15.361 1.00 20.43 146 GLY B C 1
ATOM 2594 O O . GLY B 1 158 ? 39.725 1.619 -14.529 1.00 18.24 146 GLY B O 1
ATOM 2595 N N . GLY B 1 159 ? 37.736 1.599 -15.550 1.00 19.36 147 GLY B N 1
ATOM 2596 C CA . GLY B 1 159 ? 37.238 2.724 -14.757 1.00 20.35 147 GLY B CA 1
ATOM 2597 C C . GLY B 1 159 ? 38.029 4.009 -14.991 1.00 20.09 147 GLY B C 1
ATOM 2598 O O . GLY B 1 159 ? 38.436 4.292 -16.123 1.00 16.91 147 GLY B O 1
ATOM 2599 N N . PHE B 1 160 ? 38.244 4.789 -13.927 1.00 20.92 148 PHE B N 1
ATOM 2600 C CA . PHE B 1 160 ? 38.996 6.063 -14.031 1.00 19.60 148 PHE B CA 1
ATOM 2601 C C . PHE B 1 160 ? 39.622 6.499 -12.700 1.00 18.52 148 PHE B C 1
ATOM 2602 O O . PHE B 1 160 ? 39.401 5.867 -11.669 1.00 21.16 148 PHE B O 1
ATOM 2610 N N . GLY B 1 161 ? 40.458 7.526 -12.737 1.00 18.65 149 GLY B N 1
ATOM 2611 C CA . GLY B 1 161 ? 40.972 8.110 -11.525 1.00 18.80 149 GLY B CA 1
ATOM 2612 C C . GLY B 1 161 ? 41.795 7.088 -10.774 1.00 16.73 149 GLY B C 1
ATOM 2613 O O . GLY B 1 161 ? 42.632 6.415 -11.361 1.00 18.89 149 GLY B O 1
ATOM 2614 N N . TYR B 1 162 ? 41.495 6.935 -9.494 1.00 17.28 150 TYR B N 1
ATOM 2615 C CA . TYR B 1 162 ? 42.278 5.997 -8.636 1.00 16.53 150 TYR B CA 1
ATOM 2616 C C . TYR B 1 162 ? 41.783 4.571 -8.681 1.00 18.55 150 TYR B C 1
ATOM 2617 O O . TYR B 1 162 ? 42.302 3.722 -7.933 1.00 16.13 150 TYR B O 1
ATOM 2626 N N . ASP B 1 163 ? 40.784 4.279 -9.518 1.00 16.43 151 ASP B N 1
ATOM 2627 C CA . ASP B 1 163 ? 40.242 2.910 -9.604 1.00 15.61 151 ASP B CA 1
ATOM 2628 C C . ASP B 1 163 ? 41.292 1.771 -9.661 1.00 15.85 151 ASP B C 1
ATOM 2629 O O . ASP B 1 163 ? 41.139 0.736 -8.981 1.00 17.25 151 ASP B O 1
ATOM 2634 N N . PRO B 1 164 ? 42.330 1.888 -10.487 1.00 17.80 152 PRO B N 1
ATOM 2635 C CA . PRO B 1 164 ? 43.318 0.812 -10.578 1.00 15.20 152 PRO B CA 1
ATOM 2636 C C . PRO B 1 164 ? 44.161 0.468 -9.328 1.00 17.64 152 PRO B C 1
ATOM 2637 O O . PRO B 1 164 ? 44.885 -0.546 -9.398 1.00 16.06 152 PRO B O 1
ATOM 2641 N N . PHE B 1 165 ? 44.087 1.231 -8.222 1.00 15.91 153 PHE B N 1
ATOM 2642 C CA . PHE B 1 165 ? 44.734 0.736 -6.949 1.00 15.64 153 PHE B CA 1
ATOM 2643 C C . PHE B 1 165 ? 43.814 0.603 -5.732 1.00 14.14 153 PHE B C 1
ATOM 2644 O O . PHE B 1 165 ? 44.283 0.413 -4.616 1.00 16.38 153 PHE B O 1
ATOM 2652 N N . PHE B 1 166 ? 42.498 0.591 -5.985 1.00 15.84 154 PHE B N 1
ATOM 2653 C CA . PHE B 1 166 ? 41.480 0.443 -4.935 1.00 16.92 154 PHE B CA 1
ATOM 2654 C C . PHE B 1 166 ? 40.782 -0.911 -5.027 1.00 15.70 154 PHE B C 1
ATOM 2655 O O . PHE B 1 166 ? 40.160 -1.229 -6.060 1.00 17.43 154 PHE B O 1
ATOM 2663 N N . ILE B 1 167 ? 40.869 -1.702 -3.960 1.00 15.48 155 ILE B N 1
ATOM 2664 C CA . ILE B 1 167 ? 40.206 -3.016 -3.913 1.00 15.39 155 ILE B CA 1
ATOM 2665 C C . ILE B 1 167 ? 39.020 -2.924 -2.937 1.00 17.23 155 ILE B C 1
ATOM 2666 O O . ILE B 1 167 ? 39.241 -2.701 -1.726 1.00 15.21 155 ILE B O 1
ATOM 2671 N N . PRO B 1 168 ? 37.779 -3.111 -3.428 1.00 16.26 156 PRO B N 1
ATOM 2672 C CA . PRO B 1 168 ? 36.618 -3.053 -2.547 1.00 14.62 156 PRO B CA 1
ATOM 2673 C C . PRO B 1 168 ? 36.555 -4.295 -1.685 1.00 13.79 156 PRO B C 1
ATOM 2674 O O . PRO B 1 168 ? 36.900 -5.422 -2.143 1.00 14.34 156 PRO B O 1
ATOM 2678 N N . ASP B 1 169 ? 36.084 -4.123 -0.445 1.00 16.45 157 ASP B N 1
ATOM 2679 C CA . ASP B 1 169 ? 35.919 -5.248 0.473 1.00 19.22 157 ASP B CA 1
ATOM 2680 C C . ASP B 1 169 ? 35.057 -6.293 -0.176 1.00 16.35 157 ASP B C 1
ATOM 2681 O O . ASP B 1 169 ? 34.097 -5.939 -0.886 1.00 16.53 157 ASP B O 1
ATOM 2686 N N . GLY B 1 170 ? 35.396 -7.548 0.076 1.00 14.87 158 GLY B N 1
ATOM 2687 C CA . GLY B 1 170 ? 34.706 -8.686 -0.545 1.00 18.65 158 GLY B CA 1
ATOM 2688 C C . GLY B 1 170 ? 35.373 -9.204 -1.806 1.00 21.88 158 GLY B C 1
ATOM 2689 O O . GLY B 1 170 ? 34.978 -10.254 -2.311 1.00 18.34 158 GLY B O 1
ATOM 2690 N N . TYR B 1 171 ? 36.387 -8.485 -2.300 1.00 18.97 159 TYR B N 1
ATOM 2691 C CA . TYR B 1 171 ? 37.067 -8.814 -3.546 1.00 18.63 159 TYR B CA 1
ATOM 2692 C C . TYR B 1 171 ? 38.590 -8.770 -3.410 1.00 19.36 159 TYR B C 1
ATOM 2693 O O . TYR B 1 171 ? 39.127 -8.203 -2.476 1.00 17.77 159 TYR B O 1
ATOM 2702 N N . ASP B 1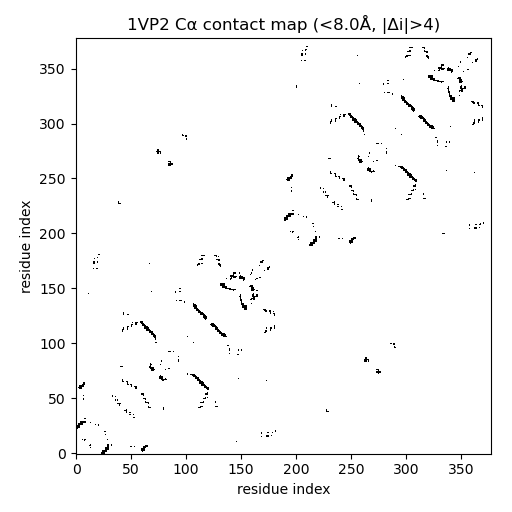 172 ? 39.279 -9.413 -4.347 1.00 17.89 160 ASP B N 1
ATOM 2703 C CA . ASP B 1 172 ? 40.711 -9.357 -4.372 1.00 20.39 160 ASP B CA 1
ATOM 2704 C C . ASP B 1 172 ? 41.280 -8.601 -5.585 1.00 22.63 160 ASP B C 1
ATOM 2705 O O . ASP B 1 172 ? 42.500 -8.457 -5.700 1.00 26.83 160 ASP B O 1
ATOM 2710 N N . LYS B 1 173 ? 40.403 -8.009 -6.400 1.00 19.69 161 LYS B N 1
ATOM 2711 C CA . LYS B 1 173 ? 40.818 -7.272 -7.599 1.00 17.07 161 LYS B CA 1
ATOM 2712 C C . LYS B 1 173 ? 40.457 -5.787 -7.463 1.00 19.93 161 LYS B C 1
ATOM 2713 O O . LYS B 1 173 ? 39.513 -5.427 -6.734 1.00 19.38 161 LYS B O 1
ATOM 2719 N N . THR B 1 174 ? 41.201 -4.927 -8.151 1.00 16.48 162 THR B N 1
ATOM 2720 C CA . THR B 1 174 ? 40.942 -3.496 -8.088 1.00 18.10 162 THR B CA 1
ATOM 2721 C C . THR B 1 174 ? 39.765 -3.122 -8.967 1.00 18.63 162 THR B C 1
ATOM 2722 O O . THR B 1 174 ? 39.359 -3.866 -9.878 1.00 20.87 162 THR B O 1
ATOM 2726 N N . PHE B 1 175 ? 39.246 -1.939 -8.755 1.00 19.22 163 PHE B N 1
ATOM 2727 C CA . PHE B 1 175 ? 38.232 -1.473 -9.657 1.00 19.23 163 PHE B CA 1
ATOM 2728 C C . PHE B 1 175 ? 38.788 -1.323 -11.073 1.00 20.25 163 PHE B C 1
ATOM 2729 O O . PHE B 1 175 ? 38.007 -1.378 -12.039 1.00 17.83 163 PHE B O 1
ATOM 2737 N N . GLY B 1 176 ? 40.103 -1.150 -11.218 1.00 18.39 164 GLY B N 1
ATOM 2738 C CA . GLY B 1 176 ? 40.733 -1.184 -12.562 1.00 19.31 164 GLY B CA 1
ATOM 2739 C C . GLY B 1 176 ? 40.577 -2.528 -13.275 1.00 17.93 164 GLY B C 1
ATOM 2740 O O . GLY B 1 176 ? 40.434 -2.600 -14.522 1.00 19.12 164 GLY B O 1
ATOM 2741 N N . GLU B 1 177 ? 40.622 -3.595 -12.482 1.00 18.54 165 GLU B N 1
ATOM 2742 C CA . GLU B 1 177 ? 40.483 -4.965 -12.960 1.00 19.79 165 GLU B CA 1
ATOM 2743 C C . GLU B 1 177 ? 39.030 -5.434 -13.124 1.00 22.05 165 GLU B C 1
ATOM 2744 O O . GLU B 1 177 ? 38.713 -6.183 -14.048 1.00 25.80 165 GLU B O 1
ATOM 2750 N N . ILE B 1 178 ? 38.163 -5.048 -12.199 1.00 20.81 166 ILE B N 1
ATOM 2751 C CA . ILE B 1 178 ? 36.750 -5.399 -12.238 1.00 21.92 166 ILE B CA 1
ATOM 2752 C C . ILE B 1 178 ? 35.823 -4.153 -12.313 1.00 19.65 166 ILE B C 1
ATOM 2753 O O . ILE B 1 178 ? 34.939 -3.981 -11.485 1.00 21.89 166 ILE B O 1
ATOM 2758 N N . PRO B 1 179 ? 35.981 -3.305 -13.334 1.00 18.32 167 PRO B N 1
ATOM 2759 C CA . PRO B 1 179 ? 35.153 -2.102 -13.479 1.00 18.16 167 PRO B CA 1
ATOM 2760 C C . PRO B 1 179 ? 33.661 -2.412 -13.648 1.00 20.91 167 PRO B C 1
ATOM 2761 O O . PRO B 1 179 ? 32.793 -1.642 -13.210 1.00 22.38 167 PRO B O 1
ATOM 2765 N N . HIS B 1 180 ? 33.353 -3.532 -14.272 1.00 19.85 168 HIS B N 1
ATOM 2766 C CA . HIS B 1 180 ? 31.966 -3.956 -14.394 1.00 20.43 168 HIS B CA 1
ATOM 2767 C C . HIS B 1 180 ? 31.233 -4.074 -13.054 1.00 21.05 168 HIS B C 1
ATOM 2768 O O . HIS B 1 180 ? 29.993 -4.082 -13.044 1.00 26.65 168 HIS B O 1
ATOM 2775 N N . LEU B 1 181 ? 31.957 -4.168 -11.940 1.00 23.09 169 LEU B N 1
ATOM 2776 C CA . LEU B 1 181 ? 31.308 -4.339 -10.654 1.00 21.94 169 LEU B CA 1
ATOM 2777 C C . LEU B 1 181 ? 30.916 -3.002 -10.024 1.00 21.71 169 LEU B C 1
ATOM 2778 O O . LEU B 1 181 ? 30.174 -2.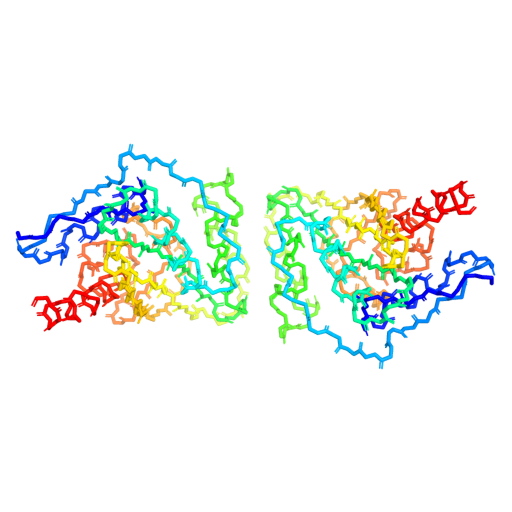964 -9.027 1.00 23.23 169 LEU B O 1
ATOM 2783 N N . LYS B 1 182 ? 31.433 -1.911 -10.583 1.00 20.03 170 LYS B N 1
ATOM 2784 C CA . LYS B 1 182 ? 31.096 -0.574 -10.069 1.00 20.46 170 LYS B CA 1
ATOM 2785 C C . LYS B 1 182 ? 29.589 -0.329 -10.103 1.00 20.98 170 LYS B C 1
ATOM 2786 O O . LYS B 1 182 ? 29.045 0.212 -9.170 1.00 19.93 170 LYS B O 1
ATOM 2792 N N . GLU B 1 183 ? 28.912 -0.772 -11.158 1.00 18.45 171 GLU B N 1
ATOM 2793 C CA . GLU B 1 183 ? 27.480 -0.578 -11.284 1.00 21.83 171 GLU B CA 1
ATOM 2794 C C . GLU B 1 183 ? 26.738 -1.130 -10.061 1.00 21.43 171 GLU B C 1
ATOM 2795 O O . GLU B 1 183 ? 25.676 -0.651 -9.682 1.00 23.97 171 GLU B O 1
ATOM 2801 N N . LYS B 1 184 ? 27.310 -2.152 -9.453 1.00 20.71 172 LYS B N 1
ATOM 2802 C CA . LYS B 1 184 ? 26.660 -2.895 -8.398 1.00 23.17 172 LYS B CA 1
ATOM 2803 C C . LYS B 1 184 ? 27.066 -2.369 -7.010 1.00 21.81 172 LYS B C 1
ATOM 2804 O O . LYS B 1 184 ? 26.196 -2.194 -6.129 1.00 21.09 172 LYS B O 1
ATOM 2810 N N . ILE B 1 185 ? 28.357 -2.086 -6.823 1.00 18.06 173 ILE B N 1
ATOM 2811 C CA . ILE B 1 185 ? 28.877 -1.803 -5.480 1.00 20.44 173 ILE B CA 1
ATOM 2812 C C . ILE B 1 185 ? 29.557 -0.443 -5.219 1.00 20.00 173 ILE B C 1
ATOM 2813 O O . ILE B 1 185 ? 29.896 -0.138 -4.075 1.00 21.36 173 ILE B O 1
ATOM 2818 N N . SER B 1 186 ? 29.769 0.393 -6.224 1.00 18.78 174 SER B N 1
ATOM 2819 C CA . SER B 1 186 ? 30.587 1.601 -5.995 1.00 18.40 174 SER B CA 1
ATOM 2820 C C . SER B 1 186 ? 29.825 2.634 -5.156 1.00 21.75 174 SER B C 1
ATOM 2821 O O . SER B 1 186 ? 28.601 2.586 -5.024 1.00 21.33 174 SER B O 1
ATOM 2824 N N . HIS B 1 187 ? 30.598 3.558 -4.592 1.00 21.35 175 HIS B N 1
ATOM 2825 C CA . HIS B 1 187 ? 30.076 4.747 -3.937 1.00 18.89 175 HIS B CA 1
ATOM 2826 C C . HIS B 1 187 ? 29.060 5.505 -4.813 1.00 20.78 175 HIS B C 1
ATOM 2827 O O . HIS B 1 187 ? 28.020 5.904 -4.326 1.00 20.30 175 HIS B O 1
ATOM 2834 N N . ARG B 1 188 ? 29.373 5.690 -6.093 1.00 18.84 176 ARG B N 1
ATOM 2835 C CA . ARG B 1 188 ? 28.520 6.472 -7.022 1.00 19.46 176 ARG B CA 1
ATOM 2836 C C . ARG B 1 188 ? 27.209 5.739 -7.303 1.00 20.86 176 ARG B C 1
ATOM 2837 O O . ARG B 1 188 ? 26.162 6.357 -7.300 1.00 19.05 176 ARG B O 1
ATOM 2845 N N . SER B 1 189 ? 27.257 4.415 -7.494 1.00 19.00 177 SER B N 1
ATOM 2846 C CA . SER B 1 189 ? 26.039 3.637 -7.706 1.00 17.96 177 SER B CA 1
ATOM 2847 C C . SER B 1 189 ? 25.135 3.664 -6.486 1.00 18.53 177 SER B C 1
ATOM 2848 O O . SER B 1 189 ? 23.935 3.872 -6.582 1.00 18.59 177 SER B O 1
ATOM 2853 N N . LYS B 1 190 ? 25.726 3.509 -5.306 1.00 17.23 178 LYS B N 1
ATOM 2854 C CA . LYS B 1 190 ? 24.931 3.495 -4.090 1.00 18.46 178 LYS B CA 1
ATOM 2855 C C . LYS B 1 190 ? 24.333 4.878 -3.778 1.00 15.67 178 LYS B C 1
ATOM 2856 O O . LYS B 1 190 ? 23.156 4.949 -3.375 1.00 18.95 178 LYS B O 1
ATOM 2862 N N . ALA B 1 191 ? 25.125 5.936 -3.938 1.00 19.87 179 ALA B N 1
ATOM 2863 C CA . ALA B 1 191 ? 24.668 7.312 -3.669 1.00 17.90 179 ALA B CA 1
ATOM 2864 C C . ALA B 1 191 ? 23.544 7.751 -4.590 1.00 16.91 179 ALA B C 1
ATOM 2865 O O . ALA B 1 191 ? 22.486 8.254 -4.150 1.00 15.95 179 ALA B O 1
ATOM 2867 N N . PHE B 1 192 ? 23.718 7.502 -5.878 1.00 16.33 180 PHE B N 1
ATOM 2868 C CA . PHE B 1 192 ? 22.668 7.791 -6.837 1.00 18.50 180 PHE B CA 1
ATOM 2869 C C . PHE B 1 192 ? 21.409 6.942 -6.728 1.00 17.02 180 PHE B C 1
ATOM 2870 O O . PHE B 1 192 ? 20.332 7.484 -6.842 1.00 17.50 180 PHE B O 1
ATOM 2878 N N . ARG B 1 193 ? 21.541 5.637 -6.533 1.00 18.79 181 ARG B N 1
ATOM 2879 C CA . ARG B 1 193 ? 20.389 4.822 -6.215 1.00 21.43 181 ARG B CA 1
ATOM 2880 C C . ARG B 1 193 ? 19.616 5.306 -4.987 1.00 21.26 181 ARG B C 1
ATOM 2881 O O . ARG B 1 193 ? 18.399 5.251 -4.976 1.00 21.77 181 ARG B O 1
ATOM 2889 N N . LYS B 1 194 ? 20.322 5.726 -3.956 1.00 21.49 182 LYS B N 1
ATOM 2890 C CA . LYS B 1 194 ? 19.731 6.337 -2.763 1.00 24.29 182 LYS B CA 1
ATOM 2891 C C . LYS B 1 194 ? 19.002 7.619 -3.146 1.00 22.95 182 LYS B C 1
ATOM 2892 O O . LYS B 1 194 ? 17.858 7.841 -2.704 1.00 21.44 182 LYS B O 1
ATOM 2898 N N . LEU B 1 195 ? 19.624 8.426 -4.016 1.00 19.96 183 LEU B N 1
ATOM 2899 C CA . LEU B 1 195 ? 18.986 9.664 -4.488 1.00 19.13 183 LEU B CA 1
ATOM 2900 C C . LEU B 1 195 ? 17.737 9.380 -5.309 1.00 20.79 183 LEU B C 1
ATOM 2901 O O . LEU B 1 195 ? 16.697 10.046 -5.112 1.00 20.63 183 LEU B O 1
ATOM 2906 N N . PHE B 1 196 ? 17.815 8.395 -6.212 1.00 18.96 184 PHE B N 1
ATOM 2907 C CA . PHE B 1 196 ? 16.681 8.100 -7.097 1.00 19.63 184 PHE B CA 1
ATOM 2908 C C . PHE B 1 196 ? 15.521 7.513 -6.296 1.00 23.97 184 PHE B C 1
ATOM 2909 O O . PHE B 1 196 ? 14.353 7.747 -6.634 1.00 26.00 184 PHE B O 1
ATOM 2917 N N . SER B 1 197 ? 15.838 6.741 -5.248 1.00 24.26 185 SER B N 1
ATOM 2918 C CA . SER B 1 197 ? 14.806 6.202 -4.352 1.00 26.14 185 SER B CA 1
ATOM 2919 C C . SER B 1 197 ? 13.994 7.313 -3.705 1.00 25.99 185 SER B C 1
ATOM 2920 O O . SER B 1 197 ? 12.735 7.319 -3.788 1.00 24.54 185 SER B O 1
ATOM 2923 N N . VAL B 1 198 ? 14.700 8.278 -3.112 1.00 25.97 186 VAL B N 1
ATOM 2924 C CA . VAL B 1 198 ? 14.052 9.474 -2.583 1.00 28.61 186 VAL B CA 1
ATOM 2925 C C . VAL B 1 198 ? 13.158 10.109 -3.668 1.00 28.46 186 VAL B C 1
ATOM 2926 O O . VAL B 1 198 ? 11.945 10.312 -3.466 1.00 25.26 186 VAL B O 1
ATOM 2930 N N . LEU B 1 199 ? 13.740 10.407 -4.827 1.00 26.58 187 LEU B N 1
ATOM 2931 C CA . LEU B 1 199 ? 12.975 11.049 -5.901 1.00 26.24 187 LEU B CA 1
ATOM 2932 C C . LEU B 1 199 ? 11.710 10.293 -6.311 1.00 29.52 187 LEU B C 1
ATOM 2933 O O . LEU B 1 199 ? 10.661 10.902 -6.540 1.00 31.29 187 LEU B O 1
ATOM 2938 N N . GLU B 1 200 ? 11.814 8.967 -6.404 1.00 31.20 188 GLU B N 1
ATOM 2939 C CA . GLU B 1 200 ? 10.675 8.110 -6.734 1.00 33.47 188 GLU B CA 1
ATOM 2940 C C . GLU B 1 200 ? 9.545 8.250 -5.728 1.00 33.98 188 GLU B C 1
ATOM 2941 O O . GLU B 1 200 ? 8.376 8.227 -6.089 1.00 32.75 188 GLU B O 1
ATOM 2947 N N . LYS B 1 201 ? 9.895 8.412 -4.465 1.00 37.27 189 LYS B N 1
ATOM 2948 C CA . LYS B 1 201 ? 8.894 8.629 -3.437 1.00 40.71 189 LYS B CA 1
ATOM 2949 C C . LYS B 1 201 ? 8.216 10.014 -3.536 1.00 41.41 189 LYS B C 1
ATOM 2950 O O . LYS B 1 201 ? 6.995 10.125 -3.345 1.00 42.04 189 LYS B O 1
ATOM 2956 N N . ILE B 1 202 ? 8.995 11.051 -3.832 1.00 42.45 190 ILE B N 1
ATOM 2957 C CA . ILE B 1 202 ? 8.495 12.433 -3.763 1.00 43.09 190 ILE B CA 1
ATOM 2958 C C . ILE B 1 202 ? 8.251 13.105 -5.104 1.00 45.63 190 ILE B C 1
ATOM 2959 O O . ILE B 1 202 ? 8.073 14.314 -5.146 1.00 45.52 190 ILE B O 1
ATOM 2964 N N . LEU B 1 203 ? 8.245 12.333 -6.191 1.00 49.30 191 LEU B N 1
ATOM 2965 C CA . LEU B 1 203 ? 7.811 12.834 -7.501 1.00 50.45 191 LEU B CA 1
ATOM 2966 C C . LEU B 1 203 ? 6.781 11.875 -8.074 1.00 50.59 191 LEU B C 1
ATOM 2967 O O . LEU B 1 203 ? 6.198 11.080 -7.337 1.00 51.70 191 LEU B O 1
#